Protein AF-A0A936WGW0-F1 (afdb_monomer)

Solvent-accessible surface area (backbone atoms only — not comparable to full-atom values): 24560 Å² total; per-residue (Å²): 115,57,63,68,59,52,54,52,54,49,52,51,48,50,52,50,53,52,50,50,52,50,53,50,52,52,54,49,51,54,50,50,53,49,38,53,50,50,30,50,14,31,48,48,33,37,50,52,53,52,55,37,49,55,25,51,56,49,25,54,51,22,50,56,47,21,72,75,66,71,40,69,67,31,50,50,48,23,54,50,24,55,48,48,34,53,50,51,53,53,50,47,51,52,33,22,75,69,69,52,22,66,56,85,60,52,68,60,52,49,53,34,51,48,58,44,49,55,52,51,50,57,35,50,55,28,46,76,70,68,39,51,73,56,25,52,50,42,38,66,74,49,37,53,57,40,42,54,54,29,49,54,55,46,52,54,53,48,52,50,38,49,52,46,29,51,52,32,48,52,49,37,54,51,49,54,52,53,49,52,52,50,50,52,51,50,52,50,50,52,51,50,54,51,49,55,47,52,51,51,46,42,64,71,51,51,48,56,51,52,53,52,50,56,48,51,60,38,50,76,71,64,60,81,81,78,79,84,83,74,90,65,81,40,66,68,43,54,51,53,49,56,52,51,54,51,53,52,59,72,67,50,76,79,74,75,76,75,84,79,77,81,82,77,88,80,89,88,90,87,84,88,86,90,83,85,87,86,81,86,81,85,87,88,80,85,85,89,85,86,83,89,85,87,89,81,88,81,90,82,87,83,92,80,84,92,78,83,93,78,88,85,83,88,84,81,89,87,86,85,88,83,88,86,84,88,90,81,89,86,82,84,85,85,90,80,88,81,88,80,84,88,83,82,85,85,90,84,88,81,89,78,93,77,79,92,72,78,89,72,90,84,74,69,61,69,58,56,53,48,55,48,52,53,50,55,50,52,53,52,51,50,62,71,70,68,70,78,72,76,89,79,71,90,132

pLDDT: mean 75.12, std 25.22, range [26.78, 98.44]

Foldseek 3Di:
DAPVVVVVVVVVVVVVLVVVVVVVVVVLVVVLVVLVQQLQQLVLQLVLLVQLLVLLVQLLVLLVCCLVVVDVVSVVSNVVSLVSNVVSLVVQVVCCVVSRYPCPCSVLSVVLSCLQVVLSVVLVVCVVVVVSVVSVVSCVPRRVVSNVVSSVSSVVVSVVSVVSSVVSVVVSVVSVVVVVVVVVVSVVVVVVVVVVVVVVCCVQPVVLVVVLVVVVVCVVVVVPDDDDDDDDDYVSVVVSVVVSVVSVVVPPPPPPPDPPDDDDDDDDDDDDDDDDDDDDDDDDDDDDDDDDDDDDDDDDDDDDDDDDDDDDDDDDDDDDDDDDDDDDDDDDDDDDDDDDDDDDDDDDDDDDDDDDDDDDDDDPPVVVVVVVVVVVVVVVVCVVPPDPDPVPPDD

Structure (mmCIF, N/CA/C/O backbone):
data_AF-A0A936WGW0-F1
#
_entry.id   AF-A0A936WGW0-F1
#
loop_
_atom_site.group_PDB
_atom_site.id
_atom_site.type_symbol
_atom_site.label_atom_id
_atom_site.label_alt_id
_atom_site.label_comp_id
_atom_site.label_asym_id
_atom_site.label_entity_id
_atom_site.label_seq_id
_atom_site.pdbx_PDB_ins_code
_atom_site.Cartn_x
_atom_site.Cartn_y
_atom_site.Cartn_z
_atom_site.occupancy
_atom_site.B_iso_or_equiv
_atom_site.auth_seq_id
_atom_site.auth_comp_id
_atom_site.auth_asym_id
_atom_site.auth_atom_id
_atom_site.pdbx_PDB_model_num
ATOM 1 N N . MET A 1 1 ? -27.033 -12.754 50.956 1.00 59.34 1 MET A N 1
ATOM 2 C CA . MET A 1 1 ? -25.653 -12.461 50.491 1.00 59.34 1 MET A CA 1
ATOM 3 C C . MET A 1 1 ? -25.267 -11.071 50.980 1.00 59.34 1 MET A C 1
ATOM 5 O O . MET A 1 1 ? -26.002 -10.135 50.679 1.00 59.34 1 MET A O 1
ATOM 9 N N . LYS A 1 2 ? -24.173 -10.951 51.744 1.00 83.25 2 LYS A N 1
ATOM 10 C CA . LYS A 1 2 ? -23.702 -9.690 52.349 1.00 83.25 2 LYS A CA 1
ATOM 11 C C . LYS A 1 2 ? -23.397 -8.627 51.271 1.00 83.25 2 LYS A C 1
ATOM 13 O O . LYS A 1 2 ? -22.813 -8.977 50.245 1.00 83.25 2 LYS A O 1
ATOM 18 N N . ILE A 1 3 ? -23.752 -7.354 51.473 1.00 78.00 3 ILE A N 1
ATOM 19 C CA . ILE A 1 3 ? -23.468 -6.194 50.600 1.00 78.00 3 ILE A CA 1
ATOM 20 C C . ILE A 1 3 ? -21.987 -6.175 50.216 1.00 78.00 3 ILE A C 1
ATOM 22 O O . ILE A 1 3 ? -21.664 -5.992 49.045 1.00 78.00 3 ILE A O 1
ATOM 26 N N . ARG A 1 4 ? -21.089 -6.472 51.166 1.00 81.75 4 ARG A N 1
ATOM 27 C CA . ARG A 1 4 ? -19.643 -6.574 50.901 1.00 81.75 4 ARG A CA 1
ATOM 28 C C . ARG A 1 4 ? -19.311 -7.597 49.809 1.00 81.75 4 ARG A C 1
ATOM 30 O O . ARG A 1 4 ? -18.519 -7.305 48.923 1.00 81.75 4 ARG A O 1
ATOM 37 N N . SER A 1 5 ? -19.953 -8.767 49.831 1.00 86.00 5 SER A N 1
ATOM 38 C CA . SER A 1 5 ? -19.748 -9.812 48.816 1.00 86.00 5 SER A CA 1
ATOM 39 C C . SER A 1 5 ? -20.253 -9.373 47.441 1.00 86.00 5 SER A C 1
ATOM 41 O O . SER A 1 5 ? -19.589 -9.638 46.442 1.00 86.00 5 SER A O 1
ATOM 43 N N . LYS A 1 6 ? -21.369 -8.632 47.385 1.00 80.75 6 LYS A N 1
ATOM 44 C CA . LYS A 1 6 ? -21.875 -8.063 46.128 1.00 80.75 6 LYS A CA 1
ATOM 45 C C . LYS A 1 6 ? -20.893 -7.051 45.542 1.00 80.75 6 LYS A C 1
ATOM 47 O O . LYS A 1 6 ? -20.550 -7.162 44.374 1.00 80.75 6 LYS A O 1
ATOM 52 N N . VAL A 1 7 ? -20.404 -6.109 46.352 1.00 83.94 7 VAL A N 1
ATOM 53 C CA . VAL A 1 7 ? -19.451 -5.080 45.899 1.00 83.94 7 VAL A CA 1
ATOM 54 C C . VAL A 1 7 ? -18.168 -5.709 45.348 1.00 83.94 7 VAL A C 1
ATOM 56 O O . VAL A 1 7 ? -17.718 -5.311 44.279 1.00 83.94 7 VAL A O 1
ATOM 59 N N . VAL A 1 8 ? -17.617 -6.727 46.019 1.00 89.75 8 VAL A N 1
ATOM 60 C CA . VAL A 1 8 ? -16.411 -7.431 45.545 1.00 89.75 8 VAL A CA 1
ATOM 61 C C . VAL A 1 8 ? -16.667 -8.175 44.231 1.00 89.75 8 VAL A C 1
ATOM 63 O O . VAL A 1 8 ? -15.878 -8.037 43.300 1.00 89.75 8 VAL A O 1
ATOM 66 N N . LEU A 1 9 ? -17.775 -8.917 44.117 1.00 86.94 9 LEU A N 1
ATOM 67 C CA . LEU A 1 9 ? -18.131 -9.608 42.871 1.00 86.94 9 LEU A CA 1
ATOM 68 C C . LEU A 1 9 ? -18.316 -8.627 41.708 1.00 86.94 9 LEU A C 1
ATOM 70 O O . LEU A 1 9 ? -17.852 -8.897 40.604 1.00 86.94 9 LEU A O 1
ATOM 74 N N . PHE A 1 10 ? -18.934 -7.470 41.956 1.00 84.44 10 PHE A N 1
ATOM 75 C CA . PHE A 1 10 ? -19.078 -6.432 40.939 1.00 84.44 10 PHE A CA 1
ATOM 76 C C . PHE A 1 10 ? -17.739 -5.813 40.543 1.00 84.44 10 PHE A C 1
ATOM 78 O O . PHE A 1 10 ? -17.486 -5.647 39.355 1.00 84.44 10 PHE A O 1
ATOM 85 N N . ALA A 1 11 ? -16.863 -5.511 41.502 1.00 87.81 11 ALA A N 1
ATOM 86 C CA . ALA A 1 11 ? -15.533 -4.987 41.201 1.00 87.81 11 ALA A CA 1
ATOM 87 C C . ALA A 1 11 ? -14.718 -5.973 40.348 1.00 87.81 11 ALA A C 1
ATOM 89 O O . ALA A 1 11 ? -14.113 -5.572 39.356 1.00 87.81 11 ALA A O 1
ATOM 90 N N . LEU A 1 12 ? -14.766 -7.268 40.680 1.00 92.88 12 LEU A N 1
ATOM 91 C CA . LEU A 1 12 ? -14.130 -8.323 39.888 1.00 92.88 12 LEU A CA 1
ATOM 92 C C . LEU A 1 12 ? -14.744 -8.439 38.490 1.00 92.88 12 LEU A C 1
ATOM 94 O O . LEU A 1 12 ? -14.009 -8.562 37.514 1.00 92.88 12 LEU A O 1
ATOM 98 N N . PHE A 1 13 ? -16.071 -8.345 38.376 1.00 87.88 13 PHE A N 1
ATOM 99 C CA . PHE A 1 13 ? -16.754 -8.341 37.085 1.00 87.88 13 PHE A CA 1
ATOM 100 C C . PHE A 1 13 ? -16.302 -7.165 36.210 1.00 87.88 13 PHE A C 1
ATOM 102 O O . PHE A 1 13 ? -15.922 -7.371 35.061 1.00 87.88 13 PHE A O 1
ATOM 109 N N . PHE A 1 14 ? -16.266 -5.943 36.748 1.00 86.50 14 PHE A N 1
ATOM 110 C CA . PHE A 1 14 ? -15.797 -4.771 36.004 1.00 86.50 14 PHE A CA 1
ATOM 111 C C . PHE A 1 14 ? -14.318 -4.868 35.628 1.00 86.50 14 PHE A C 1
ATOM 113 O O . PHE A 1 14 ? -13.963 -4.526 34.501 1.00 86.50 14 PHE A O 1
ATOM 120 N N . ALA A 1 15 ? -13.463 -5.362 36.526 1.00 90.69 15 ALA A N 1
ATOM 121 C CA . ALA A 1 15 ? -12.054 -5.596 36.224 1.00 90.69 15 ALA A CA 1
ATOM 122 C C . ALA A 1 15 ? -11.889 -6.610 35.081 1.00 90.69 15 ALA A C 1
ATOM 124 O O . ALA A 1 15 ? -11.104 -6.384 34.161 1.00 90.69 15 ALA A O 1
ATOM 125 N N . TRP A 1 16 ? -12.678 -7.687 35.093 1.00 92.75 16 TRP A N 1
ATOM 126 C CA . TRP A 1 16 ? -12.665 -8.705 34.047 1.00 92.75 16 TRP A CA 1
ATOM 127 C C . TRP A 1 16 ? -13.190 -8.182 32.703 1.00 92.75 16 TRP A C 1
ATOM 129 O O . TRP A 1 16 ? -12.548 -8.394 31.674 1.00 92.75 16 TRP A O 1
ATOM 139 N N . VAL A 1 17 ? -14.311 -7.451 32.697 1.00 88.44 17 VAL A N 1
ATOM 140 C CA . VAL A 1 17 ? -14.865 -6.834 31.479 1.00 88.44 17 VAL A CA 1
ATOM 141 C C . VAL A 1 17 ? -13.883 -5.815 30.904 1.00 88.44 17 VAL A C 1
ATOM 143 O O . VAL A 1 17 ? -13.577 -5.867 29.716 1.00 88.44 17 VAL A O 1
ATOM 146 N N . SER A 1 18 ? -13.336 -4.931 31.742 1.00 87.50 18 SER A N 1
ATOM 147 C CA . SER A 1 18 ? -12.353 -3.924 31.327 1.00 87.50 18 SER A CA 1
ATOM 148 C C . SER A 1 18 ? -11.084 -4.569 30.764 1.00 87.50 18 SER A C 1
ATOM 150 O O . SER A 1 18 ? -10.633 -4.205 29.679 1.00 87.50 18 SER A O 1
ATOM 152 N N . GLY A 1 19 ? -10.553 -5.597 31.436 1.00 92.75 19 GLY A N 1
ATOM 153 C CA . GLY A 1 19 ? -9.396 -6.354 30.956 1.00 92.75 19 GLY A CA 1
ATOM 154 C C . GLY A 1 19 ? -9.662 -7.065 29.627 1.00 92.75 19 GLY A C 1
ATOM 155 O O . GLY A 1 19 ? -8.819 -7.027 28.734 1.00 92.75 19 GLY A O 1
ATOM 156 N N . SER A 1 20 ? -10.851 -7.647 29.458 1.00 90.81 20 SER A N 1
ATOM 157 C CA . SER A 1 20 ? -11.252 -8.325 28.218 1.00 90.81 20 SER A CA 1
ATOM 158 C C . SER A 1 20 ? -11.384 -7.348 27.049 1.00 90.81 20 SER A C 1
ATOM 160 O O . SER A 1 20 ? -10.883 -7.622 25.959 1.00 90.81 20 SER A O 1
ATOM 162 N N . VAL A 1 21 ? -11.997 -6.181 27.275 1.00 88.88 21 VAL A N 1
ATOM 163 C CA . VAL A 1 21 ? -12.092 -5.109 26.271 1.00 88.88 21 VAL A CA 1
ATOM 164 C C . VAL A 1 21 ? -10.703 -4.559 25.937 1.00 88.88 21 VAL A C 1
ATOM 166 O O . VAL A 1 21 ? -10.387 -4.384 24.764 1.00 88.88 21 VAL A O 1
ATOM 169 N N . GLY A 1 22 ? -9.841 -4.352 26.935 1.00 90.50 22 GLY A N 1
ATOM 170 C CA . GLY A 1 22 ? -8.461 -3.909 26.729 1.00 90.50 22 GLY A CA 1
ATOM 171 C C . GLY A 1 22 ? -7.640 -4.896 25.894 1.00 90.50 22 GLY A C 1
ATOM 172 O O . GLY A 1 22 ? -6.998 -4.495 24.923 1.00 90.50 22 GLY A O 1
ATOM 173 N N . ALA A 1 23 ? -7.712 -6.191 26.214 1.00 93.94 23 ALA A N 1
ATOM 174 C CA . ALA A 1 23 ? -7.054 -7.248 25.447 1.00 93.94 23 ALA A CA 1
ATOM 175 C C . ALA A 1 23 ? -7.590 -7.332 24.008 1.00 93.94 23 ALA A C 1
ATOM 177 O O . ALA A 1 23 ? -6.812 -7.456 23.062 1.00 93.94 23 ALA A O 1
ATOM 178 N N . TRP A 1 24 ? -8.908 -7.206 23.826 1.00 91.00 24 TRP A N 1
ATOM 179 C CA . TRP A 1 24 ? -9.540 -7.159 22.508 1.00 91.00 24 TRP A CA 1
ATOM 180 C C . TRP A 1 24 ? -9.057 -5.964 21.673 1.00 91.00 24 TRP A C 1
ATOM 182 O O . TRP A 1 24 ? -8.637 -6.142 20.529 1.00 91.00 24 TRP A O 1
ATOM 192 N N . CYS A 1 25 ? -9.049 -4.758 22.252 1.00 90.38 25 CYS A N 1
ATOM 193 C CA . CYS A 1 25 ? -8.537 -3.554 21.597 1.00 90.38 25 CYS A CA 1
ATOM 194 C C . CYS A 1 25 ? -7.062 -3.706 21.212 1.00 90.38 25 CYS A C 1
ATOM 196 O O . CYS A 1 25 ? -6.691 -3.380 20.087 1.00 90.38 25 CYS A O 1
ATOM 198 N N . PHE A 1 26 ? -6.232 -4.259 22.100 1.00 93.44 26 PHE A N 1
ATOM 199 C CA . PHE A 1 26 ? -4.817 -4.500 21.817 1.00 93.44 26 PHE A CA 1
ATOM 200 C C . PHE A 1 26 ? -4.613 -5.453 20.629 1.00 93.44 26 PHE A C 1
ATOM 202 O O . PHE A 1 26 ? -3.806 -5.174 19.741 1.00 93.44 26 PHE A O 1
ATOM 209 N N . LEU A 1 27 ? -5.369 -6.554 20.568 1.00 93.56 27 LEU A N 1
ATOM 210 C CA . LEU A 1 27 ? -5.305 -7.498 19.448 1.00 93.56 27 LEU A CA 1
ATOM 211 C C . LEU A 1 27 ? -5.770 -6.872 18.127 1.00 93.56 27 LEU A C 1
ATOM 213 O O . LEU A 1 27 ? -5.180 -7.153 17.085 1.00 93.56 27 LEU A O 1
ATOM 217 N N . ASN A 1 28 ? -6.793 -6.015 18.155 1.00 91.38 28 ASN A N 1
ATOM 218 C CA . ASN A 1 28 ? -7.254 -5.309 16.960 1.00 91.38 28 ASN A CA 1
ATOM 219 C C . ASN A 1 28 ? -6.239 -4.274 16.467 1.00 91.38 28 ASN A C 1
ATOM 221 O O . ASN A 1 28 ? -5.962 -4.255 15.272 1.00 91.38 28 ASN A O 1
ATOM 225 N N . ILE A 1 29 ? -5.615 -3.501 17.363 1.00 90.75 29 ILE A N 1
ATOM 226 C CA . ILE A 1 29 ? -4.543 -2.558 16.999 1.00 90.75 29 ILE A CA 1
ATOM 227 C C . ILE A 1 29 ? -3.386 -3.302 16.324 1.00 90.75 29 ILE A C 1
ATOM 229 O O . ILE A 1 29 ? -2.906 -2.882 15.277 1.00 90.75 29 ILE A O 1
ATOM 233 N N . ARG A 1 30 ? -2.980 -4.461 16.861 1.00 94.38 30 ARG A N 1
ATOM 234 C CA . ARG A 1 30 ? -1.929 -5.293 16.250 1.00 94.38 30 ARG A CA 1
ATOM 235 C C . ARG A 1 30 ? -2.290 -5.795 14.850 1.00 94.38 30 ARG A C 1
ATOM 237 O O . ARG A 1 30 ? -1.411 -5.884 13.997 1.00 94.38 30 ARG A O 1
ATOM 244 N N . ARG A 1 31 ? -3.560 -6.136 14.610 1.00 92.75 31 ARG A N 1
ATOM 245 C CA . ARG A 1 31 ? -4.045 -6.543 13.279 1.00 92.75 31 ARG A CA 1
ATOM 246 C C . ARG A 1 31 ? -4.036 -5.372 12.302 1.00 92.75 31 ARG A C 1
ATOM 248 O O . ARG A 1 31 ? -3.501 -5.522 11.211 1.00 92.75 31 ARG A O 1
ATOM 255 N N . GLU A 1 32 ? -4.519 -4.206 12.729 1.00 91.75 32 GLU A N 1
ATOM 256 C CA . GLU A 1 32 ? -4.470 -2.987 11.915 1.00 91.75 32 GLU A CA 1
ATOM 257 C C . GLU A 1 32 ? -3.032 -2.622 11.554 1.00 91.75 32 GLU A C 1
ATOM 259 O O . GLU A 1 32 ? -2.738 -2.400 10.384 1.00 91.75 32 GLU A O 1
ATOM 264 N N . GLU A 1 33 ? -2.112 -2.621 12.524 1.00 94.00 33 GLU A N 1
ATOM 265 C CA . GLU A 1 33 ? -0.687 -2.368 12.283 1.00 94.00 33 GLU A CA 1
ATOM 266 C C . GLU A 1 33 ? -0.112 -3.301 11.207 1.00 94.00 33 GLU A C 1
ATOM 268 O O . GLU A 1 33 ? 0.629 -2.842 10.331 1.00 94.00 33 GLU A O 1
ATOM 273 N N . ALA A 1 34 ? -0.472 -4.589 11.241 1.00 94.38 34 ALA A N 1
ATOM 274 C CA . ALA A 1 34 ? -0.043 -5.570 10.249 1.00 94.38 34 ALA A CA 1
ATOM 275 C C . ALA A 1 34 ? -0.642 -5.287 8.861 1.00 94.38 34 ALA A C 1
ATOM 277 O O . ALA A 1 34 ? 0.107 -5.219 7.885 1.00 94.38 34 ALA A O 1
ATOM 278 N N . ALA A 1 35 ? -1.948 -5.026 8.766 1.00 93.81 35 ALA A N 1
ATOM 279 C CA . ALA A 1 35 ? -2.602 -4.690 7.500 1.00 93.81 35 ALA A CA 1
ATOM 280 C C . ALA A 1 35 ? -2.087 -3.372 6.896 1.00 93.81 35 ALA A C 1
ATOM 282 O O . ALA A 1 35 ? -1.879 -3.277 5.685 1.00 93.81 35 ALA A O 1
ATOM 283 N N . PHE A 1 36 ? -1.800 -2.365 7.727 1.00 95.00 36 PHE A N 1
ATOM 284 C CA . PHE A 1 36 ? -1.158 -1.120 7.298 1.00 95.00 36 PHE A CA 1
ATOM 285 C C . PHE A 1 36 ? 0.288 -1.336 6.848 1.00 95.00 36 PHE A C 1
ATOM 287 O O . PHE A 1 36 ? 0.758 -0.657 5.933 1.00 95.00 36 PHE A O 1
ATOM 294 N N . ALA A 1 37 ? 1.035 -2.231 7.498 1.00 95.69 37 ALA A N 1
ATOM 295 C CA . ALA A 1 37 ? 2.377 -2.588 7.051 1.00 95.69 37 ALA A CA 1
ATOM 296 C C . ALA A 1 37 ? 2.330 -3.282 5.680 1.00 95.69 37 ALA A C 1
ATOM 298 O O . ALA A 1 37 ? 3.083 -2.893 4.789 1.00 95.69 37 ALA A O 1
ATOM 299 N N . ASP A 1 38 ? 1.410 -4.227 5.485 1.00 95.62 38 ASP A N 1
ATOM 300 C CA . ASP A 1 38 ? 1.210 -4.927 4.211 1.00 95.62 38 ASP A CA 1
ATOM 301 C C . ASP A 1 38 ? 0.791 -3.983 3.083 1.00 95.62 38 ASP A C 1
ATOM 303 O O . ASP A 1 38 ? 1.423 -3.974 2.028 1.00 95.62 38 ASP A O 1
ATOM 307 N N . SER A 1 39 ? -0.201 -3.123 3.323 1.00 95.62 39 SER A N 1
ATOM 308 C CA . SER A 1 39 ? -0.642 -2.114 2.352 1.00 95.62 39 SER A CA 1
ATOM 309 C C . SER A 1 39 ? 0.494 -1.156 1.964 1.00 95.62 39 SER A C 1
ATOM 311 O O . SER A 1 39 ? 0.738 -0.911 0.782 1.00 95.62 39 SER A O 1
ATOM 313 N N . ARG A 1 40 ? 1.288 -0.680 2.938 1.00 96.69 40 ARG A N 1
ATOM 314 C CA . ARG A 1 40 ? 2.461 0.170 2.658 1.00 96.69 40 ARG A CA 1
ATOM 315 C C . ARG A 1 40 ? 3.525 -0.548 1.829 1.00 96.69 40 ARG A C 1
ATOM 317 O O . ARG A 1 40 ? 4.119 0.081 0.953 1.00 96.69 40 ARG A O 1
ATOM 324 N N . ARG A 1 41 ? 3.767 -1.838 2.086 1.00 97.19 41 ARG A N 1
ATOM 325 C CA . ARG A 1 41 ? 4.691 -2.654 1.284 1.00 97.19 41 ARG A CA 1
ATOM 326 C C . ARG A 1 41 ? 4.214 -2.796 -0.156 1.00 97.19 41 ARG A C 1
ATOM 328 O O . ARG A 1 41 ? 5.011 -2.583 -1.069 1.00 97.19 41 ARG A O 1
ATOM 335 N N . ALA A 1 42 ? 2.941 -3.128 -0.356 1.00 96.75 42 ALA A N 1
ATOM 336 C CA . ALA A 1 42 ? 2.357 -3.275 -1.686 1.00 96.75 42 ALA A CA 1
ATOM 337 C C . ALA A 1 42 ? 2.413 -1.947 -2.463 1.00 96.75 42 ALA A C 1
ATOM 339 O O . ALA A 1 42 ? 2.871 -1.913 -3.602 1.00 96.75 42 ALA A O 1
ATOM 340 N N . MET A 1 43 ? 2.084 -0.827 -1.810 1.00 97.12 43 MET A N 1
ATOM 341 C CA . MET A 1 43 ? 2.187 0.516 -2.394 1.00 97.12 43 MET A CA 1
ATOM 342 C C . MET A 1 43 ? 3.616 0.893 -2.802 1.00 97.12 43 MET A C 1
ATOM 344 O O . MET A 1 43 ? 3.832 1.362 -3.919 1.00 97.12 43 MET A O 1
ATOM 348 N N . LYS A 1 44 ? 4.610 0.661 -1.931 1.00 96.94 44 LYS A N 1
ATOM 349 C CA . LYS A 1 44 ? 6.030 0.895 -2.258 1.00 96.94 44 LYS A CA 1
ATOM 350 C C . LYS A 1 44 ? 6.495 0.036 -3.437 1.00 96.94 44 LYS A C 1
ATOM 352 O O . LYS A 1 44 ? 7.249 0.516 -4.278 1.00 96.94 44 LYS A O 1
ATOM 357 N N . THR A 1 45 ? 6.034 -1.211 -3.503 1.00 97.50 45 THR A N 1
ATOM 358 C CA . THR A 1 45 ? 6.360 -2.151 -4.587 1.00 97.50 45 THR A CA 1
ATOM 359 C C . THR A 1 45 ? 5.767 -1.681 -5.910 1.00 97.50 45 THR A C 1
ATOM 361 O O . THR A 1 45 ? 6.491 -1.559 -6.893 1.00 97.50 45 THR A O 1
ATOM 364 N N . HIS A 1 46 ? 4.480 -1.330 -5.924 1.00 97.75 46 HIS A N 1
ATOM 365 C CA . HIS A 1 46 ? 3.812 -0.784 -7.103 1.00 97.75 46 HIS A CA 1
ATOM 366 C C . HIS A 1 46 ? 4.505 0.486 -7.617 1.00 97.75 46 HIS A C 1
ATOM 368 O O . HIS A 1 46 ? 4.721 0.634 -8.821 1.00 97.75 46 HIS A O 1
ATOM 374 N N . ALA A 1 47 ? 4.868 1.408 -6.718 1.00 97.81 47 ALA A N 1
ATOM 375 C CA . ALA A 1 47 ? 5.589 2.624 -7.086 1.00 97.81 47 ALA A CA 1
ATOM 376 C C . ALA A 1 47 ? 6.947 2.302 -7.733 1.00 97.81 47 ALA A C 1
ATOM 378 O O . ALA A 1 47 ? 7.238 2.809 -8.811 1.00 97.81 47 ALA A O 1
ATOM 379 N N . ALA A 1 48 ? 7.729 1.394 -7.138 1.00 97.81 48 ALA A N 1
ATOM 380 C CA . ALA A 1 48 ? 9.010 0.969 -7.700 1.00 97.81 48 ALA A CA 1
ATOM 381 C C . ALA A 1 48 ? 8.862 0.331 -9.092 1.00 97.81 48 ALA A C 1
ATOM 383 O O . ALA A 1 48 ? 9.640 0.639 -9.991 1.00 97.81 48 ALA A O 1
ATOM 384 N N . VAL A 1 49 ? 7.854 -0.525 -9.289 1.00 98.06 49 VAL A N 1
ATOM 385 C CA . VAL A 1 49 ? 7.566 -1.142 -10.594 1.00 98.06 49 VAL A CA 1
ATOM 386 C C . VAL A 1 49 ? 7.162 -0.085 -11.625 1.00 98.06 49 VAL A C 1
ATOM 388 O O . VAL A 1 49 ? 7.665 -0.107 -12.743 1.00 98.06 49 VAL A O 1
ATOM 391 N N . THR A 1 50 ? 6.324 0.883 -11.254 1.00 98.00 50 THR A N 1
ATOM 392 C CA . THR A 1 50 ? 5.903 1.964 -12.165 1.00 98.00 50 THR A CA 1
ATOM 393 C C . THR A 1 50 ? 7.082 2.855 -12.574 1.00 98.00 50 THR A C 1
ATOM 395 O O . THR A 1 50 ? 7.232 3.183 -13.750 1.00 98.00 50 THR A O 1
ATOM 398 N N . ASP A 1 51 ? 7.964 3.199 -11.630 1.00 97.81 51 ASP A N 1
ATOM 399 C CA . ASP A 1 51 ? 9.176 3.976 -11.918 1.00 97.81 51 ASP A CA 1
ATOM 400 C C . ASP A 1 51 ? 10.114 3.224 -12.875 1.00 97.81 51 ASP A C 1
ATOM 402 O O . ASP A 1 51 ? 10.674 3.814 -13.799 1.00 97.81 51 ASP A O 1
ATOM 406 N N . ILE A 1 52 ? 10.287 1.913 -12.673 1.00 98.25 52 ILE A N 1
ATOM 407 C CA . ILE A 1 52 ? 11.123 1.073 -13.539 1.00 98.25 52 ILE A CA 1
ATOM 408 C C . ILE A 1 52 ? 10.541 0.996 -14.956 1.00 98.25 52 ILE A C 1
ATOM 410 O O . ILE A 1 52 ? 11.292 1.136 -15.918 1.00 98.25 52 ILE A O 1
ATOM 414 N N . GLU A 1 53 ? 9.224 0.823 -15.097 1.00 97.81 53 GLU A N 1
ATOM 415 C CA . GLU A 1 53 ? 8.544 0.817 -16.401 1.00 97.81 53 GLU A CA 1
ATOM 416 C C . GLU A 1 53 ? 8.843 2.085 -17.199 1.00 97.81 53 GLU A C 1
ATOM 418 O O . GLU A 1 53 ? 9.212 2.019 -18.370 1.00 97.81 53 GLU A O 1
ATOM 423 N N . TYR A 1 54 ? 8.726 3.239 -16.539 1.00 98.12 54 TYR A N 1
ATOM 424 C CA . TYR A 1 54 ? 8.970 4.535 -17.153 1.00 98.12 54 TYR A CA 1
ATOM 425 C C . TYR A 1 54 ? 10.383 4.623 -17.744 1.00 98.12 54 TYR A C 1
ATOM 427 O O . TYR A 1 54 ? 10.552 5.029 -18.896 1.00 98.12 54 TYR A O 1
ATOM 435 N N . PHE A 1 55 ? 11.405 4.203 -16.989 1.00 98.19 55 PHE A N 1
ATOM 436 C CA . PHE A 1 55 ? 12.784 4.229 -17.478 1.00 98.19 55 PHE A CA 1
ATOM 437 C C . PHE A 1 55 ? 13.068 3.163 -18.538 1.00 98.19 55 PHE A C 1
ATOM 439 O O . PHE A 1 55 ? 13.825 3.450 -19.462 1.00 98.19 55 PHE A O 1
ATOM 446 N N . LEU A 1 56 ? 12.434 1.988 -18.474 1.00 97.88 56 LEU A N 1
ATOM 447 C CA . LEU A 1 56 ? 12.543 0.969 -19.522 1.00 97.88 56 LEU A CA 1
ATOM 448 C C . LEU A 1 56 ? 11.968 1.466 -20.854 1.00 97.88 56 LEU A C 1
ATOM 450 O O . LEU A 1 56 ? 12.634 1.375 -21.881 1.00 97.88 56 LEU A O 1
ATOM 454 N N . VAL A 1 57 ? 10.770 2.056 -20.845 1.00 97.81 57 VAL A N 1
ATOM 455 C CA . VAL A 1 57 ? 10.160 2.630 -22.058 1.00 97.81 57 VAL A CA 1
ATOM 456 C C . VAL A 1 57 ? 11.012 3.777 -22.603 1.00 97.81 57 VAL A C 1
ATOM 458 O O . VAL A 1 57 ? 11.208 3.885 -23.814 1.00 97.81 57 VAL A O 1
ATOM 461 N N . ARG A 1 58 ? 11.570 4.616 -21.720 1.00 97.88 58 ARG A N 1
ATOM 462 C CA . ARG A 1 58 ? 12.492 5.684 -22.122 1.00 97.88 58 ARG A CA 1
ATOM 463 C C . ARG A 1 58 ? 13.777 5.137 -22.747 1.00 97.88 58 ARG A C 1
ATOM 465 O O . ARG A 1 58 ? 14.239 5.703 -23.730 1.00 97.88 58 ARG A O 1
ATOM 472 N N . GLN A 1 59 ? 14.330 4.054 -22.205 1.00 97.50 59 GLN A N 1
ATOM 473 C CA . GLN A 1 59 ? 15.523 3.389 -22.732 1.00 97.50 59 GLN A CA 1
ATOM 474 C C . GLN A 1 59 ? 15.280 2.859 -24.152 1.00 97.50 59 GLN A C 1
ATOM 476 O O . GLN A 1 59 ? 16.092 3.107 -25.037 1.00 97.50 59 GLN A O 1
ATOM 481 N N . VAL A 1 60 ? 14.143 2.192 -24.380 1.00 97.94 60 VAL A N 1
ATOM 482 C CA . VAL A 1 60 ? 13.763 1.669 -25.705 1.00 97.94 60 VAL A CA 1
ATOM 483 C C . VAL A 1 60 ? 13.672 2.796 -26.735 1.00 97.94 60 VAL A C 1
ATOM 485 O O . VAL A 1 60 ? 14.332 2.728 -27.768 1.00 97.94 60 VAL A O 1
ATOM 488 N N . ARG A 1 61 ? 12.946 3.875 -26.415 1.00 98.00 61 ARG A N 1
ATOM 489 C CA . ARG A 1 61 ? 12.796 5.032 -27.315 1.00 98.00 61 ARG A CA 1
ATOM 490 C C . ARG A 1 61 ? 14.124 5.738 -27.603 1.00 98.00 61 ARG A C 1
ATOM 492 O O . ARG A 1 61 ? 14.376 6.111 -28.742 1.00 98.00 61 ARG A O 1
ATOM 499 N N . ALA A 1 62 ? 14.968 5.917 -26.586 1.00 97.75 62 ALA A N 1
ATOM 500 C CA . ALA A 1 62 ? 16.264 6.573 -26.748 1.00 97.75 62 ALA A CA 1
ATOM 501 C C . ALA A 1 62 ? 17.208 5.766 -27.653 1.00 97.75 62 ALA A C 1
ATOM 503 O O . ALA A 1 62 ? 17.919 6.357 -28.460 1.00 97.75 62 ALA A O 1
ATOM 504 N N . LEU A 1 63 ? 17.196 4.428 -27.573 1.00 97.94 63 LEU A N 1
ATOM 505 C CA . LEU A 1 63 ? 18.000 3.594 -28.474 1.00 97.94 63 LEU A CA 1
ATOM 506 C C . LEU A 1 63 ? 17.519 3.705 -29.924 1.00 97.94 63 LEU A C 1
ATOM 508 O O . LEU A 1 63 ? 18.336 3.892 -30.824 1.00 97.94 63 LEU A O 1
ATOM 512 N N . GLU A 1 64 ? 16.207 3.614 -30.151 1.00 96.69 64 GLU A N 1
ATOM 513 C CA . GLU A 1 64 ? 15.622 3.756 -31.489 1.00 96.69 64 GLU A CA 1
ATOM 514 C C . GLU A 1 64 ? 15.983 5.123 -32.093 1.00 96.69 64 GLU A C 1
ATOM 516 O O . GLU A 1 64 ? 16.519 5.191 -33.200 1.00 96.69 64 GLU A O 1
ATOM 521 N N . ASN A 1 65 ? 15.813 6.207 -31.330 1.00 97.19 65 ASN A N 1
ATOM 522 C CA . ASN A 1 65 ? 16.208 7.550 -31.753 1.00 97.19 65 ASN A CA 1
ATOM 523 C C . ASN A 1 65 ? 17.717 7.677 -31.990 1.00 97.19 65 ASN A C 1
ATOM 525 O O . ASN A 1 65 ? 18.126 8.296 -32.971 1.00 97.19 65 ASN A O 1
ATOM 529 N N . TYR A 1 66 ? 18.556 7.086 -31.135 1.00 97.56 66 TYR A N 1
ATOM 530 C CA . TYR A 1 66 ? 20.009 7.143 -31.290 1.00 97.56 66 TYR A CA 1
ATOM 531 C C . TYR A 1 66 ? 20.456 6.495 -32.604 1.00 97.56 66 TYR A C 1
ATOM 533 O O . TYR A 1 66 ? 21.248 7.073 -33.343 1.00 97.56 66 TYR A O 1
ATOM 541 N N . VAL A 1 67 ? 19.879 5.351 -32.972 1.00 97.44 67 VAL A N 1
ATOM 542 C CA . VAL A 1 67 ? 20.194 4.660 -34.232 1.00 97.44 67 VAL A CA 1
ATOM 543 C C . VAL A 1 67 ? 19.748 5.484 -35.459 1.00 97.44 67 VAL A C 1
ATOM 545 O O . VAL A 1 67 ? 20.449 5.546 -36.482 1.00 97.44 67 VAL A O 1
ATOM 548 N N . LEU A 1 68 ? 18.604 6.171 -35.361 1.00 96.25 68 LEU A N 1
ATOM 549 C CA . LEU A 1 68 ? 18.000 6.962 -36.446 1.00 96.25 68 LEU A CA 1
ATOM 550 C C . LEU A 1 68 ? 18.581 8.365 -36.617 1.00 96.25 68 LEU A C 1
ATOM 552 O O . LEU A 1 68 ? 18.624 8.876 -37.735 1.00 96.25 68 LEU A O 1
ATOM 556 N N . LEU A 1 69 ? 19.032 8.991 -35.538 1.00 96.44 69 LEU A N 1
ATOM 557 C CA . LEU A 1 69 ? 19.529 10.367 -35.558 1.00 96.44 69 LEU A CA 1
ATOM 558 C C . LEU A 1 69 ? 21.051 10.425 -35.435 1.00 96.44 69 LEU A C 1
ATOM 560 O O . LEU A 1 69 ? 21.658 11.379 -35.912 1.00 96.44 69 LEU A O 1
ATOM 564 N N . ASN A 1 70 ? 21.671 9.387 -34.863 1.00 95.69 70 ASN A N 1
ATOM 565 C CA . ASN A 1 70 ? 23.089 9.353 -34.509 1.00 95.69 70 ASN A CA 1
ATOM 566 C C . ASN A 1 70 ? 23.506 10.571 -33.662 1.00 95.69 70 ASN A C 1
ATOM 568 O O . ASN A 1 70 ? 24.586 11.131 -33.846 1.00 95.69 70 ASN A O 1
ATOM 572 N N . ASP A 1 71 ? 22.612 11.002 -32.769 1.00 96.44 71 ASP A N 1
ATOM 573 C CA . ASP A 1 71 ? 22.814 12.138 -31.873 1.00 96.44 71 ASP A CA 1
ATOM 574 C C . ASP A 1 71 ? 23.370 11.663 -30.520 1.00 96.44 71 ASP A C 1
ATOM 576 O O . ASP A 1 71 ? 22.796 10.795 -29.857 1.00 96.44 71 ASP A O 1
ATOM 580 N N . GLU A 1 72 ? 24.477 12.264 -30.084 1.00 95.62 72 GLU A N 1
ATOM 581 C CA . GLU A 1 72 ? 25.098 12.022 -28.777 1.00 95.62 72 GLU A CA 1
ATOM 582 C C . GLU A 1 72 ? 24.156 12.349 -27.607 1.00 95.62 72 GLU A C 1
ATOM 584 O O . GLU A 1 72 ? 24.252 11.740 -26.537 1.00 95.62 72 GLU A O 1
ATOM 589 N N . ALA A 1 73 ? 23.206 13.271 -27.794 1.00 97.25 73 ALA A N 1
ATOM 590 C CA . ALA A 1 73 ? 22.200 13.558 -26.777 1.00 97.25 73 ALA A CA 1
ATOM 591 C C . ALA A 1 73 ? 21.319 12.330 -26.484 1.00 97.25 73 ALA A C 1
ATOM 593 O O . ALA A 1 73 ? 21.037 12.042 -25.318 1.00 97.25 73 ALA A O 1
ATOM 594 N N . GLU A 1 74 ? 20.925 11.572 -27.510 1.00 97.25 74 GLU A N 1
ATOM 595 C CA . GLU A 1 74 ? 20.121 10.352 -27.356 1.00 97.25 74 GLU A CA 1
ATOM 596 C C . GLU A 1 74 ? 20.944 9.213 -26.743 1.00 97.25 74 GLU A C 1
ATOM 598 O O . GLU A 1 74 ? 20.455 8.521 -25.846 1.00 97.25 74 GLU A O 1
ATOM 603 N N . LYS A 1 75 ? 22.230 9.091 -27.108 1.00 97.12 75 LYS A N 1
ATOM 604 C CA . LYS A 1 75 ? 23.172 8.173 -26.441 1.00 97.12 75 LYS A CA 1
ATOM 605 C C . LYS A 1 75 ? 23.258 8.450 -24.939 1.00 97.12 75 LYS A C 1
ATOM 607 O O . LYS A 1 75 ? 23.177 7.537 -24.114 1.00 97.12 75 LYS A O 1
ATOM 612 N N . LEU A 1 76 ? 23.384 9.722 -24.560 1.00 97.25 76 LEU A N 1
ATOM 613 C CA . LEU A 1 76 ? 23.422 10.118 -23.155 1.00 97.25 76 LEU A CA 1
ATOM 614 C C . LEU A 1 76 ? 22.101 9.791 -22.444 1.00 97.25 76 LEU A C 1
ATOM 616 O O . LEU A 1 76 ? 22.121 9.293 -21.316 1.00 97.25 76 LEU A O 1
ATOM 620 N N . GLN A 1 77 ? 20.957 10.040 -23.085 1.00 97.19 77 GLN A N 1
ATOM 621 C CA . GLN A 1 77 ? 19.647 9.700 -22.526 1.00 97.19 77 GLN A CA 1
ATOM 622 C C . GLN A 1 77 ? 19.474 8.193 -22.318 1.00 97.19 77 GLN A C 1
ATOM 624 O O . GLN A 1 77 ? 18.964 7.781 -21.272 1.00 97.19 77 GLN A O 1
ATOM 629 N N . LEU A 1 78 ? 19.931 7.380 -23.270 1.00 97.44 78 LEU A N 1
ATOM 630 C CA . LEU A 1 78 ? 19.931 5.924 -23.185 1.00 97.44 78 LEU A CA 1
ATOM 631 C C . LEU A 1 78 ? 20.742 5.442 -21.975 1.00 97.44 78 LEU A C 1
ATOM 633 O O . LEU A 1 78 ? 20.223 4.713 -21.123 1.00 97.44 78 LEU A O 1
ATOM 637 N N . ALA A 1 79 ? 21.978 5.930 -21.838 1.00 97.62 79 ALA A N 1
ATOM 638 C CA . ALA A 1 79 ? 22.852 5.602 -20.716 1.00 97.62 79 ALA A CA 1
ATOM 639 C C . ALA A 1 79 ? 22.251 6.034 -19.364 1.00 97.62 79 ALA A C 1
ATOM 641 O O . ALA A 1 79 ? 22.283 5.275 -18.388 1.00 97.62 79 ALA A O 1
ATOM 642 N N . GLN A 1 80 ? 21.659 7.233 -19.299 1.00 98.06 80 GLN A N 1
ATOM 643 C CA . GLN A 1 80 ? 20.988 7.738 -18.099 1.00 98.06 80 GLN A CA 1
ATOM 644 C C . GLN A 1 80 ? 19.765 6.897 -17.723 1.00 98.06 80 GLN A C 1
ATOM 646 O O . GLN A 1 80 ? 19.606 6.554 -16.550 1.00 98.06 80 GLN A O 1
ATOM 651 N N . ALA A 1 81 ? 18.918 6.535 -18.690 1.00 97.88 81 ALA A N 1
ATOM 652 C CA . ALA A 1 81 ? 17.750 5.690 -18.456 1.00 97.88 81 ALA A CA 1
ATOM 653 C C . ALA A 1 81 ? 18.169 4.302 -17.947 1.00 97.88 81 ALA A C 1
ATOM 655 O O . ALA A 1 81 ? 17.677 3.858 -16.910 1.00 97.88 81 ALA A O 1
ATOM 656 N N . ALA A 1 82 ? 19.160 3.667 -18.581 1.00 98.00 82 ALA A N 1
ATOM 657 C CA . ALA A 1 82 ? 19.696 2.376 -18.147 1.00 98.00 82 ALA A CA 1
ATOM 658 C C . ALA A 1 82 ? 20.327 2.431 -16.739 1.00 98.00 82 ALA A C 1
ATOM 660 O O . ALA A 1 82 ? 20.231 1.481 -15.953 1.00 98.00 82 ALA A O 1
ATOM 661 N N . ALA A 1 83 ? 20.994 3.536 -16.390 1.00 98.06 83 ALA A N 1
ATOM 662 C CA . ALA A 1 83 ? 21.523 3.753 -15.045 1.00 98.06 83 ALA A CA 1
ATOM 663 C C . ALA A 1 83 ? 20.398 3.923 -14.008 1.00 98.06 83 ALA A C 1
ATOM 665 O O . ALA A 1 83 ? 20.447 3.293 -12.949 1.00 98.06 83 ALA A O 1
ATOM 666 N N . GLN A 1 84 ? 19.364 4.711 -14.325 1.00 98.31 84 GLN A N 1
ATOM 667 C CA . GLN A 1 84 ? 18.190 4.904 -13.468 1.00 98.31 84 GLN A CA 1
ATOM 668 C C . GLN A 1 84 ? 17.444 3.585 -13.236 1.00 98.31 84 GLN A C 1
ATOM 670 O O . GLN A 1 84 ? 17.170 3.253 -12.085 1.00 98.31 84 GLN A O 1
ATOM 675 N N . THR A 1 85 ? 17.197 2.782 -14.275 1.00 98.25 85 THR A N 1
ATOM 676 C CA . THR A 1 85 ? 16.557 1.461 -14.148 1.00 98.25 85 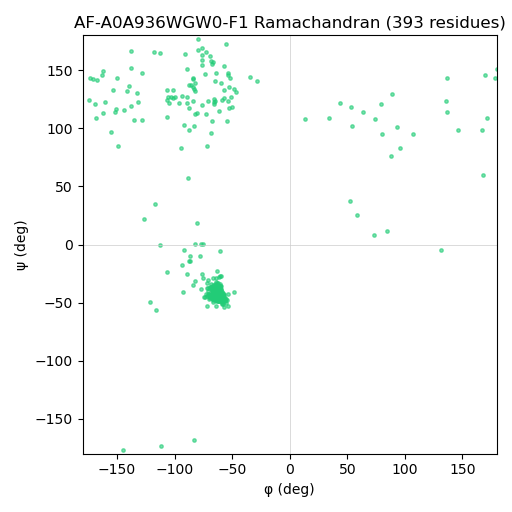THR A CA 1
ATOM 677 C C . THR A 1 85 ? 17.308 0.567 -13.158 1.00 98.25 85 THR A C 1
ATOM 679 O O . THR A 1 85 ? 16.719 0.052 -12.203 1.00 98.25 85 THR A O 1
ATOM 682 N N . ARG A 1 86 ? 18.635 0.442 -13.312 1.00 98.31 86 ARG A N 1
ATOM 683 C CA . ARG A 1 86 ? 19.484 -0.352 -12.404 1.00 98.31 86 ARG A CA 1
ATOM 684 C C . ARG A 1 86 ? 19.482 0.196 -10.980 1.00 98.31 86 ARG A C 1
ATOM 686 O O . ARG A 1 86 ? 19.394 -0.575 -10.024 1.00 98.31 86 ARG A O 1
ATOM 693 N N . GLN A 1 87 ? 19.546 1.518 -10.827 1.00 98.31 87 GLN A N 1
ATOM 694 C CA . GLN A 1 87 ? 19.485 2.176 -9.525 1.00 98.31 87 GLN A CA 1
ATOM 695 C C . GLN A 1 87 ? 18.149 1.902 -8.820 1.00 98.31 87 GLN A C 1
ATOM 697 O O . GLN A 1 87 ? 18.149 1.555 -7.638 1.00 98.31 87 GLN A O 1
ATOM 702 N N . ARG A 1 88 ? 17.018 2.027 -9.525 1.00 98.19 88 ARG A N 1
ATOM 703 C CA . ARG A 1 88 ? 15.678 1.769 -8.974 1.00 98.19 88 ARG A CA 1
ATOM 704 C C . ARG A 1 88 ? 15.489 0.304 -8.605 1.00 98.19 88 ARG A C 1
ATOM 706 O O . ARG A 1 88 ? 14.990 0.023 -7.518 1.00 98.19 88 ARG A O 1
ATOM 713 N N . LEU A 1 89 ? 15.979 -0.617 -9.432 1.00 98.44 89 LEU A N 1
ATOM 714 C CA . LEU A 1 89 ? 15.967 -2.045 -9.121 1.00 98.44 89 LEU A CA 1
ATOM 715 C C . LEU A 1 89 ? 16.790 -2.361 -7.859 1.00 98.44 89 LEU A C 1
ATOM 717 O O . LEU A 1 89 ? 16.307 -3.053 -6.966 1.00 98.44 89 LEU A O 1
ATOM 721 N N . ALA A 1 90 ? 17.993 -1.793 -7.725 1.00 98.31 90 ALA A N 1
ATOM 722 C CA . ALA A 1 90 ? 18.831 -1.973 -6.537 1.00 98.31 90 ALA A CA 1
ATOM 723 C C . ALA A 1 90 ? 18.211 -1.355 -5.267 1.00 98.31 90 ALA A C 1
ATOM 725 O O . ALA A 1 90 ? 18.308 -1.921 -4.174 1.00 98.31 90 ALA A O 1
ATOM 726 N N . GLN A 1 91 ? 17.552 -0.197 -5.393 1.00 98.25 91 GLN A N 1
ATOM 727 C CA . GLN A 1 91 ? 16.802 0.421 -4.296 1.00 98.25 91 GLN A CA 1
ATOM 728 C C . GLN A 1 91 ? 15.636 -0.465 -3.855 1.00 98.25 91 GLN A C 1
ATOM 730 O O . GLN A 1 91 ? 15.481 -0.714 -2.659 1.00 98.25 91 GLN A O 1
ATOM 735 N N . TRP A 1 92 ? 14.863 -0.989 -4.807 1.00 98.31 92 TRP A N 1
ATOM 736 C CA . TRP A 1 92 ? 13.763 -1.902 -4.523 1.00 98.31 92 TRP A CA 1
ATOM 737 C C . TRP A 1 92 ? 14.255 -3.185 -3.839 1.00 98.31 92 TRP A C 1
ATOM 739 O O . TRP A 1 92 ? 13.693 -3.585 -2.821 1.00 98.31 92 TRP A O 1
ATOM 749 N N . GLU A 1 93 ? 15.371 -3.763 -4.288 1.00 98.31 93 GLU A N 1
ATOM 750 C CA . GLU A 1 93 ? 16.019 -4.902 -3.623 1.00 98.31 93 GLU A CA 1
ATOM 751 C C . GLU A 1 93 ? 16.417 -4.615 -2.180 1.00 98.31 93 GLU A C 1
ATOM 753 O O . GLU A 1 93 ? 16.208 -5.448 -1.292 1.00 98.31 93 GLU A O 1
ATOM 758 N N . LYS A 1 94 ? 16.978 -3.432 -1.919 1.00 98.31 94 LYS A N 1
ATOM 759 C CA . LYS A 1 94 ? 17.323 -3.009 -0.560 1.00 98.31 94 LYS A CA 1
ATOM 760 C C . LYS A 1 94 ? 16.070 -2.891 0.312 1.00 98.31 94 LYS A C 1
ATOM 762 O O . LYS A 1 94 ? 16.068 -3.399 1.434 1.00 98.31 94 LYS A O 1
ATOM 767 N N . SER A 1 95 ? 15.001 -2.283 -0.202 1.00 97.44 95 SER A N 1
ATOM 768 C CA . SER A 1 95 ? 13.717 -2.171 0.503 1.00 97.44 95 SER A CA 1
ATOM 769 C C . SER A 1 95 ? 13.053 -3.530 0.738 1.00 97.44 95 SER A C 1
ATOM 771 O O . SER A 1 95 ? 12.486 -3.753 1.807 1.00 97.44 95 SER A O 1
ATOM 773 N N . ALA A 1 96 ? 13.165 -4.468 -0.205 1.00 97.62 96 ALA A N 1
ATOM 774 C CA . ALA A 1 96 ? 12.668 -5.830 -0.043 1.00 97.62 96 ALA A CA 1
ATOM 775 C C . ALA A 1 96 ? 13.434 -6.589 1.054 1.00 97.62 96 ALA A C 1
ATOM 777 O O . ALA A 1 96 ? 12.818 -7.194 1.932 1.00 97.62 96 ALA A O 1
ATOM 778 N N . LYS A 1 97 ? 14.772 -6.478 1.090 1.00 97.50 97 LYS A N 1
ATOM 779 C CA . LYS A 1 97 ? 15.609 -7.047 2.167 1.00 97.50 97 LYS A CA 1
ATOM 780 C C . LYS A 1 97 ? 15.268 -6.464 3.542 1.00 97.50 97 LYS A C 1
ATOM 782 O O . LYS A 1 97 ? 15.266 -7.192 4.531 1.00 97.50 97 LYS A O 1
ATOM 787 N N . ALA A 1 98 ? 14.922 -5.178 3.600 1.00 97.62 98 ALA A N 1
ATOM 788 C CA . ALA A 1 98 ? 14.463 -4.502 4.814 1.00 97.62 98 ALA A CA 1
ATOM 789 C C . ALA A 1 98 ? 12.999 -4.814 5.197 1.00 97.62 98 ALA A C 1
ATOM 791 O O . ALA A 1 98 ? 12.508 -4.296 6.197 1.00 97.62 98 ALA A O 1
ATOM 792 N N . ARG A 1 99 ? 12.288 -5.660 4.430 1.00 96.38 99 ARG A N 1
ATOM 793 C CA . ARG A 1 99 ? 10.850 -5.961 4.588 1.00 96.38 99 ARG A CA 1
ATOM 794 C C . ARG A 1 99 ? 9.940 -4.731 4.480 1.00 96.38 99 ARG A C 1
ATOM 796 O O . ARG A 1 99 ? 8.831 -4.735 5.019 1.00 96.38 99 ARG A O 1
ATOM 803 N N . GLU A 1 100 ? 10.391 -3.699 3.771 1.00 95.69 100 GLU A N 1
ATOM 804 C CA . GLU A 1 100 ? 9.633 -2.478 3.485 1.00 95.69 100 GLU A CA 1
ATOM 805 C C . GLU A 1 100 ? 8.890 -2.519 2.147 1.00 95.69 100 GLU A C 1
ATOM 807 O O . GLU A 1 100 ? 7.975 -1.727 1.938 1.00 95.69 100 GLU A O 1
ATOM 812 N N . ALA A 1 101 ? 9.276 -3.426 1.253 1.00 96.06 101 ALA A N 1
ATOM 813 C CA . ALA A 1 101 ? 8.625 -3.705 -0.021 1.00 96.06 101 ALA A CA 1
ATOM 814 C C . ALA A 1 101 ? 8.563 -5.225 -0.237 1.00 96.06 101 ALA A C 1
ATOM 816 O O . ALA A 1 101 ? 9.227 -5.989 0.468 1.00 96.06 101 ALA A O 1
ATOM 817 N N . GLN A 1 102 ? 7.762 -5.667 -1.196 1.00 95.44 102 GLN A N 1
ATOM 818 C CA . GLN A 1 102 ? 7.697 -7.063 -1.618 1.00 95.44 102 GLN A CA 1
ATOM 819 C C . GLN A 1 102 ? 8.811 -7.337 -2.625 1.00 95.44 102 GLN A C 1
ATOM 821 O O . GLN A 1 102 ? 9.147 -6.471 -3.429 1.00 95.44 102 GLN A O 1
ATOM 826 N N . GLY A 1 103 ? 9.413 -8.524 -2.552 1.00 95.06 103 GLY A N 1
ATOM 827 C CA . GLY A 1 103 ? 10.565 -8.896 -3.380 1.00 95.06 103 GLY A CA 1
ATOM 828 C C . GLY A 1 103 ? 10.294 -9.988 -4.412 1.00 95.06 103 GLY A C 1
ATOM 829 O O . GLY A 1 103 ? 11.213 -10.357 -5.135 1.00 95.06 103 GLY A O 1
ATOM 830 N N . GLU A 1 104 ? 9.071 -10.520 -4.473 1.00 96.69 104 GLU A N 1
ATOM 831 C CA . GLU A 1 104 ? 8.740 -11.712 -5.271 1.00 96.69 104 GLU A CA 1
ATOM 832 C C . GLU A 1 104 ? 8.958 -11.495 -6.775 1.00 96.69 104 GLU A C 1
ATOM 834 O O . GLU A 1 104 ? 9.452 -12.380 -7.468 1.00 96.69 104 GLU A O 1
ATOM 839 N N . GLU A 1 105 ? 8.671 -10.288 -7.263 1.00 97.06 105 GLU A N 1
ATOM 840 C CA . GLU A 1 105 ? 8.721 -9.952 -8.690 1.00 97.06 105 GLU A CA 1
ATOM 841 C C . GLU A 1 105 ? 10.085 -9.393 -9.153 1.00 97.06 105 GLU A C 1
ATOM 843 O O . GLU A 1 105 ? 10.316 -9.200 -10.349 1.00 97.06 105 GLU A O 1
ATOM 848 N N . ILE A 1 106 ? 11.034 -9.174 -8.234 1.00 98.06 106 ILE A N 1
ATOM 849 C CA . ILE A 1 106 ? 12.364 -8.619 -8.549 1.00 98.06 106 ILE A CA 1
ATOM 850 C C . ILE A 1 106 ? 13.118 -9.459 -9.597 1.00 98.06 106 ILE A C 1
ATOM 852 O O . ILE A 1 106 ? 13.644 -8.877 -10.551 1.00 98.06 106 ILE A O 1
ATOM 856 N N . PRO A 1 107 ? 13.179 -10.805 -9.501 1.00 98.31 107 PRO A N 1
ATOM 857 C CA . PRO A 1 107 ? 13.878 -11.613 -10.498 1.00 98.31 107 PRO A CA 1
ATOM 858 C C . PRO A 1 107 ? 13.245 -11.527 -11.891 1.00 98.31 107 PRO A C 1
ATOM 860 O O . PRO A 1 107 ? 13.958 -11.611 -12.890 1.00 98.31 107 PRO A O 1
ATOM 863 N N . ALA A 1 108 ? 11.921 -11.359 -11.974 1.00 97.56 108 ALA A N 1
ATOM 864 C CA . ALA A 1 108 ? 11.222 -11.202 -13.245 1.00 97.56 108 ALA A CA 1
ATOM 865 C C . ALA A 1 108 ? 11.567 -9.855 -13.895 1.00 97.56 108 ALA A C 1
ATOM 867 O O . ALA A 1 108 ? 11.934 -9.818 -15.068 1.00 97.56 108 ALA A O 1
ATOM 868 N N . VAL A 1 109 ? 11.546 -8.769 -13.117 1.00 98.12 109 VAL A N 1
ATOM 869 C CA . VAL A 1 109 ? 11.928 -7.430 -13.593 1.00 98.12 109 VAL A CA 1
ATOM 870 C C . VAL A 1 109 ? 13.399 -7.365 -14.003 1.00 98.12 109 VAL A C 1
ATOM 872 O O . VAL A 1 109 ? 13.725 -6.759 -15.021 1.00 98.12 109 VAL A O 1
ATOM 875 N N . ARG A 1 110 ? 14.289 -8.042 -13.270 1.00 98.44 110 ARG A N 1
ATOM 876 C CA . ARG A 1 110 ? 15.703 -8.166 -13.645 1.00 98.44 110 ARG A CA 1
ATOM 877 C C . ARG A 1 110 ? 15.869 -8.820 -15.018 1.00 98.44 110 ARG A C 1
ATOM 879 O O . ARG A 1 110 ? 16.540 -8.257 -15.870 1.00 98.44 110 ARG A O 1
ATOM 886 N N . LYS A 1 111 ? 15.188 -9.945 -15.260 1.00 97.94 111 LYS A N 1
ATOM 887 C CA . LYS A 1 111 ? 15.211 -10.620 -16.568 1.00 97.94 111 LYS A CA 1
ATOM 888 C C . LYS A 1 111 ? 14.705 -9.727 -17.702 1.00 97.94 111 LYS A C 1
ATOM 890 O O . LYS A 1 111 ? 15.261 -9.782 -18.790 1.00 97.94 111 LYS A O 1
ATOM 895 N N . VAL A 1 112 ? 13.674 -8.913 -17.459 1.00 98.00 112 VAL A N 1
ATOM 896 C CA . VAL A 1 112 ? 13.182 -7.928 -18.441 1.00 98.00 112 VAL A CA 1
ATOM 897 C C . VAL A 1 112 ? 14.253 -6.882 -18.744 1.00 98.00 112 VAL A C 1
ATOM 899 O O . VAL A 1 112 ? 14.515 -6.606 -19.911 1.00 98.00 112 VAL A O 1
ATOM 902 N N . ASN A 1 113 ? 14.882 -6.319 -17.710 1.00 98.06 113 ASN A N 1
ATOM 903 C CA . ASN A 1 113 ? 15.956 -5.343 -17.876 1.00 98.06 113 ASN A CA 1
ATOM 904 C C . ASN A 1 113 ? 17.131 -5.927 -18.671 1.00 98.06 113 ASN A C 1
ATOM 906 O O . ASN A 1 113 ? 17.623 -5.280 -19.588 1.00 98.06 113 ASN A O 1
ATOM 910 N N . ASP A 1 114 ? 17.555 -7.148 -18.349 1.00 97.81 114 ASP A N 1
ATOM 911 C CA . ASP A 1 114 ? 18.685 -7.800 -19.014 1.00 97.81 114 ASP A CA 1
ATOM 912 C C . ASP A 1 114 ? 18.352 -8.118 -20.485 1.00 97.81 114 ASP A C 1
ATOM 914 O O . ASP A 1 114 ? 19.160 -7.841 -21.369 1.00 97.81 114 ASP A O 1
ATOM 918 N N . ALA A 1 115 ? 17.118 -8.559 -20.770 1.00 97.31 115 ALA A N 1
ATOM 919 C CA . ALA A 1 115 ? 16.633 -8.807 -22.132 1.00 97.31 115 ALA A CA 1
ATOM 920 C C . ALA A 1 115 ? 16.584 -7.550 -23.023 1.00 97.31 115 ALA A C 1
ATOM 922 O O . ALA A 1 115 ? 16.589 -7.673 -24.246 1.00 97.31 115 ALA A O 1
ATOM 923 N N . ILE A 1 116 ? 16.522 -6.356 -22.427 1.00 97.44 116 ILE A N 1
ATOM 924 C CA . ILE A 1 116 ? 16.585 -5.070 -23.140 1.00 97.44 116 ILE A CA 1
ATOM 925 C C . ILE A 1 116 ? 18.031 -4.563 -23.207 1.00 97.44 116 ILE A C 1
ATOM 927 O O . ILE A 1 116 ? 18.460 -4.046 -24.235 1.00 97.44 116 ILE A O 1
ATOM 931 N N . ALA A 1 117 ? 18.797 -4.709 -22.125 1.00 97.31 117 ALA A N 1
ATOM 932 C CA . ALA A 1 117 ? 20.150 -4.177 -22.019 1.00 97.31 117 ALA A CA 1
ATOM 933 C C . ALA A 1 117 ? 21.166 -4.918 -22.902 1.00 97.31 117 ALA A C 1
ATOM 935 O O . ALA A 1 117 ? 22.057 -4.273 -23.452 1.00 97.31 117 ALA A O 1
ATOM 936 N N . GLU A 1 118 ? 21.051 -6.243 -23.049 1.00 96.50 118 GLU A N 1
ATOM 937 C CA . GLU A 1 118 ? 22.004 -7.026 -23.849 1.00 96.50 118 GLU A CA 1
ATOM 938 C C . GLU A 1 118 ? 21.979 -6.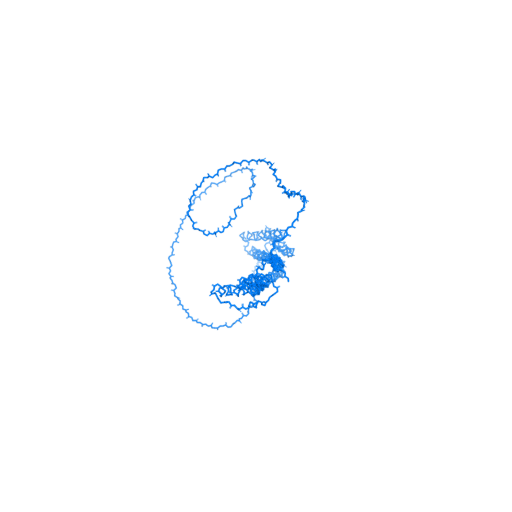654 -25.342 1.00 96.50 118 GLU A C 1
ATOM 940 O O . GLU A 1 118 ? 23.038 -6.295 -25.864 1.00 96.50 118 GLU A O 1
ATOM 945 N N . PRO A 1 119 ? 20.825 -6.642 -26.046 1.00 97.50 119 PRO A N 1
ATOM 946 C CA . PRO A 1 119 ? 20.821 -6.264 -27.457 1.00 97.50 119 PRO A CA 1
ATOM 947 C C . PRO A 1 119 ? 21.088 -4.766 -27.650 1.00 97.50 119 PRO A C 1
ATOM 949 O O . PRO A 1 119 ? 21.720 -4.391 -28.635 1.00 97.50 119 PRO A O 1
ATOM 952 N N . ALA A 1 120 ? 20.682 -3.912 -26.698 1.00 97.44 120 ALA A N 1
ATOM 953 C CA . ALA A 1 120 ? 21.005 -2.485 -26.736 1.00 97.44 120 ALA A CA 1
ATOM 954 C C . ALA A 1 120 ? 22.519 -2.244 -26.768 1.00 97.44 120 ALA A C 1
ATOM 956 O O . ALA A 1 120 ? 22.996 -1.470 -27.593 1.00 97.44 120 ALA A O 1
ATOM 957 N N . LYS A 1 121 ? 23.281 -2.964 -25.937 1.00 97.75 121 LYS A N 1
ATOM 958 C CA . LYS A 1 121 ? 24.742 -2.870 -25.926 1.00 97.75 121 LYS A CA 1
ATOM 959 C C . LYS A 1 121 ? 25.359 -3.301 -27.259 1.00 97.75 121 LYS A C 1
ATOM 961 O O . LYS A 1 121 ? 26.224 -2.608 -27.777 1.00 97.75 121 LYS A O 1
ATOM 966 N N . ASN A 1 122 ? 24.887 -4.404 -27.843 1.00 97.56 122 ASN A N 1
ATOM 967 C CA . ASN A 1 122 ? 25.379 -4.854 -29.150 1.00 97.56 122 ASN A CA 1
ATOM 968 C C . ASN A 1 122 ? 25.133 -3.800 -30.246 1.00 97.56 122 ASN A C 1
ATOM 970 O O . ASN A 1 122 ? 25.964 -3.619 -31.135 1.00 97.56 122 ASN A O 1
ATOM 974 N N . ILE A 1 123 ? 23.999 -3.096 -30.186 1.00 97.88 123 ILE A N 1
ATOM 975 C CA . ILE A 1 123 ? 23.665 -2.012 -31.119 1.00 97.88 123 ILE A CA 1
ATOM 976 C C . ILE A 1 123 ? 24.552 -0.784 -30.882 1.00 97.88 123 ILE A C 1
ATOM 978 O O . ILE A 1 123 ? 25.038 -0.205 -31.853 1.00 97.88 123 ILE A O 1
ATOM 982 N N . GLU A 1 124 ? 24.800 -0.408 -29.624 1.00 97.12 124 GLU A N 1
ATOM 983 C CA . GLU A 1 124 ? 25.760 0.648 -29.273 1.00 97.12 124 GLU A CA 1
ATOM 984 C C . GLU A 1 124 ? 27.156 0.331 -29.838 1.00 97.12 124 GLU A C 1
ATOM 986 O O . GLU A 1 124 ? 27.728 1.171 -30.532 1.00 97.12 124 GLU A O 1
ATOM 991 N N . ASP A 1 125 ? 27.655 -0.897 -29.653 1.00 97.81 125 ASP A N 1
ATOM 992 C CA . ASP A 1 125 ? 28.960 -1.341 -30.166 1.00 97.81 125 ASP A CA 1
ATOM 993 C C . ASP A 1 125 ? 29.034 -1.250 -31.712 1.00 97.81 125 ASP A C 1
ATOM 995 O O . ASP A 1 125 ? 30.058 -0.856 -32.280 1.00 97.81 125 ASP A O 1
ATOM 999 N N . LEU A 1 126 ? 27.942 -1.569 -32.425 1.00 97.94 126 LEU A N 1
ATOM 1000 C CA . LEU A 1 126 ? 27.857 -1.425 -33.888 1.00 97.94 126 LEU A CA 1
ATOM 1001 C C . LEU A 1 126 ? 27.870 0.042 -34.338 1.00 97.94 126 LEU A C 1
ATOM 1003 O O . LEU A 1 126 ? 28.492 0.361 -35.356 1.00 97.94 126 LEU A O 1
ATOM 1007 N N . LEU A 1 127 ? 27.194 0.929 -33.605 1.00 97.19 127 LEU A N 1
ATOM 1008 C CA . LEU A 1 127 ? 27.191 2.364 -33.889 1.00 97.19 127 LEU A CA 1
ATOM 1009 C C . LEU A 1 127 ? 28.565 2.989 -33.635 1.00 97.19 127 LEU A C 1
ATOM 1011 O O . LEU A 1 127 ? 29.042 3.749 -34.477 1.00 97.19 127 LEU A O 1
ATOM 1015 N N . GLU A 1 128 ? 29.239 2.617 -32.544 1.00 96.25 128 GLU A N 1
ATOM 1016 C CA . GLU A 1 128 ? 30.605 3.067 -32.244 1.00 96.25 128 GLU A CA 1
ATOM 1017 C C . GLU A 1 128 ? 31.619 2.588 -33.292 1.00 96.25 128 GLU A C 1
ATOM 1019 O O . GLU A 1 128 ? 32.546 3.316 -33.645 1.00 96.25 128 GLU A O 1
ATOM 1024 N N . ALA A 1 129 ? 31.402 1.403 -33.869 1.00 97.62 129 ALA A N 1
ATOM 1025 C CA . ALA A 1 129 ? 32.184 0.894 -34.994 1.00 97.62 129 ALA A CA 1
ATOM 1026 C C . ALA A 1 129 ? 31.839 1.551 -36.352 1.00 97.62 129 ALA A C 1
ATOM 1028 O O . ALA A 1 129 ? 32.393 1.159 -37.380 1.00 97.62 129 ALA A O 1
ATOM 1029 N N . GLY A 1 130 ? 30.904 2.509 -36.397 1.00 97.31 130 GLY A N 1
ATOM 1030 C CA . GLY A 1 130 ? 30.446 3.168 -37.625 1.00 97.31 130 GLY A CA 1
ATOM 1031 C C . GLY A 1 130 ? 29.555 2.297 -38.524 1.00 97.31 130 GLY A C 1
ATOM 1032 O O . GLY A 1 130 ? 29.217 2.695 -39.640 1.00 97.31 130 GLY A O 1
ATOM 1033 N N . ARG A 1 131 ? 29.130 1.113 -38.062 1.00 98.00 131 ARG A N 1
ATOM 1034 C CA . ARG A 1 131 ? 28.347 0.120 -38.826 1.00 98.00 131 ARG A CA 1
ATOM 1035 C C . ARG A 1 131 ? 26.847 0.380 -38.708 1.00 98.00 131 ARG A C 1
ATOM 1037 O O . ARG A 1 131 ? 26.057 -0.476 -38.312 1.00 98.00 131 ARG A O 1
ATOM 1044 N N . ARG A 1 132 ? 26.429 1.584 -39.090 1.00 96.88 132 ARG A N 1
ATOM 1045 C CA . ARG A 1 132 ? 25.062 2.077 -38.865 1.00 96.88 132 ARG A CA 1
ATOM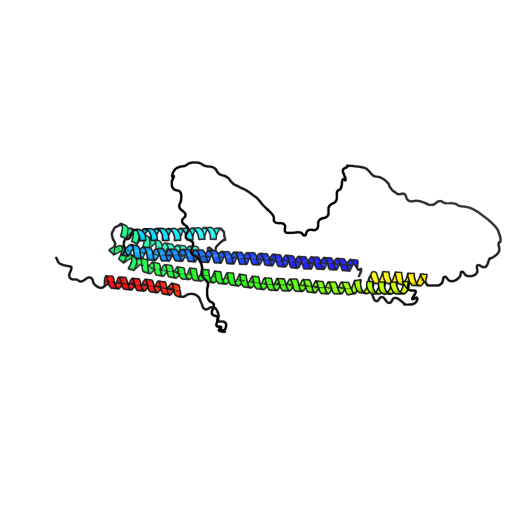 1046 C C . ARG A 1 132 ? 23.967 1.251 -39.548 1.00 96.88 132 ARG A C 1
ATOM 1048 O O . ARG A 1 132 ? 22.924 1.008 -38.951 1.00 96.88 132 ARG A O 1
ATOM 1055 N N . SER A 1 133 ? 24.201 0.800 -40.782 1.00 96.88 133 SER A N 1
ATOM 1056 C CA . SER A 1 133 ? 23.232 -0.039 -41.507 1.00 96.88 133 SER A CA 1
ATOM 1057 C C . SER A 1 133 ? 22.988 -1.374 -40.801 1.00 96.88 133 SER A C 1
ATOM 1059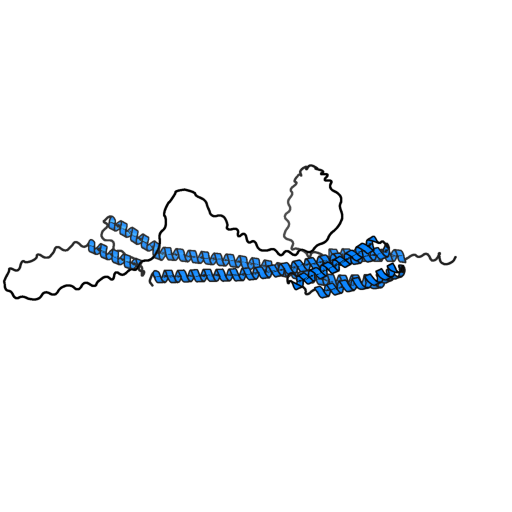 O O . SER A 1 133 ? 21.880 -1.901 -40.845 1.00 96.88 133 SER A O 1
ATOM 1061 N N . GLU A 1 134 ? 24.012 -1.921 -40.149 1.00 97.88 134 GLU A N 1
ATOM 1062 C CA . GLU A 1 134 ? 23.895 -3.167 -39.398 1.00 97.88 134 GLU A CA 1
ATOM 1063 C C . GLU A 1 134 ? 23.207 -2.943 -38.056 1.00 97.88 134 GLU A C 1
ATOM 1065 O O . GLU A 1 134 ? 22.358 -3.742 -37.678 1.00 97.88 134 GLU A O 1
ATOM 1070 N N . ALA A 1 135 ? 23.496 -1.821 -37.387 1.00 97.94 135 ALA A N 1
ATOM 1071 C CA . ALA A 1 135 ? 22.791 -1.401 -36.180 1.00 97.94 135 ALA A CA 1
ATOM 1072 C C . ALA A 1 135 ? 21.278 -1.248 -36.425 1.00 97.94 135 ALA A C 1
ATOM 1074 O O . ALA A 1 135 ? 20.485 -1.779 -35.656 1.00 97.94 135 ALA A O 1
ATOM 1075 N N . MET A 1 136 ? 20.864 -0.604 -37.526 1.00 97.44 136 MET A N 1
ATOM 1076 C CA . MET A 1 136 ? 19.444 -0.520 -37.911 1.00 97.44 136 MET A CA 1
ATOM 1077 C C . MET A 1 136 ? 18.827 -1.904 -38.139 1.00 97.44 136 MET A C 1
ATOM 1079 O O . MET A 1 136 ? 17.745 -2.192 -37.631 1.00 97.44 136 MET A O 1
ATOM 1083 N N . GLY A 1 137 ? 19.536 -2.785 -38.854 1.00 97.38 137 GLY A N 1
ATOM 1084 C CA . GLY A 1 137 ? 19.083 -4.159 -39.071 1.00 97.38 137 GLY A CA 1
ATOM 1085 C C . GLY A 1 137 ? 18.950 -4.957 -37.769 1.00 97.38 137 GLY A C 1
ATOM 1086 O O . GLY A 1 137 ? 18.007 -5.733 -37.626 1.00 97.38 137 GLY A O 1
ATOM 1087 N N . ALA A 1 138 ? 19.859 -4.752 -36.812 1.00 97.81 138 ALA A N 1
ATOM 1088 C CA . ALA A 1 138 ? 19.808 -5.365 -35.488 1.00 97.81 138 ALA A CA 1
ATOM 1089 C C . ALA A 1 138 ? 18.654 -4.808 -34.637 1.00 97.81 138 ALA A C 1
ATOM 1091 O O . ALA A 1 138 ? 17.994 -5.576 -33.934 1.00 97.81 138 ALA A O 1
ATOM 1092 N N . VAL A 1 139 ? 18.348 -3.506 -34.741 1.00 97.75 139 VAL A N 1
ATOM 1093 C CA . VAL A 1 139 ? 17.169 -2.919 -34.086 1.00 97.75 139 VAL A CA 1
ATOM 1094 C C . VAL A 1 139 ? 15.898 -3.628 -34.543 1.00 97.75 139 VAL A C 1
ATOM 1096 O O . VAL A 1 139 ? 15.148 -4.142 -33.720 1.00 97.75 139 VAL A O 1
ATOM 1099 N N . GLU A 1 140 ? 15.687 -3.710 -35.855 1.00 97.19 140 GLU A N 1
ATOM 1100 C CA . GLU A 1 140 ? 14.459 -4.262 -36.427 1.00 97.19 140 GLU A CA 1
ATOM 1101 C C . GLU A 1 140 ? 14.313 -5.771 -36.174 1.00 97.19 140 GLU A C 1
ATOM 1103 O O . GLU A 1 140 ? 13.234 -6.248 -35.815 1.00 97.19 140 GLU A O 1
ATOM 1108 N N . LYS A 1 141 ? 15.398 -6.535 -36.356 1.00 97.25 141 LYS A N 1
ATOM 1109 C CA . LYS A 1 141 ? 15.356 -8.004 -36.303 1.00 97.25 141 LYS A CA 1
ATOM 1110 C C . LYS A 1 141 ? 15.447 -8.563 -34.889 1.00 97.25 141 LYS A C 1
ATOM 1112 O O . LYS A 1 141 ? 14.846 -9.601 -34.618 1.00 97.25 141 LYS A O 1
ATOM 1117 N N . GLU A 1 142 ? 16.202 -7.913 -34.009 1.00 95.50 142 GLU A N 1
ATOM 1118 C CA . GLU A 1 142 ? 16.538 -8.456 -32.690 1.00 95.50 142 GLU A CA 1
ATOM 1119 C C . GLU A 1 142 ? 15.949 -7.605 -31.565 1.00 95.50 142 GLU A C 1
ATOM 1121 O O . GLU A 1 142 ? 15.175 -8.117 -30.752 1.00 95.50 142 GLU A O 1
ATOM 1126 N N . PHE A 1 143 ? 16.262 -6.307 -31.525 1.00 97.31 143 PHE A N 1
ATOM 1127 C CA . PHE A 1 143 ? 15.916 -5.463 -30.380 1.00 97.31 143 PHE A CA 1
ATOM 1128 C C . PHE A 1 143 ? 14.423 -5.162 -30.272 1.00 97.31 143 PHE A C 1
ATOM 1130 O O . PHE A 1 143 ? 13.851 -5.423 -29.218 1.00 97.31 143 PHE A O 1
ATOM 1137 N N . SER A 1 144 ? 13.761 -4.650 -31.314 1.00 96.81 144 SER A N 1
ATOM 1138 C CA . SER A 1 144 ? 12.344 -4.267 -31.228 1.00 96.81 144 SER A CA 1
ATOM 1139 C C . SER A 1 144 ? 11.441 -5.463 -30.870 1.00 96.81 144 SER A C 1
ATOM 1141 O O . SER A 1 144 ? 10.631 -5.334 -29.946 1.00 96.81 144 SER A O 1
ATOM 1143 N N . PRO A 1 145 ? 11.595 -6.665 -31.472 1.00 97.44 145 PRO A N 1
ATOM 1144 C CA . PRO A 1 145 ? 10.846 -7.847 -31.041 1.00 97.44 145 PRO A CA 1
ATOM 1145 C C . PRO A 1 145 ? 11.150 -8.262 -29.593 1.00 97.44 145 PRO A C 1
ATOM 1147 O O . PRO A 1 145 ? 10.232 -8.624 -28.847 1.00 97.44 145 PRO A O 1
ATOM 1150 N N . ALA A 1 146 ? 12.419 -8.199 -29.172 1.00 96.75 146 ALA A N 1
ATOM 1151 C CA . ALA A 1 146 ? 12.819 -8.516 -27.803 1.00 96.75 146 ALA A CA 1
ATOM 1152 C C . ALA A 1 146 ? 12.241 -7.515 -26.790 1.00 96.75 146 ALA A C 1
ATOM 1154 O O . ALA A 1 146 ? 11.688 -7.936 -25.774 1.00 96.75 146 ALA A O 1
ATOM 1155 N N . ALA A 1 147 ? 12.287 -6.216 -27.090 1.00 96.94 147 ALA A N 1
ATOM 1156 C CA . ALA A 1 147 ? 11.758 -5.139 -26.263 1.00 96.94 147 ALA A CA 1
ATOM 1157 C C . ALA A 1 147 ? 10.238 -5.253 -26.098 1.00 96.94 147 ALA A C 1
ATOM 1159 O O . ALA A 1 147 ? 9.747 -5.218 -24.971 1.00 96.94 147 ALA A O 1
ATOM 1160 N N . VAL A 1 148 ? 9.490 -5.492 -27.183 1.00 97.56 148 VAL A N 1
ATOM 1161 C CA . VAL A 1 148 ? 8.035 -5.725 -27.122 1.00 97.56 148 VAL A CA 1
ATOM 1162 C C . VAL A 1 148 ? 7.715 -6.930 -26.235 1.00 97.56 148 VAL A C 1
ATOM 1164 O O . VAL A 1 148 ? 6.855 -6.851 -25.357 1.00 97.56 148 VAL A O 1
ATOM 1167 N N . LYS A 1 149 ? 8.438 -8.045 -26.404 1.00 97.50 149 LYS A N 1
ATOM 1168 C CA . LYS A 1 149 ? 8.251 -9.243 -25.573 1.00 97.50 149 LYS A CA 1
ATOM 1169 C C . LYS A 1 149 ? 8.590 -8.980 -24.102 1.00 97.50 149 LYS A C 1
ATOM 1171 O O . LYS A 1 149 ? 7.859 -9.427 -23.218 1.00 97.50 149 LYS A O 1
ATOM 1176 N N . ALA A 1 150 ? 9.673 -8.257 -23.830 1.00 97.19 150 ALA A N 1
ATOM 1177 C CA . ALA A 1 150 ? 10.126 -7.923 -22.485 1.00 97.19 150 ALA A CA 1
ATOM 1178 C C . ALA A 1 150 ? 9.137 -6.980 -21.773 1.00 97.19 150 ALA A C 1
ATOM 1180 O O . ALA A 1 150 ? 8.743 -7.251 -20.637 1.00 97.19 150 ALA A O 1
ATOM 1181 N N . LEU A 1 151 ? 8.652 -5.937 -22.455 1.00 96.88 151 LEU A N 1
ATOM 1182 C CA . LEU A 1 151 ? 7.632 -5.020 -21.935 1.00 96.88 151 LEU A CA 1
ATOM 1183 C C . LEU A 1 151 ? 6.278 -5.713 -21.736 1.00 96.88 151 LEU A C 1
ATOM 1185 O O . LEU A 1 151 ? 5.595 -5.448 -20.748 1.00 96.88 151 LEU A O 1
ATOM 1189 N N . ALA A 1 152 ? 5.909 -6.669 -22.593 1.00 97.50 152 ALA A N 1
ATOM 1190 C CA . ALA A 1 152 ? 4.719 -7.489 -22.375 1.00 97.50 152 ALA A CA 1
ATOM 1191 C C . ALA A 1 152 ? 4.831 -8.314 -21.080 1.00 97.50 152 ALA A C 1
ATOM 1193 O O . ALA A 1 152 ? 3.901 -8.317 -20.272 1.00 97.50 152 ALA A O 1
ATOM 1194 N N . VAL A 1 153 ? 5.978 -8.954 -20.823 1.00 96.81 153 VAL A N 1
ATOM 1195 C CA . VAL A 1 153 ? 6.234 -9.648 -19.545 1.00 96.81 153 VAL A CA 1
ATOM 1196 C C . VAL A 1 153 ? 6.175 -8.671 -18.369 1.00 96.81 153 VAL A C 1
ATOM 1198 O O . VAL A 1 153 ? 5.565 -8.980 -17.345 1.00 96.81 153 VAL A O 1
ATOM 1201 N N . PHE A 1 154 ? 6.744 -7.475 -18.524 1.00 97.44 154 PHE A N 1
ATOM 1202 C CA . PHE A 1 154 ? 6.697 -6.434 -17.501 1.00 97.44 154 PHE A CA 1
ATOM 1203 C C . PHE A 1 154 ? 5.263 -5.991 -17.178 1.00 97.44 154 PHE A C 1
ATOM 1205 O O . PHE A 1 154 ? 4.910 -5.856 -16.009 1.00 97.44 154 PHE A O 1
ATOM 1212 N N . SER A 1 155 ? 4.403 -5.838 -18.189 1.00 97.12 155 SER A N 1
ATOM 1213 C CA . SER A 1 155 ? 2.995 -5.467 -17.997 1.00 97.12 155 SER A CA 1
ATOM 1214 C C . SER A 1 155 ? 2.229 -6.494 -17.151 1.00 97.12 155 SER A C 1
ATOM 1216 O O . SER A 1 155 ? 1.395 -6.123 -16.326 1.00 97.12 155 SER A O 1
ATOM 1218 N N . VAL A 1 156 ? 2.570 -7.785 -17.271 1.00 97.75 156 VAL A N 1
ATOM 1219 C CA . VAL A 1 156 ? 2.005 -8.850 -16.426 1.00 97.75 156 VAL A CA 1
ATOM 1220 C C . VAL A 1 156 ? 2.467 -8.693 -14.977 1.00 97.75 156 VAL A C 1
ATOM 1222 O O . VAL A 1 156 ? 1.653 -8.826 -14.063 1.00 97.75 156 VAL A O 1
ATOM 1225 N N . VAL A 1 157 ? 3.748 -8.383 -14.755 1.00 97.25 157 VAL A N 1
ATOM 1226 C CA . VAL A 1 157 ? 4.290 -8.109 -13.413 1.00 97.25 157 VAL A CA 1
ATOM 1227 C C . VAL A 1 157 ? 3.598 -6.896 -12.785 1.00 97.25 157 VAL A C 1
ATOM 1229 O O . VAL A 1 157 ? 3.147 -6.958 -11.641 1.00 97.25 157 VAL A O 1
ATOM 1232 N N . LYS A 1 158 ? 3.441 -5.809 -13.544 1.00 97.25 158 LYS A N 1
ATOM 1233 C CA . LYS A 1 158 ? 2.706 -4.617 -13.111 1.00 97.25 158 LYS A CA 1
ATOM 1234 C C . LYS A 1 158 ? 1.257 -4.942 -12.745 1.00 97.25 158 LYS A C 1
ATOM 1236 O O . LYS A 1 158 ? 0.821 -4.593 -11.655 1.00 97.25 158 LYS A O 1
ATOM 1241 N N . GLY A 1 159 ? 0.548 -5.695 -13.585 1.00 97.12 159 GLY A N 1
ATOM 1242 C CA . GLY A 1 159 ? -0.827 -6.108 -13.298 1.00 97.12 159 GLY A CA 1
ATOM 1243 C C . GLY A 1 159 ? -0.956 -6.938 -12.015 1.00 97.12 159 GLY A C 1
ATOM 1244 O O . GLY A 1 159 ? -1.925 -6.788 -11.272 1.00 97.12 159 GLY A O 1
ATOM 1245 N N . ARG A 1 160 ? 0.032 -7.787 -11.695 1.00 97.12 160 ARG A N 1
ATOM 1246 C CA . ARG A 1 160 ? 0.051 -8.531 -10.423 1.00 97.12 160 ARG A CA 1
ATOM 1247 C C . ARG A 1 160 ? 0.283 -7.621 -9.223 1.00 97.12 160 ARG A C 1
ATOM 1249 O O . ARG A 1 160 ? -0.439 -7.759 -8.237 1.00 97.12 160 ARG A O 1
ATOM 1256 N N . THR A 1 161 ? 1.239 -6.695 -9.306 1.00 96.75 161 THR A N 1
ATOM 1257 C CA . THR A 1 161 ? 1.526 -5.771 -8.196 1.00 96.75 161 THR A CA 1
ATOM 1258 C C . THR A 1 161 ? 0.386 -4.780 -7.962 1.00 96.75 161 THR A C 1
ATOM 1260 O O . THR A 1 161 ? 0.070 -4.467 -6.815 1.00 96.75 161 THR A O 1
ATOM 1263 N N . GLU A 1 162 ? -0.308 -4.353 -9.016 1.00 97.50 162 GLU A N 1
ATOM 1264 C CA . GLU A 1 162 ? -1.534 -3.556 -8.927 1.00 97.50 162 GLU A CA 1
ATOM 1265 C C . GLU A 1 162 ? -2.691 -4.340 -8.299 1.00 97.50 162 GLU A C 1
ATOM 1267 O O . GLU A 1 162 ? -3.308 -3.873 -7.339 1.00 97.50 162 GLU A O 1
ATOM 1272 N N . ALA A 1 163 ? -2.928 -5.577 -8.743 1.00 96.56 163 ALA A N 1
ATOM 1273 C CA . ALA A 1 163 ? -3.938 -6.437 -8.133 1.00 96.56 163 ALA A CA 1
ATOM 1274 C C . ALA A 1 163 ? -3.641 -6.716 -6.649 1.00 96.56 163 ALA A C 1
ATOM 1276 O O . ALA A 1 163 ? -4.560 -6.819 -5.833 1.00 96.56 163 ALA A O 1
ATOM 1277 N N . GLU A 1 164 ? -2.371 -6.847 -6.272 1.00 94.94 164 GLU A N 1
ATOM 1278 C CA . GLU A 1 164 ? -1.961 -7.031 -4.883 1.00 94.94 164 GLU A CA 1
ATOM 1279 C C . GLU A 1 164 ? -2.141 -5.766 -4.035 1.00 94.94 164 GLU A C 1
ATOM 1281 O O . GLU A 1 164 ? -2.679 -5.844 -2.924 1.00 94.94 164 GLU A O 1
ATOM 1286 N N . LYS A 1 165 ? -1.781 -4.596 -4.570 1.00 96.69 165 LYS A N 1
ATOM 1287 C CA . LYS A 1 165 ? -2.100 -3.298 -3.965 1.00 96.69 165 LYS A CA 1
ATOM 1288 C C . LYS A 1 165 ? -3.602 -3.185 -3.701 1.00 96.69 165 LYS A C 1
ATOM 1290 O O . LYS A 1 165 ? -4.005 -2.962 -2.563 1.00 96.69 165 LYS A O 1
ATOM 1295 N N . GLU A 1 166 ? -4.445 -3.425 -4.702 1.00 97.00 166 GLU A N 1
ATOM 1296 C CA . GLU A 1 166 ? -5.897 -3.354 -4.512 1.00 97.00 166 GLU A CA 1
ATOM 1297 C C . GLU A 1 166 ? -6.403 -4.361 -3.471 1.00 97.00 166 GLU A C 1
ATOM 1299 O O . GLU A 1 166 ? -7.262 -4.044 -2.645 1.00 97.00 166 GLU A O 1
ATOM 1304 N N . ARG A 1 167 ? -5.884 -5.597 -3.487 1.00 96.12 167 ARG A N 1
ATOM 1305 C CA . ARG A 1 167 ? -6.258 -6.629 -2.508 1.00 96.12 167 ARG A CA 1
ATOM 1306 C C . ARG A 1 167 ? -5.898 -6.208 -1.086 1.00 96.12 167 ARG A C 1
ATOM 1308 O O . ARG A 1 167 ? -6.707 -6.413 -0.181 1.00 96.12 167 ARG A O 1
ATOM 1315 N N . THR A 1 168 ? -4.711 -5.644 -0.877 1.00 94.31 168 THR A N 1
ATOM 1316 C CA . THR A 1 168 ? -4.248 -5.203 0.448 1.00 94.31 168 THR A CA 1
ATOM 1317 C C . THR A 1 168 ? -5.001 -3.962 0.929 1.00 94.31 168 THR A C 1
ATOM 1319 O O . THR A 1 168 ? -5.433 -3.939 2.081 1.00 94.31 168 THR A O 1
ATOM 1322 N N . GLU A 1 169 ? -5.286 -2.995 0.055 1.00 94.75 169 GLU A N 1
ATOM 1323 C CA . GLU A 1 169 ? -6.139 -1.840 0.369 1.00 94.75 169 GLU A CA 1
ATOM 1324 C C . GLU A 1 169 ? -7.566 -2.264 0.748 1.00 94.75 169 GLU A C 1
ATOM 1326 O O . GLU A 1 169 ? -8.101 -1.829 1.772 1.00 94.75 169 GLU A O 1
ATOM 1331 N N . ARG A 1 170 ? -8.185 -3.172 -0.021 1.00 95.25 170 ARG A N 1
ATOM 1332 C CA . ARG A 1 170 ? -9.527 -3.692 0.294 1.00 95.25 170 ARG A CA 1
ATOM 1333 C C . ARG A 1 170 ? -9.550 -4.448 1.622 1.00 95.25 170 ARG A C 1
ATOM 1335 O O . ARG A 1 170 ? -10.504 -4.285 2.383 1.00 95.25 170 ARG A O 1
ATOM 1342 N N . ARG A 1 171 ? -8.517 -5.245 1.926 1.00 94.00 171 ARG A N 1
ATOM 1343 C CA . ARG A 1 171 ? -8.375 -5.921 3.230 1.00 94.00 171 ARG A CA 1
ATOM 1344 C C . ARG A 1 171 ? -8.249 -4.913 4.369 1.00 94.00 171 ARG A C 1
ATOM 1346 O O . ARG A 1 171 ? -8.989 -5.026 5.338 1.00 94.00 171 ARG A O 1
ATOM 1353 N N . MET A 1 172 ? -7.408 -3.892 4.211 1.00 94.31 172 MET A N 1
ATOM 1354 C CA . MET A 1 172 ? -7.243 -2.817 5.192 1.00 94.31 172 MET A CA 1
ATOM 1355 C C . MET A 1 172 ? -8.576 -2.108 5.480 1.00 94.31 172 MET A C 1
ATOM 1357 O O . MET A 1 172 ? -8.962 -1.954 6.636 1.00 94.31 172 MET A O 1
ATOM 1361 N N . LEU A 1 173 ? -9.329 -1.731 4.440 1.00 94.50 173 LEU A N 1
ATOM 1362 C CA . LEU A 1 173 ? -10.642 -1.092 4.596 1.00 94.50 173 LEU A CA 1
ATOM 1363 C C . LEU A 1 173 ? -11.676 -2.018 5.251 1.00 94.50 173 LEU A C 1
ATOM 1365 O O . LEU A 1 173 ? -12.489 -1.562 6.059 1.00 94.50 173 LEU A O 1
ATOM 1369 N N . ALA A 1 174 ? -11.665 -3.308 4.913 1.00 92.62 174 ALA A N 1
ATOM 1370 C CA . ALA A 1 174 ? -12.545 -4.292 5.533 1.00 92.62 174 ALA A CA 1
ATOM 1371 C C . ALA A 1 174 ? -12.226 -4.478 7.025 1.00 92.62 174 ALA A C 1
ATOM 1373 O O . ALA A 1 174 ? -13.149 -4.543 7.841 1.00 92.62 174 ALA A O 1
ATOM 1374 N N . GLU A 1 175 ? -10.945 -4.507 7.394 1.00 91.31 175 GLU A N 1
ATOM 1375 C CA . GLU A 1 175 ? -10.501 -4.587 8.787 1.00 91.31 175 GLU A CA 1
ATOM 1376 C C . GLU A 1 175 ? -10.864 -3.331 9.576 1.00 91.31 175 GLU A C 1
ATOM 1378 O O . GLU A 1 175 ? -11.470 -3.454 10.637 1.00 91.31 175 GLU A O 1
ATOM 1383 N N . LEU A 1 176 ? -10.632 -2.136 9.024 1.00 90.88 176 LEU A N 1
ATOM 1384 C CA . LEU A 1 176 ? -11.057 -0.866 9.626 1.00 90.88 176 LEU A CA 1
ATOM 1385 C C . LEU A 1 176 ? -12.567 -0.839 9.897 1.00 90.88 176 LEU A C 1
ATOM 1387 O O . LEU A 1 176 ? -12.999 -0.498 10.999 1.00 90.88 176 LEU A O 1
ATOM 1391 N N . ARG A 1 177 ? -13.391 -1.247 8.921 1.00 93.38 177 ARG A N 1
ATOM 1392 C CA . ARG A 1 177 ? -14.854 -1.320 9.099 1.00 93.38 177 ARG A CA 1
ATOM 1393 C C . ARG A 1 177 ? -15.242 -2.321 10.183 1.00 93.38 177 ARG A C 1
ATOM 1395 O O . ARG A 1 177 ? -16.068 -2.003 11.040 1.00 93.38 177 ARG A O 1
ATOM 1402 N N . ARG A 1 178 ? -14.648 -3.518 10.166 1.00 90.94 178 ARG A N 1
ATOM 1403 C CA . ARG A 1 178 ? -14.908 -4.564 11.165 1.00 90.94 178 ARG A CA 1
ATOM 1404 C C . ARG A 1 178 ? -14.510 -4.104 12.566 1.00 90.94 178 ARG A C 1
ATOM 1406 O O . ARG A 1 178 ? -15.261 -4.331 13.514 1.00 90.94 178 ARG A O 1
ATOM 1413 N N . ASN A 1 179 ? -13.374 -3.428 12.691 1.00 89.69 179 ASN A N 1
ATOM 1414 C CA . ASN A 1 179 ? -12.873 -2.938 13.965 1.00 89.69 179 ASN A CA 1
ATOM 1415 C C . ASN A 1 179 ? -13.735 -1.798 14.496 1.00 89.69 179 ASN A C 1
ATOM 1417 O O . ASN A 1 179 ? -14.131 -1.857 15.659 1.00 89.69 179 ASN A O 1
ATOM 1421 N N . HIS A 1 180 ? -14.138 -0.850 13.646 1.00 90.25 180 HIS A N 1
ATOM 1422 C CA . HIS A 1 180 ? -15.047 0.231 14.028 1.00 90.25 180 HIS A CA 1
ATOM 1423 C C . HIS A 1 180 ? -16.407 -0.298 14.514 1.00 90.25 180 HIS A C 1
ATOM 1425 O O . HIS A 1 180 ? -16.929 0.166 15.528 1.00 90.25 180 HIS A O 1
ATOM 1431 N N . LEU A 1 181 ? -16.973 -1.302 13.834 1.00 92.12 181 LEU A N 1
ATOM 1432 C CA . LEU A 1 181 ? -18.193 -1.986 14.278 1.00 92.12 181 LEU A CA 1
ATOM 1433 C C . LEU A 1 181 ? -17.985 -2.707 15.615 1.00 92.12 181 LEU A C 1
ATOM 1435 O O . LEU A 1 181 ? -18.826 -2.600 16.506 1.00 92.12 181 LEU A O 1
ATOM 1439 N N . SER A 1 182 ? -16.857 -3.403 15.784 1.00 88.31 182 SER A N 1
ATOM 1440 C CA . SER A 1 182 ? -16.550 -4.103 17.037 1.00 88.31 182 SER A CA 1
ATOM 1441 C C . SER A 1 182 ? -16.342 -3.145 18.213 1.00 88.31 182 SER A C 1
ATOM 1443 O O . SER A 1 182 ? -16.759 -3.452 19.326 1.00 88.31 182 SER A O 1
ATOM 1445 N N . LEU A 1 183 ? -15.755 -1.970 17.969 1.00 90.31 183 LEU A N 1
ATOM 1446 C CA . LEU A 1 183 ? -15.516 -0.948 18.982 1.00 90.31 183 LEU A CA 1
ATOM 1447 C C . LEU A 1 183 ? -16.827 -0.278 19.400 1.00 90.31 183 LEU A C 1
ATOM 1449 O O . LEU A 1 183 ? -17.081 -0.152 20.595 1.00 90.31 183 LEU A O 1
ATOM 1453 N N . LEU A 1 184 ? -17.695 0.068 18.442 1.00 93.19 184 LEU A N 1
ATOM 1454 C CA . LEU A 1 184 ? -19.050 0.553 18.732 1.00 93.19 184 LEU A CA 1
ATOM 1455 C C . LEU A 1 184 ? -19.868 -0.487 19.508 1.00 93.19 184 LEU A C 1
ATOM 1457 O O . LEU A 1 184 ? -20.517 -0.142 20.493 1.00 93.19 184 LEU A O 1
ATOM 1461 N N . GLY A 1 185 ? -19.804 -1.759 19.104 1.00 91.38 185 GLY A N 1
ATOM 1462 C CA . GLY A 1 185 ? -20.477 -2.857 19.799 1.00 91.38 185 GLY A CA 1
ATOM 1463 C C . GLY A 1 185 ? -19.954 -3.063 21.223 1.00 91.38 185 GLY A C 1
ATOM 1464 O O . GLY A 1 185 ? -20.744 -3.187 22.156 1.00 91.38 185 GLY A O 1
ATOM 1465 N N . GLY A 1 186 ? -18.631 -3.033 21.410 1.00 88.62 186 GLY A N 1
ATOM 1466 C CA . GLY A 1 186 ? -17.992 -3.133 22.722 1.00 88.62 186 GLY A CA 1
ATOM 1467 C C . GLY A 1 186 ? -18.347 -1.962 23.638 1.00 88.62 186 GLY A C 1
ATOM 1468 O O . GLY A 1 186 ? -18.735 -2.178 24.785 1.00 88.62 186 GLY A O 1
ATOM 1469 N N . LEU A 1 187 ? -18.297 -0.728 23.127 1.00 90.31 187 LEU A N 1
ATOM 1470 C CA . LEU A 1 187 ? -18.699 0.468 23.871 1.00 90.31 187 LEU A CA 1
ATOM 1471 C C . LEU A 1 187 ? -20.185 0.421 24.246 1.00 90.31 187 LEU A C 1
ATOM 1473 O O . LEU A 1 187 ? -20.539 0.705 25.389 1.00 90.31 187 LEU A O 1
ATOM 1477 N N . GLY A 1 188 ? -21.044 0.011 23.309 1.00 92.81 188 GLY A N 1
ATOM 1478 C CA . GLY A 1 188 ? -22.472 -0.180 23.546 1.00 92.81 188 GLY A CA 1
ATOM 1479 C C . GLY A 1 188 ? -22.745 -1.218 24.635 1.00 92.81 188 GLY A C 1
ATOM 1480 O O . GLY A 1 188 ? -23.558 -0.973 25.523 1.00 92.81 188 GLY A O 1
ATOM 1481 N N . LEU A 1 189 ? -22.017 -2.339 24.629 1.00 89.94 189 LEU A N 1
ATOM 1482 C CA . LEU A 1 189 ? -22.129 -3.374 25.657 1.00 89.94 189 LEU A CA 1
ATOM 1483 C C . LEU A 1 189 ? -21.687 -2.866 27.036 1.00 89.94 189 LEU A C 1
ATOM 1485 O O . LEU A 1 189 ? -22.375 -3.111 28.026 1.00 89.94 189 LEU A O 1
ATOM 1489 N N . VAL A 1 190 ? -20.572 -2.131 27.113 1.00 88.88 190 VAL A N 1
ATOM 1490 C CA . VAL A 1 190 ? -20.093 -1.531 28.370 1.00 88.88 190 VAL A CA 1
ATOM 1491 C C . VAL A 1 190 ? -21.094 -0.502 28.900 1.00 88.88 190 VAL A C 1
ATOM 1493 O O . VAL A 1 190 ? -21.419 -0.529 30.086 1.00 88.88 190 VAL A O 1
ATOM 1496 N N . ALA A 1 191 ? -21.633 0.364 28.036 1.00 91.56 191 ALA A N 1
ATOM 1497 C CA . ALA A 1 191 ? -22.650 1.344 28.411 1.00 91.56 191 ALA A CA 1
ATOM 1498 C C . ALA A 1 191 ? -23.939 0.666 28.904 1.00 91.56 191 ALA A C 1
ATOM 1500 O O . ALA A 1 191 ? -24.483 1.050 29.939 1.00 91.56 191 ALA A O 1
ATOM 1501 N N . PHE A 1 192 ? -24.392 -0.382 28.211 1.00 93.50 192 PHE A N 1
ATOM 1502 C CA . PHE A 1 192 ? -25.560 -1.166 28.601 1.00 93.50 192 PHE A CA 1
ATOM 1503 C C . PHE A 1 192 ? -25.364 -1.847 29.963 1.00 93.50 192 PHE A C 1
ATOM 1505 O O . PHE A 1 192 ? -26.207 -1.707 30.849 1.00 93.50 192 PHE A O 1
ATOM 1512 N N . LEU A 1 193 ? -24.231 -2.525 30.174 1.00 89.00 193 LEU A N 1
ATOM 1513 C CA . LEU A 1 193 ? -23.901 -3.153 31.457 1.00 89.00 193 LEU A CA 1
ATOM 1514 C C . LEU A 1 193 ? -23.779 -2.121 32.584 1.00 89.00 193 LEU A C 1
ATOM 1516 O O . LEU A 1 193 ? -24.263 -2.364 33.690 1.00 89.00 193 LEU A O 1
ATOM 1520 N N . GLY A 1 194 ? -23.192 -0.956 32.302 1.00 89.62 194 GLY A N 1
ATOM 1521 C CA . GLY A 1 194 ? -23.130 0.167 33.235 1.00 89.62 194 GLY A CA 1
ATOM 1522 C C . GLY A 1 194 ? -24.516 0.684 33.629 1.00 89.62 194 GLY A C 1
ATOM 1523 O O . GLY A 1 194 ? -24.763 0.933 34.808 1.00 89.62 194 GLY A O 1
ATOM 1524 N N . LEU A 1 195 ? -25.447 0.779 32.675 1.00 94.62 195 LEU A N 1
ATOM 1525 C CA . LEU A 1 195 ? -26.829 1.197 32.927 1.00 94.62 195 LEU A CA 1
ATOM 1526 C C . LEU A 1 195 ? -27.585 0.173 33.786 1.00 94.62 195 LEU A C 1
ATOM 1528 O O . LEU A 1 195 ? -28.214 0.541 34.780 1.00 94.62 195 LEU A O 1
ATOM 1532 N N . VAL A 1 196 ? -27.486 -1.115 33.439 1.00 92.00 196 VAL A N 1
ATOM 1533 C CA . VAL A 1 196 ? -28.076 -2.218 34.218 1.00 92.00 196 VAL A CA 1
ATOM 1534 C C . VAL A 1 196 ? -27.521 -2.220 35.643 1.00 92.00 196 VAL A C 1
ATOM 1536 O O . VAL A 1 196 ? -28.271 -2.378 36.608 1.00 92.00 196 VAL A O 1
ATOM 1539 N N . PHE A 1 197 ? -26.218 -1.981 35.792 1.00 87.69 197 PHE A N 1
ATOM 1540 C CA . PHE A 1 197 ? -25.563 -1.867 37.089 1.00 87.69 197 PHE A CA 1
ATOM 1541 C C . PHE A 1 197 ? -26.074 -0.671 37.902 1.00 87.69 197 PHE A C 1
ATOM 1543 O O . PHE A 1 197 ? -26.436 -0.834 39.070 1.00 87.69 197 PHE A O 1
ATOM 1550 N N . LEU A 1 198 ? -26.159 0.514 37.294 1.00 90.75 198 LEU A N 1
ATOM 1551 C CA . LEU A 1 198 ? -26.662 1.717 37.955 1.00 90.75 198 LEU A CA 1
ATOM 1552 C C . LEU A 1 198 ? -28.112 1.526 38.420 1.00 90.75 198 LEU A C 1
ATOM 1554 O O . LEU A 1 198 ? -28.460 1.889 39.544 1.00 90.75 198 LEU A O 1
ATOM 1558 N N . PHE A 1 199 ? -28.938 0.881 37.594 1.00 93.38 199 PHE A N 1
ATOM 1559 C CA . PHE A 1 199 ? -30.312 0.528 37.936 1.00 93.38 199 PHE A CA 1
ATOM 1560 C C . PHE A 1 199 ? -30.385 -0.468 39.107 1.00 93.38 199 PHE A C 1
ATOM 1562 O O . PHE A 1 199 ? -31.165 -0.279 40.045 1.00 93.38 199 PHE A O 1
ATOM 1569 N N . ALA A 1 200 ? -29.534 -1.498 39.112 1.00 88.62 200 ALA A N 1
ATOM 1570 C CA . ALA A 1 200 ? -29.456 -2.466 40.205 1.00 88.62 200 ALA A CA 1
ATOM 1571 C C . ALA A 1 200 ? -28.990 -1.826 41.528 1.00 88.62 200 ALA A C 1
ATOM 1573 O O . ALA A 1 200 ? -29.533 -2.136 42.595 1.00 88.62 200 ALA A O 1
ATOM 1574 N N . LEU A 1 201 ? -28.022 -0.903 41.484 1.00 87.00 201 LEU A N 1
ATOM 1575 C CA . LEU A 1 201 ? -27.593 -0.122 42.650 1.00 87.00 201 LEU A CA 1
ATOM 1576 C C . LEU A 1 201 ? -28.699 0.800 43.158 1.00 87.00 201 LEU A C 1
ATOM 1578 O O . LEU A 1 201 ? -28.969 0.833 44.361 1.00 87.00 201 LEU A O 1
ATOM 1582 N N . TYR A 1 202 ? -29.373 1.505 42.251 1.00 90.31 202 TYR A N 1
ATOM 1583 C CA . TYR A 1 202 ? -30.487 2.377 42.599 1.00 90.31 202 TYR A CA 1
ATOM 1584 C C . TYR A 1 202 ? -31.576 1.608 43.352 1.00 90.31 202 TYR A C 1
ATOM 1586 O O . TYR A 1 202 ? -31.987 2.007 44.444 1.00 90.31 202 TYR A O 1
ATOM 1594 N N . ARG A 1 203 ? -31.980 0.451 42.817 1.00 89.50 203 ARG A N 1
ATOM 1595 C CA . ARG A 1 203 ? -33.014 -0.389 43.426 1.00 89.50 203 ARG A CA 1
ATOM 1596 C C . ARG A 1 203 ? -32.566 -1.019 44.748 1.00 89.50 203 ARG A C 1
ATOM 1598 O O . ARG A 1 203 ? -33.384 -1.161 45.649 1.00 89.50 203 ARG A O 1
ATOM 1605 N N . SER A 1 204 ? -31.298 -1.415 44.880 1.00 85.06 204 SER A N 1
ATOM 1606 C CA . SER A 1 204 ? -30.827 -2.163 46.058 1.00 85.06 204 SER A CA 1
ATOM 1607 C C . SER A 1 204 ? -30.333 -1.305 47.223 1.00 85.06 204 SER A C 1
ATOM 1609 O O . SER A 1 204 ? -30.362 -1.782 48.359 1.00 85.06 204 SER A O 1
ATOM 1611 N N . VAL A 1 205 ? -29.878 -0.075 46.963 1.00 87.44 205 VAL A N 1
ATOM 1612 C CA . VAL A 1 205 ? -29.269 0.807 47.974 1.00 87.44 205 VAL A CA 1
ATOM 1613 C C . VAL A 1 205 ? -30.029 2.123 48.104 1.00 87.44 205 VAL A C 1
ATOM 1615 O O . VAL A 1 205 ? -30.390 2.509 49.212 1.00 87.44 205 VAL A O 1
ATOM 1618 N N . ILE A 1 206 ? -30.314 2.806 46.992 1.00 88.25 206 ILE A N 1
ATOM 1619 C CA . ILE A 1 206 ? -30.884 4.162 47.037 1.00 88.25 206 ILE A CA 1
ATOM 1620 C C . ILE A 1 206 ? -32.359 4.132 47.454 1.00 88.25 206 ILE A C 1
ATOM 1622 O O . ILE A 1 206 ? -32.745 4.922 48.316 1.00 88.25 206 ILE A O 1
ATOM 1626 N N . SER A 1 207 ? -33.176 3.225 46.900 1.00 88.94 207 SER A N 1
ATOM 1627 C CA . SER A 1 207 ? -34.600 3.125 47.278 1.00 88.94 207 SER A CA 1
ATOM 1628 C C . SER A 1 207 ? -34.787 2.861 48.780 1.00 88.94 207 SER A C 1
ATOM 1630 O O . SER A 1 207 ? -35.447 3.675 49.429 1.00 88.94 207 SER A O 1
ATOM 1632 N N . PRO A 1 208 ? -34.127 1.850 49.388 1.00 86.25 208 PRO A N 1
ATOM 1633 C CA . PRO A 1 208 ? -34.285 1.582 50.819 1.00 86.25 208 PRO A CA 1
ATOM 1634 C C . PRO A 1 208 ? -33.797 2.724 51.717 1.00 86.25 208 PRO A C 1
ATOM 1636 O O . PRO A 1 208 ? -34.401 2.994 52.751 1.00 86.25 208 PRO A O 1
ATOM 1639 N N . ILE A 1 209 ? -32.732 3.439 51.327 1.00 89.31 209 ILE A N 1
ATOM 1640 C CA . ILE A 1 209 ? -32.253 4.610 52.080 1.00 89.31 209 ILE A CA 1
ATOM 1641 C C . ILE A 1 209 ? -33.283 5.743 52.039 1.00 89.31 209 ILE A C 1
ATOM 1643 O O . ILE A 1 209 ? -33.515 6.392 53.059 1.00 89.31 209 ILE A O 1
ATOM 1647 N N . ARG A 1 210 ? -33.917 5.994 50.883 1.00 90.75 210 ARG A N 1
ATOM 1648 C CA . ARG A 1 210 ? -34.973 7.016 50.768 1.00 90.75 210 ARG A CA 1
ATOM 1649 C C . ARG A 1 210 ? -36.193 6.643 51.604 1.00 90.75 210 ARG A C 1
ATOM 1651 O O . ARG A 1 210 ? -36.736 7.508 52.287 1.00 90.75 210 ARG A O 1
ATOM 1658 N N . GLU A 1 211 ? -36.580 5.370 51.597 1.00 89.38 211 GLU A N 1
ATOM 1659 C CA . GLU A 1 211 ? -37.661 4.846 52.435 1.00 89.38 211 GLU A CA 1
ATOM 1660 C C . GLU A 1 211 ? -37.338 5.014 53.927 1.00 89.38 211 GLU A C 1
ATOM 1662 O O . GLU A 1 211 ? -38.143 5.598 54.656 1.00 89.38 211 GLU A O 1
ATOM 1667 N N . LEU A 1 212 ? -36.135 4.616 54.359 1.00 89.25 212 LEU A N 1
ATOM 1668 C CA . LEU A 1 212 ? -35.667 4.759 55.741 1.00 89.25 212 LEU A CA 1
ATOM 1669 C C . LEU A 1 212 ? -35.599 6.219 56.191 1.00 89.25 212 LEU A C 1
ATOM 1671 O O . LEU A 1 212 ? -36.068 6.538 57.281 1.00 89.25 212 LEU A O 1
ATOM 1675 N N . ARG A 1 213 ? -35.085 7.117 55.342 1.00 92.19 213 ARG A N 1
ATOM 1676 C CA . ARG A 1 213 ? -35.079 8.560 55.612 1.00 92.19 213 ARG A CA 1
ATOM 1677 C C . ARG A 1 213 ? -36.499 9.092 55.783 1.00 92.19 213 ARG A C 1
ATOM 1679 O O . ARG A 1 213 ? -36.778 9.771 56.762 1.00 92.19 213 ARG A O 1
ATOM 1686 N N . SER A 1 214 ? -37.405 8.741 54.868 1.00 91.62 214 SER A N 1
ATOM 1687 C CA . SER A 1 214 ? -38.797 9.197 54.936 1.00 91.62 214 SER A CA 1
ATOM 1688 C C . SER A 1 214 ? -39.505 8.717 56.204 1.00 91.62 214 SER A C 1
ATOM 1690 O O . SER A 1 214 ? -40.336 9.435 56.755 1.00 91.62 214 SER A O 1
ATOM 1692 N N . TRP A 1 215 ? -39.184 7.506 56.670 1.00 90.19 215 TRP A N 1
ATOM 1693 C CA . TRP A 1 215 ? -39.718 6.969 57.913 1.00 90.19 215 TRP A CA 1
ATOM 1694 C C . TRP A 1 215 ? -39.139 7.696 59.129 1.00 90.19 215 TRP A C 1
ATOM 1696 O O . TRP A 1 215 ? -39.900 8.108 60.000 1.00 90.19 215 TRP A O 1
ATOM 1706 N N . ALA A 1 216 ? -37.823 7.922 59.161 1.00 89.19 216 ALA A N 1
ATOM 1707 C CA . ALA A 1 216 ? -37.173 8.659 60.241 1.00 89.19 216 ALA A CA 1
ATOM 1708 C C . ALA A 1 216 ? -37.751 10.081 60.386 1.00 89.19 216 ALA A C 1
ATOM 1710 O O . ALA A 1 216 ? -38.071 10.499 61.497 1.00 89.19 216 ALA A O 1
ATOM 1711 N N . ASP A 1 217 ? -37.993 10.775 59.268 1.00 92.44 217 ASP A N 1
ATOM 1712 C CA . ASP A 1 217 ? -38.625 12.103 59.248 1.00 92.44 217 ASP A CA 1
ATOM 1713 C C . ASP A 1 217 ? -40.082 12.081 59.769 1.00 92.44 217 ASP A C 1
ATOM 1715 O O . ASP A 1 217 ? -40.572 13.075 60.309 1.00 92.44 217 ASP A O 1
ATOM 1719 N N . ARG A 1 218 ? -40.814 10.964 59.627 1.00 88.69 218 ARG A N 1
ATOM 1720 C CA . ARG A 1 218 ? -42.160 10.793 60.220 1.00 88.69 218 ARG A CA 1
ATOM 1721 C C . ARG A 1 218 ? -42.091 10.560 61.728 1.00 88.69 218 ARG A C 1
ATOM 1723 O O . ARG A 1 218 ? -42.800 11.224 62.481 1.00 88.69 218 ARG A O 1
ATOM 1730 N N . VAL A 1 219 ? -41.185 9.693 62.178 1.00 87.81 219 VAL A N 1
ATOM 1731 C CA . VAL A 1 219 ? -40.967 9.438 63.612 1.00 87.81 219 VAL A CA 1
ATOM 1732 C C . VAL A 1 219 ? -40.531 10.711 64.339 1.00 87.81 219 VAL A C 1
ATOM 1734 O O . VAL A 1 219 ? -41.059 11.011 65.408 1.00 87.81 219 VAL A O 1
ATOM 1737 N N . ALA A 1 220 ? -39.636 11.502 63.739 1.00 88.12 220 ALA A N 1
ATOM 1738 C CA . ALA A 1 220 ? -39.179 12.777 64.295 1.00 88.12 220 ALA A CA 1
ATOM 1739 C C . ALA A 1 220 ? -40.312 13.806 64.463 1.00 88.12 220 ALA A C 1
ATOM 1741 O O . ALA A 1 220 ? -40.263 14.635 65.368 1.00 88.12 220 ALA A O 1
ATOM 1742 N N . ARG A 1 221 ? -41.361 13.728 63.633 1.00 92.06 221 ARG A N 1
ATOM 1743 C CA . ARG A 1 221 ? -42.568 14.564 63.739 1.00 92.06 221 ARG A CA 1
ATOM 1744 C C . ARG A 1 221 ? -43.587 14.058 64.764 1.00 92.06 221 ARG A C 1
ATOM 1746 O O . ARG A 1 221 ? -44.625 14.685 64.945 1.00 92.06 221 ARG A O 1
ATOM 1753 N N . GLY A 1 222 ? -43.302 12.955 65.455 1.00 88.75 222 GLY A N 1
ATOM 1754 C CA . GLY A 1 222 ? -44.171 12.408 66.495 1.00 88.75 222 GLY A CA 1
ATOM 1755 C C . GLY A 1 222 ? -45.296 11.507 65.980 1.00 88.75 222 GLY A C 1
ATOM 1756 O O . GLY A 1 222 ? -46.168 11.138 66.765 1.00 88.75 222 GLY A O 1
ATOM 1757 N N . GLU A 1 223 ? -45.273 11.104 64.704 1.00 86.94 223 GLU A N 1
ATOM 1758 C CA . GLU A 1 223 ? -46.201 10.108 64.152 1.00 86.94 223 GLU A CA 1
ATOM 1759 C C . GLU A 1 223 ? -45.851 8.708 64.698 1.00 86.94 223 GLU A C 1
ATOM 1761 O O . GLU A 1 223 ? -45.094 7.939 64.101 1.00 86.94 223 GLU A O 1
ATOM 1766 N N . LYS A 1 224 ? -46.369 8.383 65.888 1.00 76.25 224 LYS A N 1
ATOM 1767 C CA . LYS A 1 224 ? -46.155 7.095 66.566 1.00 76.25 224 LYS A CA 1
ATOM 1768 C C . LYS A 1 224 ? -47.149 6.056 66.031 1.00 76.25 224 LYS A C 1
ATOM 1770 O O . LYS A 1 224 ? -48.352 6.268 66.121 1.00 76.25 224 LYS A O 1
ATOM 1775 N N . GLY A 1 225 ? -46.663 4.924 65.507 1.00 72.06 225 GLY A N 1
ATOM 1776 C CA . GLY A 1 225 ? -47.505 3.748 65.211 1.00 72.06 225 GLY A CA 1
ATOM 1777 C C . GLY A 1 225 ? -47.361 3.109 63.826 1.00 72.06 225 GLY A C 1
ATOM 1778 O O . GLY A 1 225 ? -47.954 2.060 63.590 1.00 72.06 225 GLY A O 1
ATOM 1779 N N . GLN A 1 226 ? -46.571 3.670 62.906 1.00 72.81 226 GLN A N 1
ATOM 1780 C CA . GLN A 1 226 ? -46.333 3.008 61.618 1.00 72.81 226 GLN A CA 1
ATOM 1781 C C . GLN A 1 226 ? -45.263 1.921 61.743 1.00 72.81 226 GLN A C 1
ATOM 1783 O O . GLN A 1 226 ? -44.083 2.210 61.952 1.00 72.81 226 GLN A O 1
ATOM 1788 N N . ALA A 1 227 ? -45.682 0.666 61.573 1.00 71.94 227 ALA A N 1
ATOM 1789 C CA . ALA A 1 227 ? -44.770 -0.459 61.445 1.00 71.94 227 ALA A CA 1
ATOM 1790 C C . ALA A 1 227 ? -43.949 -0.318 60.155 1.00 71.94 227 ALA A C 1
ATOM 1792 O O . ALA A 1 227 ? -44.496 -0.215 59.055 1.00 71.94 227 ALA A O 1
ATOM 1793 N N . LEU A 1 228 ? -42.625 -0.324 60.293 1.00 73.38 228 LEU A N 1
ATOM 1794 C CA . LEU A 1 228 ? -41.711 -0.390 59.162 1.00 73.38 228 LEU A CA 1
ATOM 1795 C C . LEU A 1 228 ? -41.825 -1.745 58.475 1.00 73.38 228 LEU A C 1
ATOM 1797 O O . LEU A 1 228 ? -41.314 -2.747 58.971 1.00 73.38 228 LEU A O 1
ATOM 1801 N N . GLN A 1 229 ? -42.448 -1.768 57.303 1.00 77.56 229 GLN A N 1
ATOM 1802 C CA . GLN A 1 229 ? -42.364 -2.911 56.405 1.00 77.56 229 GLN A CA 1
ATOM 1803 C C . GLN A 1 229 ? -41.240 -2.671 55.401 1.00 77.56 229 GLN A C 1
ATOM 1805 O O . GLN A 1 229 ? -41.470 -2.218 54.286 1.00 77.56 229 GLN A O 1
ATOM 1810 N N . PHE A 1 230 ? -40.003 -2.970 55.797 1.00 78.44 230 PHE A N 1
ATOM 1811 C CA . PHE A 1 230 ? -38.926 -3.098 54.819 1.00 78.44 230 PHE A CA 1
ATOM 1812 C C . PHE A 1 230 ? -38.971 -4.494 54.202 1.00 78.44 230 PHE A C 1
ATOM 1814 O O . PHE A 1 230 ? -38.682 -5.489 54.872 1.00 78.44 230 PHE A O 1
ATOM 1821 N N . SER A 1 231 ? -39.307 -4.579 52.915 1.00 72.19 231 SER A N 1
ATOM 1822 C CA . SER A 1 231 ? -39.149 -5.820 52.158 1.00 72.19 231 SER A CA 1
ATOM 1823 C C . SER A 1 231 ? -37.703 -5.921 51.661 1.00 72.19 231 SER A C 1
ATOM 1825 O O . SER A 1 231 ? -37.319 -5.257 50.697 1.00 72.19 231 SER A O 1
ATOM 1827 N N . GLY A 1 232 ? -36.873 -6.735 52.313 1.00 78.38 232 GLY A N 1
ATOM 1828 C CA . GLY A 1 232 ? -35.482 -6.913 51.896 1.00 78.38 232 GLY A CA 1
ATOM 1829 C C . GLY A 1 232 ? -34.686 -7.884 52.768 1.00 78.38 232 GLY A C 1
ATOM 1830 O O . GLY A 1 232 ? -34.961 -8.056 53.951 1.00 78.38 232 GLY A O 1
ATOM 1831 N N . GLY A 1 233 ? -33.690 -8.540 52.164 1.00 80.94 233 GLY A N 1
ATOM 1832 C CA . GLY A 1 233 ? -32.779 -9.490 52.824 1.00 80.94 233 GLY A CA 1
ATOM 1833 C C . GLY A 1 233 ? -31.314 -9.035 52.823 1.00 80.94 233 GLY A C 1
ATOM 1834 O O . GLY A 1 233 ? -30.420 -9.853 52.604 1.00 80.94 233 GLY A O 1
ATOM 1835 N N . ASN A 1 234 ? -31.057 -7.729 52.943 1.00 84.56 234 ASN A N 1
ATOM 1836 C CA . ASN A 1 234 ? -29.709 -7.140 52.977 1.00 84.56 234 ASN A CA 1
ATOM 1837 C C . ASN A 1 234 ? -29.385 -6.539 54.360 1.00 84.56 234 ASN A C 1
ATOM 1839 O O . ASN A 1 234 ? -30.297 -6.304 55.152 1.00 84.56 234 ASN A O 1
ATOM 1843 N N . GLU A 1 235 ? -28.102 -6.251 54.637 1.00 85.88 235 GLU A N 1
ATOM 1844 C CA . GLU A 1 235 ? -27.686 -5.692 55.940 1.00 85.88 235 GLU A CA 1
ATOM 1845 C C . GLU A 1 235 ? -28.352 -4.341 56.233 1.00 85.88 235 GLU A C 1
ATOM 1847 O O . GLU A 1 235 ? -28.556 -3.986 57.388 1.00 85.88 235 GLU A O 1
ATOM 1852 N N . LEU A 1 236 ? -28.726 -3.588 55.192 1.00 86.75 236 LEU A N 1
ATOM 1853 C CA . LEU A 1 236 ? -29.438 -2.322 55.353 1.00 86.75 236 LEU A CA 1
ATOM 1854 C C . LEU A 1 236 ? -30.850 -2.529 55.915 1.00 86.75 236 LEU A C 1
ATOM 1856 O O . LEU A 1 236 ? -31.279 -1.767 56.773 1.00 86.75 236 LEU A O 1
ATOM 1860 N N . THR A 1 237 ? -31.552 -3.571 55.462 1.00 84.50 237 THR A N 1
ATOM 1861 C CA . THR A 1 237 ? -32.879 -3.936 55.980 1.00 84.50 237 THR A CA 1
ATOM 1862 C C . THR A 1 237 ? -32.784 -4.460 57.410 1.00 84.50 237 THR A C 1
ATOM 1864 O O . THR A 1 237 ? -33.645 -4.169 58.234 1.00 84.50 237 THR A O 1
ATOM 1867 N N . GLU A 1 238 ? -31.725 -5.207 57.718 1.00 87.56 238 GLU A N 1
ATOM 1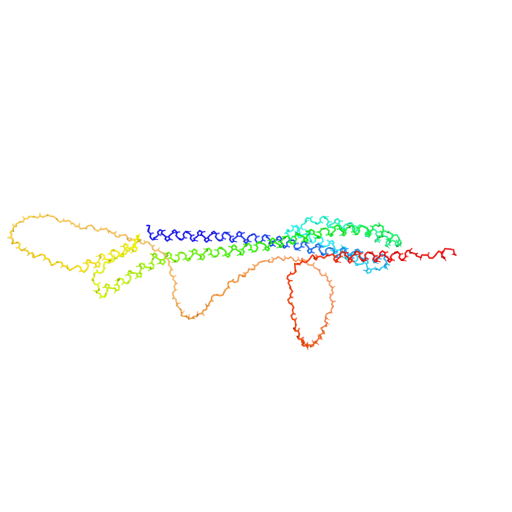868 C CA . GLU A 1 238 ? -31.455 -5.709 59.067 1.00 87.56 238 GLU A CA 1
ATOM 1869 C C . GLU A 1 238 ? -31.166 -4.563 60.049 1.00 87.56 238 GLU A C 1
ATOM 1871 O O . GLU A 1 238 ? -31.787 -4.495 61.108 1.00 87.56 238 GLU A O 1
ATOM 1876 N N . LEU A 1 239 ? -30.333 -3.595 59.651 1.00 89.00 239 LEU A N 1
ATOM 1877 C CA . LEU A 1 239 ? -30.087 -2.368 60.414 1.00 89.00 239 LEU A CA 1
ATOM 1878 C C . LEU A 1 239 ? -31.366 -1.542 60.592 1.00 89.00 239 LEU A C 1
ATOM 1880 O O . LEU A 1 239 ? -31.661 -1.034 61.672 1.00 89.00 239 LEU A O 1
ATOM 1884 N N . ALA A 1 240 ? -32.145 -1.402 59.526 1.00 86.56 240 ALA A N 1
ATOM 1885 C CA . ALA A 1 240 ? -33.386 -0.655 59.573 1.00 86.56 240 ALA A CA 1
ATOM 1886 C C . ALA A 1 240 ? -34.416 -1.315 60.510 1.00 86.56 240 ALA A C 1
ATOM 1888 O O . ALA A 1 240 ? -35.133 -0.617 61.229 1.00 86.56 240 ALA A O 1
ATOM 1889 N N . ARG A 1 241 ? -34.434 -2.655 60.572 1.00 86.56 241 ARG A N 1
ATOM 1890 C CA . ARG A 1 241 ? -35.235 -3.427 61.530 1.00 86.56 241 ARG A CA 1
ATOM 1891 C C . ARG A 1 241 ? -34.759 -3.215 62.967 1.00 86.56 241 ARG A C 1
ATOM 1893 O O . ARG A 1 241 ? -35.593 -2.908 63.812 1.00 86.56 241 ARG A O 1
ATOM 1900 N N . SER A 1 242 ? -33.451 -3.282 63.238 1.00 89.25 242 SER A N 1
ATOM 1901 C CA . SER A 1 242 ? -32.926 -3.055 64.595 1.00 89.25 242 SER A CA 1
ATOM 1902 C C . SER A 1 242 ? -33.197 -1.631 65.096 1.00 89.25 242 SER A C 1
ATOM 1904 O O . SER A 1 242 ? -33.525 -1.431 66.263 1.00 89.25 242 SER A O 1
ATOM 1906 N N . ILE A 1 243 ? -33.108 -0.629 64.210 1.00 87.50 243 ILE A N 1
ATOM 1907 C CA . ILE A 1 243 ? -33.476 0.761 64.527 1.00 87.50 243 ILE A CA 1
ATOM 1908 C C . ILE A 1 243 ? -34.981 0.870 64.806 1.00 87.50 243 ILE A C 1
ATOM 1910 O O . ILE A 1 243 ? -35.382 1.524 65.768 1.00 87.50 243 ILE A O 1
ATOM 1914 N N . GLY A 1 244 ? -35.816 0.213 63.995 1.00 84.69 244 GLY A N 1
ATOM 1915 C CA . GLY A 1 244 ? -37.264 0.172 64.199 1.00 84.69 244 GLY A CA 1
ATOM 1916 C C . GLY A 1 244 ? -37.655 -0.434 65.550 1.00 84.69 244 GLY A C 1
ATOM 1917 O O . GLY A 1 244 ? -38.464 0.145 66.272 1.00 84.69 244 GLY A O 1
ATOM 1918 N N . GLU A 1 245 ? -37.041 -1.554 65.935 1.00 85.81 245 GLU A N 1
ATOM 1919 C CA . GLU A 1 245 ? -37.267 -2.203 67.233 1.00 85.81 245 GLU A CA 1
ATOM 1920 C C . GLU A 1 245 ? -36.859 -1.305 68.408 1.00 85.81 245 GLU A C 1
ATOM 1922 O O . GLU A 1 245 ? -37.602 -1.186 69.384 1.00 85.81 245 GLU A O 1
ATOM 1927 N N . MET A 1 246 ? -35.724 -0.610 68.295 1.00 85.38 246 MET A N 1
ATOM 1928 C CA . MET A 1 246 ? -35.263 0.343 69.308 1.00 85.38 246 MET A CA 1
ATOM 1929 C C . MET A 1 246 ? -36.225 1.529 69.460 1.00 85.38 246 MET A C 1
ATOM 1931 O O . MET A 1 246 ? -36.570 1.908 70.580 1.00 85.38 246 MET A O 1
ATOM 1935 N N . ALA A 1 247 ? -36.712 2.088 68.347 1.00 83.88 247 ALA A N 1
ATOM 1936 C CA . ALA A 1 247 ? -37.695 3.169 68.369 1.00 83.88 247 ALA A CA 1
ATOM 1937 C C . ALA A 1 247 ? -39.002 2.734 69.057 1.00 83.88 247 ALA A C 1
ATOM 1939 O O . ALA A 1 247 ? -39.547 3.477 69.874 1.00 83.88 247 ALA A O 1
ATOM 1940 N N . ILE A 1 248 ? -39.466 1.503 68.799 1.00 81.75 248 ILE A N 1
ATOM 1941 C CA . ILE A 1 248 ? -40.644 0.932 69.467 1.00 81.75 248 ILE A CA 1
ATOM 1942 C C . ILE A 1 248 ? -40.406 0.806 70.979 1.00 81.75 248 ILE A C 1
ATOM 1944 O O . ILE A 1 248 ? -41.269 1.209 71.762 1.00 81.75 248 ILE A O 1
ATOM 1948 N N . GLN A 1 249 ? -39.240 0.306 71.405 1.00 83.50 249 GLN A N 1
ATOM 1949 C CA . GLN A 1 249 ? -38.895 0.181 72.828 1.00 83.50 249 GLN A CA 1
ATOM 1950 C C . GLN A 1 249 ? -38.865 1.534 73.551 1.00 83.50 249 GLN A C 1
ATOM 1952 O O . GLN A 1 249 ? -39.380 1.629 74.661 1.00 83.50 249 GLN A O 1
ATOM 1957 N N . LEU A 1 250 ? -38.345 2.587 72.913 1.00 81.12 250 LEU A N 1
ATOM 1958 C CA . LEU A 1 250 ? -38.344 3.946 73.472 1.00 81.12 250 LEU A CA 1
ATOM 1959 C C . LEU A 1 250 ? -39.752 4.545 73.591 1.00 81.12 250 LEU A C 1
ATOM 1961 O O . LEU A 1 250 ? -40.000 5.377 74.461 1.00 81.12 250 LEU A O 1
ATOM 1965 N N . THR A 1 251 ? -40.681 4.136 72.725 1.00 75.50 251 THR A N 1
ATOM 1966 C CA . THR A 1 251 ? -42.076 4.598 72.785 1.00 75.50 251 THR A CA 1
ATOM 1967 C C . THR A 1 251 ? -42.973 3.785 73.713 1.00 75.50 251 THR A C 1
ATOM 1969 O O . THR A 1 251 ? -44.062 4.264 74.034 1.00 75.50 251 THR A O 1
ATOM 1972 N N . ARG A 1 252 ? -42.556 2.592 74.169 1.00 77.81 252 ARG A N 1
ATOM 1973 C CA . ARG A 1 252 ? -43.326 1.852 75.176 1.00 77.81 252 ARG A CA 1
ATOM 1974 C C . ARG A 1 252 ? -43.305 2.648 76.485 1.00 77.81 252 ARG A C 1
ATOM 1976 O O . ARG A 1 252 ? -42.219 2.891 77.013 1.00 77.81 252 ARG A O 1
ATOM 1983 N N . PRO A 1 253 ? -44.468 3.057 77.025 1.00 67.69 253 PRO A N 1
ATOM 1984 C CA . PRO A 1 253 ? -44.514 3.724 78.317 1.00 67.69 253 PRO A CA 1
ATOM 1985 C C . PRO A 1 253 ? -43.869 2.799 79.349 1.00 67.69 253 PRO A C 1
ATOM 1987 O O . PRO A 1 253 ? -44.224 1.623 79.442 1.00 67.69 253 PRO A O 1
ATOM 1990 N N . LYS A 1 254 ? -42.872 3.322 80.071 1.00 60.97 254 LYS A N 1
ATOM 1991 C CA . LYS A 1 254 ? -42.201 2.618 81.163 1.00 60.97 254 LYS A CA 1
ATOM 1992 C C . LYS A 1 254 ? -43.300 2.187 82.133 1.00 60.97 254 LYS A C 1
ATOM 1994 O O . LYS A 1 254 ? -43.903 3.046 82.770 1.00 60.97 254 LYS A O 1
ATOM 1999 N N . ALA A 1 255 ? -43.624 0.894 82.160 1.00 55.62 255 ALA A N 1
ATOM 2000 C CA . ALA A 1 255 ? -44.595 0.363 83.103 1.00 55.62 255 ALA A CA 1
ATOM 2001 C C . ALA A 1 255 ? -44.144 0.805 84.497 1.00 55.62 255 ALA A C 1
ATOM 2003 O O . ALA A 1 255 ? -42.980 0.596 84.856 1.00 55.62 255 ALA A O 1
ATOM 2004 N N . SER A 1 256 ? -45.023 1.505 85.217 1.00 50.16 256 SER A N 1
ATOM 2005 C CA . SER A 1 256 ? -44.761 1.934 86.585 1.00 50.16 256 SER A CA 1
ATOM 2006 C C . SER A 1 256 ? -44.229 0.739 87.376 1.00 50.16 256 SER A C 1
ATOM 2008 O O . SER A 1 256 ? -44.781 -0.356 87.223 1.00 50.16 256 SER A O 1
ATOM 2010 N N . PRO A 1 257 ? -43.154 0.904 88.169 1.00 57.84 257 PRO A N 1
ATOM 2011 C CA . PRO A 1 257 ? -42.686 -0.181 89.014 1.00 57.84 257 PRO A CA 1
ATOM 2012 C C . PRO A 1 257 ? -43.874 -0.679 89.851 1.00 57.84 257 PRO A C 1
ATOM 2014 O O . PRO A 1 257 ? -44.649 0.157 90.335 1.00 57.84 257 PRO A O 1
ATOM 2017 N N . PRO A 1 258 ? -44.068 -2.004 89.988 1.00 65.38 258 PRO A N 1
ATOM 2018 C CA . PRO A 1 258 ? -45.058 -2.513 90.922 1.00 65.38 258 PRO A CA 1
ATOM 2019 C C . PRO A 1 258 ? -44.772 -1.904 92.304 1.00 65.38 258 PRO A C 1
ATOM 2021 O O . PRO A 1 258 ? -43.601 -1.648 92.612 1.00 65.38 258 PRO A O 1
ATOM 2024 N N . PRO A 1 259 ? -45.807 -1.627 93.117 1.00 53.94 259 PRO A N 1
ATOM 2025 C CA . PRO A 1 259 ? -45.620 -1.142 94.475 1.00 53.94 259 PRO A CA 1
ATOM 2026 C C . PRO A 1 259 ? -44.623 -2.059 95.174 1.00 53.94 259 PRO A C 1
ATOM 2028 O O . PRO A 1 259 ? -44.851 -3.263 95.277 1.00 53.94 259 PRO A O 1
ATOM 2031 N N . VAL A 1 260 ? -43.487 -1.504 95.591 1.00 52.53 260 VAL A N 1
ATOM 2032 C CA . VAL A 1 260 ? -42.583 -2.208 96.491 1.00 52.53 260 VAL A CA 1
ATOM 2033 C C . VAL A 1 260 ? -43.337 -2.295 97.809 1.00 52.53 260 VAL A C 1
ATOM 2035 O O . VAL A 1 260 ? -43.380 -1.335 98.576 1.00 52.53 260 VAL A O 1
ATOM 2038 N N . GLU A 1 261 ? -44.003 -3.428 98.021 1.00 49.28 261 GLU A N 1
ATOM 2039 C CA . GLU A 1 261 ? -44.339 -3.894 99.355 1.00 49.28 261 GLU A CA 1
ATOM 2040 C C . GLU A 1 261 ? -43.047 -3.860 100.170 1.00 49.28 261 GLU A C 1
ATOM 2042 O O . GLU A 1 261 ? -42.005 -4.355 99.738 1.00 49.28 261 GLU A O 1
ATOM 2047 N N . ILE A 1 262 ? -43.111 -3.192 101.316 1.00 52.03 262 ILE A N 1
ATOM 2048 C CA . ILE A 1 262 ? -42.054 -3.152 102.314 1.00 52.03 262 ILE A CA 1
ATOM 2049 C C . ILE A 1 262 ? -42.303 -4.369 103.215 1.00 52.03 262 ILE A C 1
ATOM 2051 O O . ILE A 1 262 ? -43.164 -4.275 104.089 1.00 52.03 262 ILE A O 1
ATOM 2055 N N . PRO A 1 263 ? -41.618 -5.516 103.048 1.00 48.88 263 PRO A N 1
ATOM 2056 C CA . PRO A 1 263 ? -41.543 -6.484 104.118 1.00 48.88 263 PRO A CA 1
ATOM 2057 C C . PRO A 1 263 ? -40.550 -5.973 105.157 1.00 48.88 263 PRO A C 1
ATOM 2059 O O . PRO A 1 263 ? -39.375 -5.695 104.906 1.00 48.88 263 PRO A O 1
ATOM 2062 N N . GLU A 1 264 ? -41.120 -5.813 106.332 1.00 41.34 264 GLU A N 1
ATOM 2063 C CA . GLU A 1 264 ? -40.522 -5.464 107.594 1.00 41.34 264 GLU A CA 1
ATOM 2064 C C . GLU A 1 264 ? -39.328 -6.365 107.954 1.00 41.34 264 GLU A C 1
ATOM 2066 O O . GLU A 1 264 ? -39.276 -7.567 107.696 1.00 41.34 264 GLU A O 1
ATOM 2071 N N . SER A 1 265 ? -38.353 -5.712 108.570 1.00 45.38 265 SER A N 1
ATOM 2072 C CA . SER A 1 265 ? -37.141 -6.233 109.189 1.00 45.38 265 SER A CA 1
ATOM 2073 C C . SER A 1 265 ? -37.364 -7.445 110.102 1.00 45.38 265 SER A C 1
ATOM 2075 O O . SER A 1 265 ? -38.117 -7.351 111.068 1.00 45.38 265 SER A O 1
ATOM 2077 N N . THR A 1 266 ? -36.573 -8.516 109.940 1.00 39.38 266 THR A N 1
ATOM 2078 C CA . THR A 1 266 ? -35.976 -9.208 111.103 1.00 39.38 266 THR A CA 1
ATOM 2079 C C . THR A 1 266 ? -34.684 -9.982 110.762 1.00 39.38 266 THR A C 1
ATOM 2081 O O . THR A 1 266 ? -34.701 -11.124 110.331 1.00 39.38 266 THR A O 1
ATOM 2084 N N . LYS A 1 267 ? -33.546 -9.321 111.028 1.00 38.25 267 LYS A N 1
ATOM 2085 C CA . LYS A 1 267 ? -32.489 -9.750 111.975 1.00 38.25 267 LYS A CA 1
ATOM 2086 C C . LYS A 1 267 ? -31.701 -11.063 111.727 1.00 38.25 267 LYS A C 1
ATOM 2088 O O . LYS A 1 267 ? -32.164 -12.147 112.054 1.00 38.25 267 LYS A O 1
ATOM 2093 N N . GLY A 1 268 ? -30.398 -10.903 111.457 1.00 39.44 268 GLY A N 1
ATOM 2094 C CA . GLY A 1 268 ? -29.337 -11.662 112.155 1.00 39.44 268 GLY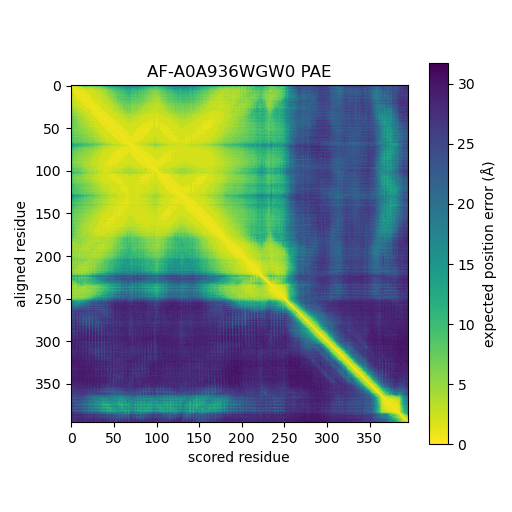 A CA 1
ATOM 2095 C C . GLY A 1 268 ? -28.196 -12.234 111.287 1.00 39.44 268 GLY A C 1
ATOM 2096 O O . GLY A 1 268 ? -28.470 -12.642 110.170 1.00 39.44 268 GLY A O 1
ATOM 2097 N N . PRO A 1 269 ? -26.924 -12.256 111.758 1.00 58.53 269 PRO A N 1
ATOM 2098 C CA . PRO A 1 269 ? -25.740 -12.002 110.920 1.00 58.53 269 PRO A CA 1
ATOM 2099 C C . PRO A 1 269 ? -24.734 -13.171 110.797 1.00 58.53 269 PRO A C 1
ATOM 2101 O O . PRO A 1 269 ? -24.711 -14.076 111.625 1.00 58.53 269 PRO A O 1
ATOM 2104 N N . GLY A 1 270 ? -23.810 -13.080 109.829 1.00 34.53 270 GLY A N 1
ATOM 2105 C CA . GLY A 1 270 ? -22.555 -13.851 109.807 1.00 34.53 270 GLY A CA 1
ATOM 2106 C C . GLY A 1 270 ? -21.692 -13.578 108.554 1.00 34.53 270 GLY A C 1
ATOM 2107 O O . GLY A 1 270 ? -22.278 -13.338 107.503 1.00 34.53 270 GLY A O 1
ATOM 2108 N N . PRO A 1 271 ? -20.340 -13.544 108.632 1.00 60.62 271 PRO A N 1
ATOM 2109 C CA . PRO A 1 271 ? -19.493 -12.740 107.735 1.00 60.62 271 PRO A CA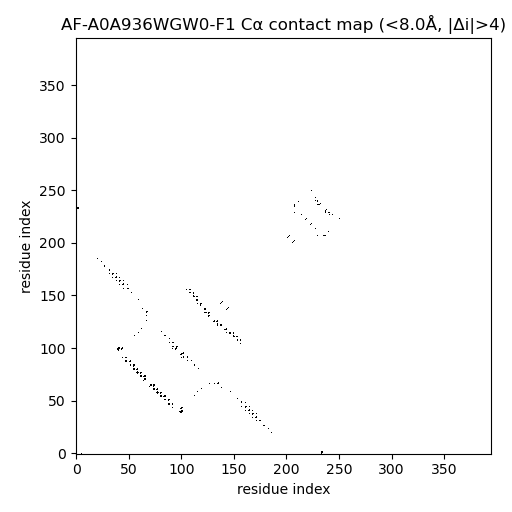 1
ATOM 2110 C C . PRO A 1 271 ? -18.609 -13.548 106.754 1.00 60.62 271 PRO A C 1
ATOM 2112 O O . PRO A 1 271 ? -18.626 -14.775 106.763 1.00 60.62 271 PRO A O 1
ATOM 2115 N N . VAL A 1 272 ? -17.735 -12.812 106.036 1.00 44.16 272 VAL A N 1
ATOM 2116 C CA . VAL A 1 272 ? -16.555 -13.245 105.235 1.00 44.16 272 VAL A CA 1
ATOM 2117 C C . VAL A 1 272 ? -16.943 -13.579 103.770 1.00 44.16 272 VAL A C 1
ATOM 2119 O O . VAL A 1 272 ? -17.926 -14.261 103.544 1.00 44.16 272 VAL A O 1
ATOM 2122 N N . GLN A 1 273 ? -16.320 -13.099 102.682 1.00 44.72 273 GLN A N 1
ATOM 2123 C CA . GLN A 1 273 ? -14.911 -12.797 102.404 1.00 44.72 273 GLN A CA 1
ATOM 2124 C C . GLN A 1 273 ? -14.755 -11.877 101.166 1.00 44.72 273 GLN A C 1
ATOM 2126 O O . GLN A 1 273 ? -15.498 -11.999 100.195 1.00 44.72 273 GLN A O 1
ATOM 2131 N N . SER A 1 274 ? -13.759 -10.993 101.180 1.00 47.53 274 SER A N 1
ATOM 2132 C CA . SER A 1 274 ? -13.374 -10.063 100.109 1.00 47.53 274 SER A CA 1
ATOM 2133 C C . SER A 1 274 ? -12.392 -10.700 99.109 1.00 47.53 274 SER A C 1
ATOM 2135 O O . SER A 1 274 ? -11.418 -11.322 99.527 1.00 47.53 274 SER A O 1
ATOM 2137 N N . ALA A 1 275 ? -12.583 -10.473 97.801 1.00 45.97 275 ALA A N 1
ATOM 2138 C CA . ALA A 1 275 ? -11.569 -10.708 96.764 1.00 45.97 275 ALA A CA 1
ATOM 2139 C C . ALA A 1 275 ? -11.583 -9.569 95.710 1.00 45.97 275 ALA A C 1
ATOM 2141 O O . ALA A 1 275 ? -12.668 -9.129 95.323 1.00 45.97 275 ALA A O 1
ATOM 2142 N N . PRO A 1 276 ? -10.413 -9.053 95.273 1.00 66.25 276 PRO A N 1
ATOM 2143 C CA . PRO A 1 276 ? -10.293 -7.843 94.447 1.00 66.25 276 PRO A CA 1
ATOM 2144 C C . PRO A 1 276 ? -10.298 -8.107 92.921 1.00 66.25 276 PRO A C 1
ATOM 2146 O O . PRO A 1 276 ? -10.071 -9.238 92.489 1.00 66.25 276 PRO A O 1
ATOM 2149 N N . PRO A 1 277 ? -10.516 -7.064 92.087 1.00 60.19 277 PRO A N 1
ATOM 2150 C CA . PRO A 1 277 ? -10.627 -7.198 90.636 1.00 60.19 277 PRO A CA 1
ATOM 2151 C C . PRO A 1 277 ? -9.264 -7.251 89.929 1.00 60.19 277 PRO A C 1
ATOM 2153 O O . PRO A 1 277 ? -8.348 -6.483 90.225 1.00 60.19 277 PRO A O 1
ATOM 2156 N N . THR A 1 278 ? -9.156 -8.135 88.937 1.00 48.81 278 THR A N 1
ATOM 2157 C CA . THR A 1 278 ? -7.991 -8.262 88.055 1.00 48.81 278 THR A CA 1
ATOM 2158 C C . THR A 1 278 ? -8.119 -7.308 86.865 1.00 48.81 278 THR A C 1
ATOM 2160 O O . THR A 1 278 ? -9.032 -7.422 86.051 1.00 48.81 278 THR A O 1
ATOM 2163 N N . VAL A 1 279 ? -7.180 -6.370 86.765 1.00 58.56 279 VAL A N 1
ATOM 2164 C CA . VAL A 1 279 ? -6.924 -5.527 85.588 1.00 58.56 279 VAL A CA 1
ATOM 2165 C C . VAL A 1 279 ? -5.991 -6.291 84.641 1.00 58.56 279 VAL A C 1
ATOM 2167 O O . VAL A 1 279 ? -5.001 -6.840 85.125 1.00 58.56 279 VAL A O 1
ATOM 2170 N N . PRO A 1 280 ? -6.208 -6.289 83.314 1.00 56.91 280 PRO A N 1
ATOM 2171 C CA . PRO A 1 280 ? -5.141 -6.582 82.368 1.00 56.91 280 PRO A CA 1
ATOM 2172 C C . PRO A 1 280 ? -4.563 -5.297 81.775 1.00 56.91 280 PRO A C 1
ATOM 2174 O O . PRO A 1 280 ? -5.258 -4.437 81.234 1.00 56.91 280 PRO A O 1
ATOM 2177 N N . SER A 1 281 ? -3.249 -5.226 81.911 1.00 45.62 281 SER A N 1
ATOM 2178 C CA . SER A 1 281 ? -2.318 -4.173 81.551 1.00 45.62 281 SER A CA 1
ATOM 2179 C C . SER A 1 281 ? -2.225 -3.891 80.050 1.00 45.62 281 SER A C 1
ATOM 2181 O O . SER A 1 281 ? -2.266 -4.793 79.214 1.00 45.62 281 SER A O 1
ATOM 2183 N N . ALA A 1 282 ? -1.972 -2.623 79.730 1.00 45.19 282 ALA A N 1
ATOM 2184 C CA . ALA A 1 282 ? -1.336 -2.207 78.486 1.00 45.19 282 ALA A CA 1
ATOM 2185 C C . ALA A 1 282 ? 0.136 -2.666 78.437 1.00 45.19 282 ALA A C 1
ATOM 2187 O O . ALA A 1 282 ? 0.776 -2.757 79.487 1.00 45.19 282 ALA A O 1
ATOM 2188 N N . PRO A 1 283 ? 0.722 -2.828 77.241 1.00 60.66 283 PRO A N 1
ATOM 2189 C CA . PRO A 1 283 ? 2.155 -2.665 77.059 1.00 60.66 283 PRO A CA 1
ATOM 2190 C C . PRO A 1 283 ? 2.477 -1.348 76.336 1.00 60.66 283 PRO A C 1
ATOM 2192 O O . PRO A 1 283 ? 1.976 -1.061 75.250 1.00 60.66 283 PRO A O 1
ATOM 2195 N N . SER A 1 284 ? 3.358 -0.569 76.962 1.00 46.12 284 SER A N 1
ATOM 2196 C CA . SER A 1 284 ? 4.129 0.517 76.358 1.00 46.12 284 SER A CA 1
ATOM 2197 C C . SER A 1 284 ? 5.543 0.003 76.087 1.00 46.12 284 SER A C 1
ATOM 2199 O O . SER A 1 284 ? 6.186 -0.488 77.012 1.00 46.12 284 SER A O 1
ATOM 2201 N N . ALA A 1 285 ? 6.024 0.127 74.849 1.00 39.75 285 ALA A N 1
ATOM 2202 C CA . ALA A 1 285 ? 7.448 0.223 74.526 1.00 39.75 285 ALA A CA 1
ATOM 2203 C C . ALA A 1 285 ? 7.624 0.794 73.107 1.00 39.75 285 ALA A C 1
ATOM 2205 O O . ALA A 1 285 ? 7.267 0.159 72.116 1.00 39.75 285 ALA A O 1
ATOM 2206 N N . ALA A 1 286 ? 8.184 2.001 73.027 1.00 46.09 286 ALA A N 1
ATOM 2207 C CA . ALA A 1 286 ? 8.877 2.509 71.843 1.00 46.09 286 ALA A CA 1
ATOM 2208 C C . ALA A 1 286 ? 10.282 1.864 71.742 1.00 46.09 286 ALA A C 1
ATOM 2210 O O . ALA A 1 286 ? 10.756 1.284 72.723 1.00 46.09 286 ALA A O 1
ATOM 2211 N N . PRO A 1 287 ? 10.991 2.021 70.606 1.00 53.69 287 PRO A N 1
ATOM 2212 C CA . PRO A 1 287 ? 11.966 3.109 70.607 1.00 53.69 287 PRO A CA 1
ATOM 2213 C C . PRO A 1 287 ? 12.036 3.946 69.318 1.00 53.69 287 PRO A C 1
ATOM 2215 O O . PRO A 1 287 ? 11.773 3.513 68.201 1.00 53.69 287 PRO A O 1
ATOM 2218 N N . SER A 1 288 ? 12.438 5.184 69.577 1.00 43.09 288 SER A N 1
ATOM 2219 C CA . SER A 1 288 ? 12.974 6.275 68.767 1.00 43.09 288 SER A CA 1
ATOM 2220 C C . SER A 1 288 ? 13.769 5.914 67.501 1.00 43.09 288 SER A C 1
ATOM 2222 O O . SER A 1 288 ? 14.680 5.097 67.575 1.00 43.09 288 SER A O 1
ATOM 2224 N N . ALA A 1 289 ? 13.564 6.684 66.419 1.00 35.69 289 ALA A N 1
ATOM 2225 C CA . ALA A 1 289 ? 14.635 7.350 65.655 1.00 35.69 289 ALA A CA 1
ATOM 2226 C C . ALA A 1 289 ? 14.083 8.287 64.551 1.00 35.69 289 ALA A C 1
ATOM 2228 O O . ALA A 1 289 ? 13.391 7.840 63.645 1.00 35.69 289 ALA A O 1
ATOM 2229 N N . GLY A 1 290 ? 14.493 9.564 64.574 1.00 31.66 290 GLY A N 1
ATOM 2230 C CA . GLY A 1 290 ? 14.967 10.236 63.352 1.00 31.66 290 GLY A CA 1
ATOM 2231 C C . GLY A 1 290 ? 14.107 11.304 62.654 1.00 31.66 290 GLY A C 1
ATOM 2232 O O . GLY A 1 290 ? 13.400 11.005 61.707 1.00 31.66 290 GLY A O 1
ATOM 2233 N N . LEU A 1 291 ? 14.389 12.570 63.002 1.00 35.78 291 LEU A N 1
ATOM 2234 C CA . LEU A 1 291 ? 14.645 13.706 62.084 1.00 35.78 291 LEU A CA 1
ATOM 2235 C C . LEU A 1 291 ? 13.483 14.481 61.402 1.00 35.78 291 LEU A C 1
ATOM 2237 O O . LEU A 1 291 ? 13.070 14.204 60.287 1.00 35.78 291 LEU A O 1
ATOM 2241 N N . ARG A 1 292 ? 13.102 15.592 62.060 1.00 35.41 292 ARG A N 1
ATOM 2242 C CA . ARG A 1 292 ? 13.437 16.997 61.695 1.00 35.41 292 ARG A CA 1
ATOM 2243 C C . ARG A 1 292 ? 13.131 17.475 60.255 1.00 35.41 292 ARG A C 1
ATOM 2245 O O . ARG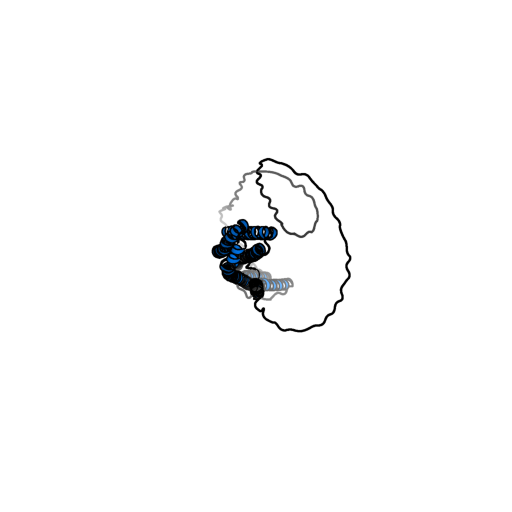 A 1 292 ? 13.857 17.128 59.334 1.00 35.41 292 ARG A O 1
ATOM 2252 N N . GLY A 1 293 ? 12.250 18.482 60.133 1.00 32.69 293 GLY A N 1
ATOM 2253 C CA . GLY A 1 293 ? 12.476 19.590 59.186 1.00 32.69 293 GLY A CA 1
ATOM 2254 C C . GLY A 1 293 ? 11.268 20.239 58.496 1.00 32.69 293 GLY A C 1
ATOM 2255 O O . GLY A 1 293 ? 10.867 19.795 57.435 1.00 32.69 293 GLY A O 1
ATOM 2256 N N . GLN A 1 294 ? 10.842 21.384 59.044 1.00 36.97 294 GLN A N 1
ATOM 2257 C CA . GLN A 1 294 ? 10.344 22.592 58.352 1.00 36.97 294 GLN A CA 1
ATOM 2258 C C . GLN A 1 294 ? 8.949 22.615 57.699 1.00 36.97 294 GLN A C 1
ATOM 2260 O O . GLN A 1 294 ? 8.716 22.153 56.588 1.00 36.97 294 GLN A O 1
ATOM 2265 N N . ALA A 1 295 ? 8.069 23.369 58.366 1.00 34.69 295 ALA A N 1
ATOM 2266 C CA . ALA A 1 295 ? 6.988 24.129 57.758 1.00 34.69 295 ALA A CA 1
ATOM 2267 C C . ALA A 1 295 ? 7.391 25.614 57.678 1.00 34.69 295 ALA A C 1
ATOM 2269 O O . ALA A 1 295 ? 7.832 26.191 58.671 1.00 34.69 295 ALA A O 1
ATOM 2270 N N . ALA A 1 296 ? 7.180 26.229 56.519 1.00 36.38 296 ALA A N 1
ATOM 2271 C CA . ALA A 1 296 ? 6.906 27.653 56.363 1.00 36.38 296 ALA A CA 1
ATOM 2272 C C . ALA A 1 296 ? 6.040 27.785 55.106 1.00 36.38 296 ALA A C 1
ATOM 2274 O O . ALA A 1 296 ? 6.435 27.355 54.025 1.00 36.38 296 ALA A O 1
ATOM 2275 N N . GLY A 1 297 ? 4.808 28.260 55.283 1.00 35.97 297 GLY A N 1
ATOM 2276 C CA . GLY A 1 297 ? 3.821 28.333 54.212 1.00 35.97 297 GLY A CA 1
ATOM 2277 C C . GLY A 1 297 ? 4.010 29.527 53.286 1.00 35.97 297 GLY A C 1
ATOM 2278 O O . GLY A 1 297 ? 4.830 30.398 53.549 1.00 35.97 297 GLY A O 1
ATOM 2279 N N . GLN A 1 298 ? 3.166 29.591 52.256 1.00 33.97 298 GLN A N 1
ATOM 2280 C CA . GLN 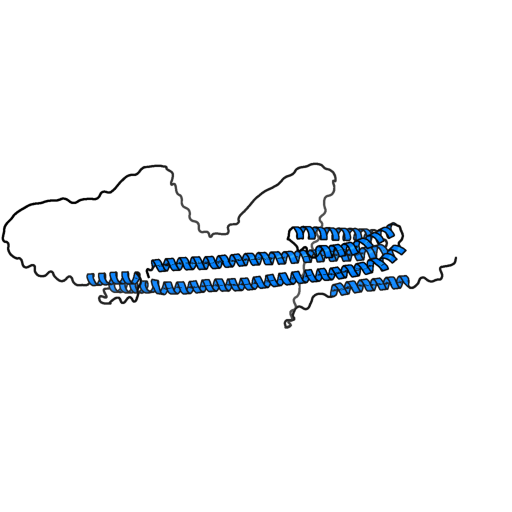A 1 298 ? 2.442 30.798 51.857 1.00 33.97 298 GLN A CA 1
ATOM 2281 C C . GLN A 1 298 ? 1.386 30.474 50.785 1.00 33.97 298 GLN A C 1
ATOM 2283 O O . GLN A 1 298 ? 1.573 29.621 49.923 1.00 33.97 298 GLN A O 1
ATOM 2288 N N . ARG A 1 299 ? 0.255 31.173 50.926 1.00 36.72 299 ARG A N 1
ATOM 2289 C CA . ARG A 1 299 ? -0.848 31.407 49.978 1.00 36.72 299 ARG A CA 1
ATOM 2290 C C . ARG A 1 299 ? -0.414 31.528 48.509 1.00 36.72 299 ARG A C 1
ATOM 2292 O O . ARG A 1 299 ? 0.529 32.260 48.241 1.00 36.72 299 ARG A O 1
ATOM 2299 N N . ALA A 1 300 ? -1.248 31.026 47.595 1.00 32.66 300 ALA A N 1
ATOM 2300 C CA . ALA A 1 300 ? -1.858 31.819 46.516 1.00 32.66 300 ALA A CA 1
ATOM 2301 C C . ALA A 1 300 ? -2.897 30.990 45.737 1.00 32.66 300 ALA A C 1
ATOM 2303 O O . ALA A 1 300 ? -2.744 29.788 45.539 1.00 32.66 300 ALA A O 1
ATOM 2304 N N . GLU A 1 301 ? -3.963 31.674 45.339 1.00 37.47 301 GLU A N 1
ATOM 2305 C CA . GLU A 1 301 ? -5.063 31.236 44.482 1.00 37.47 301 GLU A CA 1
ATOM 2306 C C . GLU A 1 301 ? -4.592 30.963 43.042 1.00 37.47 301 GLU A C 1
ATOM 2308 O O . GLU A 1 301 ? -3.607 31.544 42.588 1.00 37.47 301 GLU A O 1
ATOM 2313 N N . GLY A 1 302 ? -5.324 30.133 42.289 1.00 30.41 302 GLY A N 1
ATOM 2314 C CA . GLY A 1 302 ? -5.096 30.006 40.847 1.00 30.41 302 GLY A CA 1
ATOM 2315 C C . GLY A 1 302 ? -5.783 28.814 40.186 1.00 30.41 302 GLY A C 1
ATOM 2316 O O . GLY A 1 302 ? -5.278 27.697 40.196 1.00 30.41 302 GLY A O 1
ATOM 2317 N N . THR A 1 303 ? -6.930 29.078 39.572 1.00 41.44 303 THR A N 1
ATOM 2318 C CA . THR A 1 303 ? -7.680 28.212 38.654 1.00 41.44 303 THR A CA 1
ATOM 2319 C C . THR A 1 303 ? -6.892 27.973 37.355 1.00 41.44 303 THR A C 1
ATOM 2321 O O . THR A 1 303 ? -6.579 28.948 36.680 1.00 41.44 303 THR A O 1
ATOM 2324 N N . ALA A 1 304 ? -6.630 26.722 36.944 1.00 32.91 304 ALA A N 1
ATOM 2325 C CA . ALA A 1 304 ? -6.377 26.357 35.536 1.00 32.91 304 ALA A CA 1
ATOM 2326 C C . ALA A 1 304 ? -6.415 24.830 35.297 1.00 32.91 304 ALA A C 1
ATOM 2328 O O . ALA A 1 304 ? -5.957 24.041 36.118 1.00 32.91 304 ALA A O 1
ATOM 2329 N N . ALA A 1 305 ? -6.972 24.441 34.148 1.00 35.22 305 ALA A N 1
ATOM 2330 C CA . ALA A 1 305 ? -7.160 23.078 33.641 1.00 35.22 305 ALA A CA 1
ATOM 2331 C C . ALA A 1 305 ? -5.846 22.355 33.247 1.00 35.22 305 ALA A C 1
ATOM 2333 O O . ALA A 1 305 ? -4.847 23.023 32.979 1.00 35.22 305 ALA A O 1
ATOM 2334 N N . PRO A 1 306 ? -5.831 21.010 33.106 1.00 40.69 306 PRO A N 1
ATOM 2335 C CA . PRO A 1 306 ? -4.672 20.302 32.569 1.00 40.69 306 PRO A CA 1
ATOM 2336 C C . PRO A 1 306 ? -4.730 20.165 31.037 1.00 40.69 306 PRO A C 1
ATOM 2338 O O . PRO A 1 306 ? -5.634 19.535 30.488 1.00 40.69 306 PRO A O 1
ATOM 2341 N N . SER A 1 307 ? -3.700 20.691 30.365 1.00 34.25 307 SER A N 1
ATOM 2342 C CA . SER A 1 307 ? -3.331 20.357 28.984 1.00 34.25 307 SER A CA 1
ATOM 2343 C C . SER A 1 307 ? -2.123 19.416 28.960 1.00 34.25 307 SER A C 1
ATOM 2345 O O . SER A 1 307 ? -1.086 19.699 29.552 1.00 34.25 307 SER A O 1
ATOM 2347 N N . SER A 1 308 ? -2.308 18.305 28.243 1.00 34.84 308 SER A N 1
ATOM 2348 C CA . SER A 1 308 ? -1.351 17.544 27.421 1.00 34.84 308 SER A CA 1
ATOM 2349 C C . SER A 1 308 ? 0.124 17.453 27.852 1.00 34.84 308 SER A C 1
ATOM 2351 O O . SER A 1 308 ? 0.923 18.363 27.632 1.00 34.84 308 SER A O 1
ATOM 2353 N N . ALA A 1 309 ? 0.507 16.253 28.294 1.00 32.09 309 ALA A N 1
ATOM 2354 C CA . ALA A 1 309 ? 1.885 15.781 28.360 1.00 32.09 309 ALA A CA 1
ATOM 2355 C C . ALA A 1 309 ? 2.426 15.467 26.949 1.00 32.09 309 ALA A C 1
ATOM 2357 O O . ALA A 1 309 ? 1.984 14.519 26.302 1.00 32.09 309 ALA A O 1
ATOM 2358 N N . GLY A 1 310 ? 3.394 16.259 26.483 1.00 31.23 310 GLY A N 1
ATOM 2359 C CA . GLY A 1 310 ? 4.219 15.975 25.309 1.00 31.23 310 GLY A CA 1
ATOM 2360 C C . GLY A 1 310 ? 5.628 15.583 25.745 1.00 31.23 310 GLY A C 1
ATOM 2361 O O . GLY A 1 310 ? 6.383 16.414 26.245 1.00 31.23 310 GLY A O 1
ATOM 2362 N N . LEU A 1 311 ? 5.966 14.305 25.577 1.00 34.31 311 LEU A N 1
ATOM 2363 C CA . LEU A 1 311 ? 7.283 13.735 25.851 1.00 34.31 311 LEU A CA 1
ATOM 2364 C C . LEU A 1 311 ? 8.307 14.202 24.807 1.00 34.31 311 LEU A C 1
ATOM 2366 O O . LEU A 1 311 ? 8.150 13.985 23.607 1.00 34.31 311 LEU A O 1
ATOM 2370 N N . ARG A 1 312 ? 9.385 14.811 25.305 1.00 35.59 312 ARG A N 1
ATOM 2371 C CA . ARG A 1 312 ? 10.623 15.134 24.595 1.00 35.59 312 ARG A CA 1
ATOM 2372 C C . ARG A 1 312 ? 11.618 14.007 24.887 1.00 35.59 312 ARG A C 1
ATOM 2374 O O . ARG A 1 312 ? 11.929 13.770 26.049 1.00 35.59 312 ARG A O 1
ATOM 2381 N N . GLY A 1 313 ? 12.112 13.329 23.853 1.00 30.38 313 GLY A N 1
ATOM 2382 C CA . GLY A 1 313 ? 13.163 12.315 23.959 1.00 30.38 313 GLY A CA 1
ATOM 2383 C C . GLY A 1 313 ? 14.287 12.604 22.969 1.00 30.38 313 GLY A C 1
ATOM 2384 O O . GLY A 1 313 ? 14.104 12.451 21.766 1.00 30.38 313 GLY A O 1
ATOM 2385 N N . GLN A 1 314 ? 15.425 13.057 23.494 1.00 39.62 314 GLN A N 1
ATOM 2386 C CA . GLN A 1 314 ? 16.729 13.124 22.830 1.00 39.62 314 GLN A CA 1
ATOM 2387 C C . GLN A 1 314 ? 17.440 11.767 22.930 1.00 39.62 314 GLN A C 1
ATOM 2389 O O . GLN A 1 314 ? 17.387 11.149 23.988 1.00 39.62 314 GLN A O 1
ATOM 2394 N N . ALA A 1 315 ? 18.161 11.379 21.874 1.00 33.03 315 ALA A N 1
ATOM 2395 C CA . ALA A 1 315 ? 19.405 10.585 21.854 1.00 33.03 315 ALA A CA 1
ATOM 2396 C C . ALA A 1 315 ? 19.676 10.189 20.388 1.00 33.03 315 ALA A C 1
ATOM 2398 O O . ALA A 1 315 ? 18.732 9.937 19.652 1.00 33.03 315 ALA A O 1
ATOM 2399 N N . ALA A 1 316 ? 20.884 10.070 19.852 1.00 33.16 316 ALA A N 1
ATOM 2400 C CA . ALA A 1 316 ? 22.240 10.394 20.268 1.00 33.16 316 ALA A CA 1
ATOM 2401 C C . ALA A 1 316 ? 23.076 10.389 18.971 1.00 33.16 316 ALA A C 1
ATOM 2403 O O . ALA A 1 316 ? 22.753 9.676 18.020 1.00 33.16 316 ALA A O 1
ATOM 2404 N N . GLY A 1 317 ? 24.121 11.212 18.921 1.00 30.56 317 GLY A N 1
ATOM 2405 C CA . GLY A 1 317 ? 25.004 11.316 17.767 1.00 30.56 317 GLY A CA 1
ATOM 2406 C C . GLY A 1 317 ? 25.982 10.150 17.638 1.00 30.56 317 GLY A C 1
ATOM 2407 O O . GLY A 1 317 ? 26.348 9.516 18.625 1.00 30.56 317 GLY A O 1
ATOM 2408 N N . GLN A 1 318 ? 26.479 9.953 16.419 1.00 34.22 318 GLN A N 1
ATOM 2409 C CA . GLN A 1 318 ? 27.827 9.447 16.190 1.00 34.22 318 GLN A CA 1
ATOM 2410 C C . GLN A 1 318 ? 28.516 10.318 15.142 1.00 34.22 318 GLN A C 1
ATOM 2412 O O . GLN A 1 318 ? 27.961 10.658 14.099 1.00 34.22 318 GLN A O 1
ATOM 2417 N N . ARG A 1 319 ? 29.722 10.723 15.523 1.00 32.06 319 ARG A N 1
ATOM 2418 C CA . ARG A 1 319 ? 30.661 11.619 14.865 1.00 32.06 319 ARG A CA 1
ATOM 2419 C C . ARG A 1 319 ? 31.780 10.730 14.326 1.00 32.06 319 ARG A C 1
ATOM 2421 O O . ARG A 1 319 ? 32.280 9.896 15.075 1.00 32.06 319 ARG A O 1
ATOM 2428 N N . ALA A 1 320 ? 32.175 10.920 13.075 1.00 32.50 320 ALA A N 1
ATOM 2429 C CA . ALA A 1 320 ? 33.446 10.433 12.553 1.00 32.50 320 ALA A CA 1
ATOM 2430 C C . ALA A 1 320 ? 34.046 11.536 11.674 1.00 32.50 320 ALA A C 1
ATOM 2432 O O . ALA A 1 320 ? 33.415 12.010 10.730 1.00 32.50 320 ALA A O 1
ATOM 2433 N N . GLU A 1 321 ? 35.228 11.987 12.078 1.00 33.88 321 GLU A N 1
ATOM 2434 C CA . GLU A 1 321 ? 36.080 12.978 11.423 1.00 33.88 321 GLU A CA 1
ATOM 2435 C C . GLU A 1 321 ? 37.022 12.272 10.431 1.00 33.88 321 GLU A C 1
ATOM 2437 O O . GLU A 1 321 ? 37.389 11.119 10.653 1.00 33.88 321 GLU A O 1
ATOM 2442 N N . GLY A 1 322 ? 37.433 12.958 9.354 1.00 28.22 322 GLY A N 1
ATOM 2443 C CA . GLY A 1 322 ? 38.430 12.423 8.416 1.00 28.22 322 GLY A CA 1
ATOM 2444 C C . GLY A 1 322 ? 38.607 13.170 7.085 1.00 28.22 322 GLY A C 1
ATOM 2445 O O . GLY A 1 322 ? 38.380 12.591 6.036 1.00 28.22 322 GLY A O 1
ATOM 2446 N N . THR A 1 323 ? 38.982 14.450 7.169 1.00 31.06 323 THR A N 1
ATOM 2447 C CA . THR A 1 323 ? 39.986 15.191 6.360 1.00 31.06 323 THR A CA 1
ATOM 2448 C C . THR A 1 323 ? 40.097 15.055 4.821 1.00 31.06 323 THR A C 1
ATOM 2450 O O . THR A 1 323 ? 40.497 14.018 4.309 1.00 31.06 323 THR A O 1
ATOM 2453 N N . ALA A 1 324 ? 39.956 16.212 4.142 1.00 28.08 324 ALA A N 1
ATOM 2454 C CA . ALA A 1 324 ? 40.848 16.821 3.120 1.00 28.08 324 ALA A CA 1
ATOM 2455 C C . ALA A 1 324 ? 40.123 17.390 1.870 1.00 28.08 324 ALA A C 1
ATOM 2457 O O . ALA A 1 324 ? 39.377 16.707 1.179 1.00 28.08 324 ALA A O 1
ATOM 2458 N N . ALA A 1 325 ? 40.367 18.684 1.634 1.00 28.70 325 ALA A N 1
ATOM 2459 C CA . ALA A 1 325 ? 39.850 19.605 0.604 1.00 28.70 325 ALA A CA 1
ATOM 2460 C C . ALA A 1 325 ? 40.636 19.478 -0.746 1.00 28.70 325 ALA A C 1
ATOM 2462 O O . ALA A 1 325 ? 41.465 18.570 -0.807 1.00 28.70 325 ALA A O 1
ATOM 2463 N N . PRO A 1 326 ? 40.528 20.365 -1.783 1.00 46.59 326 PRO A N 1
ATOM 2464 C CA . PRO A 1 326 ? 39.776 21.633 -1.883 1.00 46.59 326 PRO A CA 1
ATOM 2465 C C . PRO A 1 326 ? 39.137 22.000 -3.262 1.00 46.59 326 PRO A C 1
ATOM 2467 O O . PRO A 1 326 ? 39.270 21.300 -4.258 1.00 46.59 326 PRO A O 1
ATOM 2470 N N . SER A 1 327 ? 38.531 23.201 -3.283 1.00 28.89 327 SER A N 1
ATOM 2471 C CA . SER A 1 327 ? 38.437 24.171 -4.402 1.00 28.89 327 SER A CA 1
ATOM 2472 C C . SER A 1 327 ? 37.238 24.168 -5.364 1.00 28.89 327 SER A C 1
ATOM 2474 O O . SER A 1 327 ? 37.204 23.464 -6.366 1.00 28.89 327 SER A O 1
ATOM 2476 N N . SER A 1 328 ? 36.313 25.108 -5.126 1.00 30.31 328 SER A N 1
ATOM 2477 C CA . SER A 1 328 ? 35.925 26.245 -6.007 1.00 30.31 328 SER A CA 1
ATOM 2478 C C . SER A 1 328 ? 34.679 26.906 -5.377 1.00 30.31 328 SER A C 1
ATOM 2480 O O . SER A 1 328 ? 33.684 26.244 -5.122 1.00 30.31 328 SER A O 1
ATOM 2482 N N . ALA A 1 329 ? 34.719 28.110 -4.799 1.00 30.25 329 ALA A N 1
ATOM 2483 C CA . ALA A 1 329 ? 34.905 29.436 -5.394 1.00 30.25 329 ALA A CA 1
ATOM 2484 C C . ALA A 1 329 ? 33.904 29.749 -6.524 1.00 30.25 329 ALA A C 1
ATOM 2486 O O . ALA A 1 329 ? 34.120 29.345 -7.658 1.00 30.25 329 ALA A O 1
ATOM 2487 N N . GLY A 1 330 ? 32.875 30.555 -6.217 1.00 26.78 330 GLY A N 1
ATOM 2488 C CA . GLY A 1 330 ? 32.264 31.452 -7.206 1.00 26.78 330 GLY A CA 1
ATOM 2489 C C . GLY A 1 330 ? 30.733 31.535 -7.251 1.00 26.78 330 GLY A C 1
ATOM 2490 O O . GLY A 1 330 ? 30.077 30.622 -7.723 1.00 26.78 330 GLY A O 1
ATOM 2491 N N . LEU A 1 331 ? 30.223 32.726 -6.904 1.00 29.80 331 LEU A N 1
ATOM 2492 C CA . LEU A 1 331 ? 29.050 33.403 -7.501 1.00 29.80 331 LEU A CA 1
ATOM 2493 C C . LEU A 1 331 ? 27.631 33.120 -6.962 1.00 29.80 331 LEU A C 1
ATOM 2495 O O . LEU A 1 331 ? 26.768 32.514 -7.580 1.00 29.80 331 LEU A O 1
ATOM 2499 N N . ARG A 1 332 ? 27.374 33.723 -5.798 1.00 30.50 332 ARG A N 1
ATOM 2500 C CA . ARG A 1 332 ? 26.469 34.880 -5.594 1.00 30.50 332 ARG A CA 1
ATOM 2501 C C . ARG A 1 332 ? 25.503 35.257 -6.752 1.00 30.50 332 ARG A C 1
ATOM 2503 O O . ARG A 1 332 ? 25.905 35.935 -7.685 1.00 30.50 332 ARG A O 1
ATOM 2510 N N . GLY A 1 333 ? 24.214 34.973 -6.535 1.00 27.41 333 GLY A N 1
ATOM 2511 C CA . GLY A 1 333 ? 23.104 35.945 -6.531 1.00 27.41 333 GLY A CA 1
ATOM 2512 C C . GLY A 1 333 ? 22.515 36.446 -7.857 1.00 27.41 333 GLY A C 1
ATOM 2513 O O . GLY A 1 333 ? 23.166 37.192 -8.567 1.00 27.41 333 GLY A O 1
ATOM 2514 N N . GLN A 1 334 ? 21.211 36.216 -8.060 1.00 32.09 334 GLN A N 1
ATOM 2515 C CA . GLN A 1 334 ? 20.236 37.296 -8.285 1.00 32.09 334 GLN A CA 1
ATOM 2516 C C . GLN A 1 334 ? 18.799 36.765 -8.216 1.00 32.09 334 GLN A C 1
ATOM 2518 O O . GLN A 1 334 ? 18.390 35.876 -8.956 1.00 32.09 334 GLN A O 1
ATOM 2523 N N . ALA A 1 335 ? 18.047 37.342 -7.282 1.00 32.09 335 ALA A N 1
ATOM 2524 C CA . ALA A 1 335 ? 16.602 37.282 -7.218 1.00 32.09 335 ALA A CA 1
ATOM 2525 C C . ALA A 1 335 ? 16.032 38.357 -8.151 1.00 32.09 335 ALA A C 1
ATOM 2527 O O . ALA A 1 335 ? 16.457 39.510 -8.090 1.00 32.09 335 ALA A O 1
ATOM 2528 N N . ALA A 1 336 ? 15.037 37.996 -8.953 1.00 32.88 336 ALA A N 1
ATOM 2529 C CA . ALA A 1 336 ? 14.124 38.941 -9.575 1.00 32.88 336 ALA A CA 1
ATOM 2530 C C . ALA A 1 336 ? 12.715 38.375 -9.413 1.00 32.88 336 ALA A C 1
ATOM 2532 O O . ALA A 1 336 ? 12.358 37.360 -10.007 1.00 32.88 336 ALA A O 1
ATOM 2533 N N . GLY A 1 337 ? 11.946 39.004 -8.527 1.00 29.77 337 GLY A N 1
ATOM 2534 C CA . GLY A 1 337 ? 10.521 38.756 -8.416 1.00 29.77 337 GLY A CA 1
ATOM 2535 C C . GLY A 1 337 ? 9.786 39.379 -9.594 1.00 29.77 337 GLY A C 1
ATOM 2536 O O . GLY A 1 337 ? 10.146 40.465 -10.045 1.00 29.77 337 GLY A O 1
ATOM 2537 N N . GLN A 1 338 ? 8.708 38.733 -10.026 1.00 33.50 338 GLN A N 1
ATOM 2538 C CA . GLN A 1 338 ? 7.598 39.437 -10.646 1.00 33.50 338 GLN A CA 1
ATOM 2539 C C . GLN A 1 338 ? 6.285 38.978 -10.024 1.00 33.50 338 GLN A C 1
ATOM 2541 O O . GLN A 1 338 ? 5.945 37.801 -9.942 1.00 33.50 338 GLN A O 1
ATOM 2546 N N . ARG A 1 339 ? 5.621 40.004 -9.510 1.00 31.27 339 ARG A N 1
ATOM 2547 C CA . ARG A 1 339 ? 4.292 40.094 -8.937 1.00 31.27 339 ARG A CA 1
ATOM 2548 C C . ARG A 1 339 ? 3.335 40.239 -10.122 1.00 31.27 339 ARG A C 1
ATOM 2550 O O . ARG A 1 339 ? 3.588 41.084 -10.975 1.00 31.27 339 ARG A O 1
ATOM 2557 N N . ALA A 1 340 ? 2.261 39.463 -10.167 1.00 32.97 340 ALA A N 1
ATOM 2558 C CA . ALA A 1 340 ? 1.123 39.754 -11.029 1.00 32.97 340 ALA A CA 1
ATOM 2559 C C . ALA A 1 340 ? -0.159 39.406 -10.277 1.00 32.97 340 ALA A C 1
ATOM 2561 O O . ALA A 1 340 ? -0.261 38.386 -9.596 1.00 32.97 340 ALA A O 1
ATOM 2562 N N . GLU A 1 341 ? -1.064 40.365 -10.332 1.00 31.33 341 GLU A N 1
ATOM 2563 C CA . GLU A 1 341 ? -2.260 40.535 -9.533 1.00 31.33 341 GLU A CA 1
ATOM 2564 C C . GLU A 1 341 ? -3.372 39.580 -9.973 1.00 31.33 341 GLU A C 1
ATOM 2566 O O . GLU A 1 341 ? -3.424 39.125 -11.114 1.00 31.33 341 GLU A O 1
ATOM 2571 N N . GLY A 1 342 ? -4.267 39.264 -9.038 1.00 29.34 342 GLY A N 1
ATOM 2572 C CA . GLY A 1 342 ? -5.452 38.468 -9.319 1.00 29.34 342 GLY A CA 1
ATOM 2573 C C . GLY A 1 342 ? -6.539 39.264 -10.034 1.00 29.34 342 GLY A C 1
ATOM 2574 O O . GLY A 1 342 ? -6.594 40.488 -9.959 1.00 29.34 342 GLY A O 1
ATOM 2575 N N . THR A 1 343 ? -7.490 38.557 -10.638 1.00 32.84 343 THR A N 1
ATOM 2576 C CA . THR A 1 343 ? -8.876 39.026 -10.737 1.00 32.84 343 THR A CA 1
ATOM 2577 C C . THR A 1 343 ? -9.816 37.823 -10.759 1.00 32.84 343 THR A C 1
ATOM 2579 O O . THR A 1 343 ? -9.480 36.751 -11.255 1.00 32.84 343 THR A O 1
ATOM 2582 N N . ALA A 1 344 ? -10.955 38.010 -10.101 1.00 31.73 344 ALA A N 1
ATOM 2583 C CA . ALA A 1 344 ? -11.925 37.012 -9.692 1.00 31.73 344 ALA A CA 1
ATOM 2584 C C . ALA A 1 344 ? -12.769 36.408 -10.831 1.00 31.73 344 ALA A C 1
ATOM 2586 O O . ALA A 1 344 ? -12.862 36.937 -11.935 1.00 31.73 344 ALA A O 1
ATOM 2587 N N . ALA A 1 345 ? -13.415 35.297 -10.470 1.00 34.47 345 ALA A N 1
ATOM 2588 C CA . ALA A 1 345 ? -14.411 34.530 -11.211 1.00 34.47 345 ALA A CA 1
ATOM 2589 C C . ALA A 1 345 ? -15.633 35.342 -11.688 1.00 34.47 345 ALA A C 1
ATOM 2591 O O . ALA A 1 345 ? -15.909 36.436 -11.190 1.00 34.47 345 ALA A O 1
ATOM 2592 N N . PRO A 1 346 ? -16.487 34.695 -12.500 1.00 44.44 346 PRO A N 1
ATOM 2593 C CA . PRO A 1 346 ? -17.847 34.514 -12.009 1.00 44.44 346 PRO A CA 1
ATOM 2594 C C . PRO A 1 346 ? -18.362 33.071 -12.081 1.00 44.44 346 PRO A C 1
ATOM 2596 O O . PRO A 1 346 ? -18.036 32.272 -12.955 1.00 44.44 346 PRO A O 1
ATOM 2599 N N . SER A 1 347 ? -19.203 32.795 -11.090 1.00 32.31 347 SER A N 1
ATOM 2600 C CA . SER A 1 347 ? -20.028 31.612 -10.882 1.00 32.31 347 SER A CA 1
ATOM 2601 C C . SER A 1 347 ? -21.096 31.464 -11.967 1.00 32.31 347 SER A C 1
ATOM 2603 O O . SER A 1 347 ? -21.749 32.439 -12.342 1.00 32.31 347 SER A O 1
ATOM 2605 N N . THR A 1 348 ? -21.358 30.236 -12.412 1.00 35.56 348 THR A N 1
ATOM 2606 C CA . THR A 1 348 ? -22.670 29.870 -12.956 1.00 35.56 348 THR A CA 1
ATOM 2607 C C . THR A 1 348 ? -22.997 28.440 -12.554 1.00 35.56 348 THR A C 1
ATOM 2609 O O . THR A 1 348 ? -22.309 27.488 -12.915 1.00 35.56 348 THR A O 1
ATOM 2612 N N . ALA A 1 349 ? -24.053 28.320 -11.758 1.00 33.31 349 ALA A N 1
ATOM 2613 C CA . ALA A 1 349 ? -24.682 27.074 -11.372 1.00 33.31 349 ALA A CA 1
ATOM 2614 C C . ALA A 1 349 ? -25.683 26.639 -12.450 1.00 33.31 349 ALA A C 1
ATOM 2616 O O . ALA A 1 349 ? -26.510 27.441 -12.875 1.00 33.31 349 ALA A O 1
ATOM 2617 N N . MET A 1 350 ? -25.673 25.358 -12.815 1.00 33.72 350 MET A N 1
ATOM 2618 C CA . MET A 1 350 ? -26.888 24.623 -13.167 1.00 33.72 350 MET A CA 1
ATOM 2619 C C . MET A 1 350 ? -26.683 23.135 -12.893 1.00 33.72 350 MET A C 1
ATOM 2621 O O . MET A 1 350 ? -25.636 22.563 -13.185 1.00 33.72 350 MET A O 1
ATOM 2625 N N . GLY A 1 351 ? -27.681 22.552 -12.232 1.00 32.19 351 GLY A N 1
ATOM 2626 C CA . GLY A 1 351 ? -27.656 21.198 -11.704 1.00 32.19 351 GLY A CA 1
ATOM 2627 C C . GLY A 1 351 ? -27.922 20.111 -12.739 1.00 32.19 351 GLY A C 1
ATOM 2628 O O . GLY A 1 351 ? -28.412 20.352 -13.838 1.00 32.19 351 GLY A O 1
ATOM 2629 N N . GLY A 1 352 ? -27.644 18.882 -12.320 1.00 30.61 352 GLY A N 1
ATOM 2630 C CA . GLY A 1 352 ? -28.021 17.670 -13.029 1.00 30.61 352 GLY A CA 1
ATOM 2631 C C . GLY A 1 352 ? -27.806 16.459 -12.133 1.00 30.61 352 GLY A C 1
ATOM 2632 O O . GLY A 1 352 ? -26.675 16.092 -11.832 1.00 30.61 352 GLY A O 1
ATOM 2633 N N . GLN A 1 353 ? -28.911 15.867 -11.680 1.00 40.19 353 GLN A N 1
ATOM 2634 C CA . GLN A 1 353 ? -28.960 14.542 -11.067 1.00 40.19 353 GLN A CA 1
ATOM 2635 C C . GLN A 1 353 ? -28.376 13.501 -12.032 1.00 40.19 353 GLN A C 1
ATOM 2637 O O . GLN A 1 353 ? -28.757 13.453 -13.199 1.00 40.19 353 GLN A O 1
ATOM 2642 N N . GLY A 1 354 ? -27.498 12.631 -11.534 1.00 31.86 354 GLY A N 1
ATOM 2643 C CA . GLY A 1 354 ? -26.953 11.511 -12.294 1.00 31.86 354 GLY A CA 1
ATOM 2644 C C . GLY A 1 354 ? -26.573 10.371 -11.362 1.00 31.86 354 GLY A C 1
ATOM 2645 O O . GLY A 1 354 ? -25.701 10.516 -10.512 1.00 31.86 354 GLY A O 1
ATOM 2646 N N . ALA A 1 355 ? -27.290 9.261 -11.501 1.00 34.47 355 ALA A N 1
ATOM 2647 C CA . ALA A 1 355 ? -27.194 8.053 -10.702 1.00 34.47 355 ALA A CA 1
ATOM 2648 C C . ALA A 1 355 ? -25.791 7.420 -10.695 1.00 34.47 355 ALA A C 1
ATOM 2650 O O . ALA A 1 355 ? -25.014 7.546 -11.642 1.00 34.47 355 ALA A O 1
ATOM 2651 N N . GLY A 1 356 ? -25.508 6.696 -9.609 1.00 42.59 356 GLY A N 1
ATOM 2652 C CA . GLY A 1 356 ? -24.262 5.977 -9.377 1.00 42.59 356 GLY A CA 1
ATOM 2653 C C . GLY A 1 356 ? -23.890 5.047 -10.528 1.00 42.59 356 GLY A C 1
ATOM 2654 O O . GLY A 1 356 ? -24.578 4.068 -10.813 1.00 42.59 356 GLY A O 1
ATOM 2655 N N . ARG A 1 357 ? -22.748 5.343 -11.147 1.00 34.47 357 ARG A N 1
ATOM 2656 C CA . ARG A 1 357 ? -22.041 4.453 -12.061 1.00 34.47 357 ARG A CA 1
ATOM 2657 C C . ARG A 1 357 ? -20.838 3.897 -11.308 1.00 34.47 357 ARG A C 1
ATOM 2659 O O . ARG A 1 357 ? -20.025 4.657 -10.786 1.00 34.47 357 ARG A O 1
ATOM 2666 N N . ALA A 1 358 ? -20.778 2.573 -11.201 1.00 38.88 358 ALA A N 1
ATOM 2667 C CA . ALA A 1 358 ? -19.635 1.856 -10.652 1.00 38.88 358 ALA A CA 1
ATOM 2668 C C . ALA A 1 358 ? -18.337 2.271 -11.377 1.00 38.88 358 ALA A C 1
ATOM 2670 O O . ALA A 1 358 ? -18.395 2.579 -12.573 1.00 38.88 358 ALA A O 1
ATOM 2671 N N . PRO A 1 359 ? -17.179 2.278 -10.691 1.00 38.44 359 PRO A N 1
ATOM 2672 C CA . PRO A 1 359 ? -15.906 2.588 -11.326 1.00 38.44 359 PRO A CA 1
ATOM 2673 C C . PRO A 1 359 ? -15.621 1.544 -12.412 1.00 38.44 359 PRO A C 1
ATOM 2675 O O . PRO A 1 359 ? -15.494 0.353 -12.130 1.00 38.44 359 PRO A O 1
ATOM 2678 N N . GLY A 1 360 ? -15.591 1.998 -13.666 1.00 41.00 360 GLY A N 1
ATOM 2679 C CA . GLY A 1 360 ? -15.098 1.205 -14.786 1.00 41.00 360 GLY A CA 1
ATOM 2680 C C . GLY A 1 360 ? -13.585 0.983 -14.668 1.00 41.00 360 GLY A C 1
ATOM 2681 O O . GLY A 1 360 ? -12.911 1.749 -13.975 1.00 41.00 360 GLY A O 1
ATOM 2682 N N . PRO A 1 361 ? -13.041 -0.055 -15.323 1.00 38.62 361 PRO A N 1
ATOM 2683 C CA . PRO A 1 361 ? -11.614 -0.339 -15.294 1.00 38.62 361 PRO A CA 1
ATOM 2684 C C . PRO A 1 361 ? -10.816 0.781 -15.983 1.00 38.62 361 PRO A C 1
ATOM 2686 O O . PRO A 1 361 ? -11.029 1.099 -17.151 1.00 38.62 361 PRO A O 1
ATOM 2689 N N . VAL A 1 362 ? -9.888 1.360 -15.229 1.00 43.41 362 VAL A N 1
ATOM 2690 C CA . VAL A 1 362 ? -8.750 2.186 -15.664 1.00 43.41 362 VAL A CA 1
ATOM 2691 C C . VAL A 1 362 ? -7.615 1.169 -15.894 1.00 43.41 362 VAL A C 1
ATOM 2693 O O . VAL A 1 362 ? -7.409 0.342 -15.020 1.00 43.41 362 VAL A O 1
ATOM 2696 N N . THR A 1 363 ? -6.878 1.027 -16.999 1.00 44.59 363 THR A N 1
ATOM 2697 C CA . THR A 1 363 ? -6.677 1.782 -18.247 1.00 44.59 363 THR A CA 1
ATOM 2698 C C . THR A 1 363 ? -6.066 0.826 -19.286 1.00 44.59 363 THR A C 1
ATOM 2700 O O . THR A 1 363 ? -4.976 0.306 -19.059 1.00 44.59 363 THR A O 1
ATOM 2703 N N . ALA A 1 364 ? -6.714 0.645 -20.443 1.00 50.22 364 ALA A N 1
ATOM 2704 C CA . ALA A 1 364 ? -6.100 0.087 -21.664 1.00 50.22 364 ALA A CA 1
ATOM 2705 C C . ALA A 1 364 ? -5.232 1.125 -22.419 1.00 50.22 364 ALA A C 1
ATOM 2707 O O . ALA A 1 364 ? -4.442 0.792 -23.295 1.00 50.22 364 ALA A O 1
ATOM 2708 N N . GLN A 1 365 ? -5.319 2.388 -22.000 1.00 44.94 365 GLN A N 1
ATOM 2709 C CA . GLN A 1 365 ? -4.846 3.560 -22.732 1.00 44.94 365 GLN A CA 1
ATOM 2710 C C . GLN A 1 365 ? -3.322 3.615 -22.945 1.00 44.94 365 GLN A C 1
ATOM 2712 O O . GLN A 1 365 ? -2.868 4.062 -23.991 1.00 44.94 365 GLN A O 1
ATOM 2717 N N . GLY A 1 366 ? -2.520 3.116 -21.997 1.00 47.47 366 GLY A N 1
ATOM 2718 C CA . GLY A 1 366 ? -1.056 3.105 -22.141 1.00 47.47 366 GLY A CA 1
ATOM 2719 C C . GLY A 1 366 ? -0.538 2.037 -23.109 1.00 47.47 366 GLY A C 1
ATOM 2720 O O . GLY A 1 366 ? 0.491 2.231 -23.752 1.00 47.47 366 GLY A O 1
ATOM 2721 N N . LYS A 1 367 ? -1.263 0.918 -23.242 1.00 56.12 367 LYS A N 1
ATOM 2722 C CA . LYS A 1 367 ? -0.939 -0.122 -24.222 1.00 56.12 367 LYS A CA 1
ATOM 2723 C C . LYS A 1 367 ? -1.285 0.355 -25.631 1.00 56.12 367 LYS A C 1
ATOM 2725 O O . LYS A 1 367 ? -0.467 0.210 -26.530 1.00 56.12 367 LYS A O 1
ATOM 2730 N N . ASP A 1 368 ? -2.437 1.006 -25.778 1.00 66.50 368 ASP A N 1
ATOM 2731 C CA . ASP A 1 368 ? -2.890 1.549 -27.059 1.00 66.50 368 ASP A CA 1
ATOM 2732 C C . ASP A 1 368 ? -1.963 2.672 -27.568 1.00 66.50 368 ASP A C 1
ATOM 2734 O O . ASP A 1 368 ? -1.654 2.721 -28.757 1.00 66.50 368 ASP A O 1
ATOM 2738 N N . GLU A 1 369 ? -1.444 3.538 -26.685 1.00 59.19 369 GLU A N 1
ATOM 2739 C CA . GLU A 1 369 ? -0.455 4.562 -27.065 1.00 59.19 369 GLU A CA 1
ATOM 2740 C C . GLU A 1 369 ? 0.902 3.971 -27.468 1.00 59.19 369 GLU A C 1
ATOM 2742 O O . GLU A 1 369 ? 1.525 4.453 -28.416 1.00 59.19 369 GLU A O 1
ATOM 2747 N N . PHE A 1 370 ? 1.374 2.929 -26.777 1.00 62.12 370 PHE A N 1
ATOM 2748 C CA . PHE A 1 370 ? 2.630 2.267 -27.132 1.00 62.12 370 PHE A CA 1
ATOM 2749 C C . PHE A 1 370 ? 2.508 1.489 -28.447 1.00 62.12 370 PHE A C 1
ATOM 2751 O O . PHE A 1 370 ? 3.343 1.666 -29.330 1.00 62.12 370 PHE A O 1
ATOM 2758 N N . ASP A 1 371 ? 1.447 0.695 -28.611 1.00 67.50 371 ASP A N 1
ATOM 2759 C CA . ASP A 1 371 ? 1.190 -0.057 -29.842 1.00 67.50 371 ASP A CA 1
ATOM 2760 C C . ASP A 1 371 ? 0.994 0.901 -31.036 1.00 67.50 371 ASP A C 1
ATOM 2762 O O . ASP A 1 371 ? 1.491 0.638 -32.131 1.00 67.50 371 ASP A O 1
ATOM 2766 N N . SER A 1 372 ? 0.354 2.059 -30.824 1.00 76.62 372 SER A N 1
ATOM 2767 C CA . SER A 1 372 ? 0.248 3.131 -31.825 1.00 76.62 372 SER A CA 1
ATOM 2768 C C . SER A 1 372 ? 1.617 3.716 -32.203 1.00 76.62 372 SER A C 1
ATOM 2770 O O . SER A 1 372 ? 1.925 3.835 -33.389 1.00 76.62 372 SER A O 1
ATOM 2772 N N . ALA A 1 373 ? 2.480 4.010 -31.223 1.00 62.25 373 ALA A N 1
ATOM 2773 C CA . ALA A 1 373 ? 3.825 4.534 -31.475 1.00 62.25 373 ALA A CA 1
ATOM 2774 C C . ALA A 1 373 ? 4.729 3.526 -32.211 1.00 62.25 373 ALA A C 1
ATOM 2776 O O . ALA A 1 373 ? 5.441 3.906 -33.140 1.00 62.25 373 ALA A O 1
ATOM 2777 N N . VAL A 1 374 ? 4.670 2.241 -31.845 1.00 67.94 374 VAL A N 1
ATOM 2778 C CA . VAL A 1 374 ? 5.431 1.167 -32.508 1.00 67.94 374 VAL A CA 1
ATOM 2779 C C . VAL A 1 374 ? 4.954 0.957 -33.947 1.00 67.94 374 VAL A C 1
ATOM 2781 O O . VAL A 1 374 ? 5.776 0.784 -34.848 1.00 67.94 374 VAL A O 1
ATOM 2784 N N . ASN A 1 375 ? 3.642 1.002 -34.193 1.00 73.50 375 ASN A N 1
ATOM 2785 C CA . ASN A 1 375 ? 3.104 0.887 -35.549 1.00 73.50 375 ASN A CA 1
ATOM 2786 C C . ASN A 1 375 ? 3.468 2.105 -36.411 1.00 73.50 375 ASN A C 1
ATOM 2788 O O . ASN A 1 375 ? 3.931 1.922 -37.532 1.00 73.50 375 ASN A O 1
ATOM 2792 N N . ALA A 1 376 ? 3.373 3.325 -35.871 1.00 74.81 376 ALA A N 1
ATOM 2793 C CA . ALA A 1 376 ? 3.804 4.533 -36.575 1.00 74.81 376 ALA A CA 1
ATOM 2794 C C . ALA A 1 376 ? 5.298 4.485 -36.941 1.00 74.81 376 ALA A C 1
ATOM 2796 O O . ALA A 1 376 ? 5.687 4.886 -38.037 1.00 74.81 376 ALA A O 1
ATOM 2797 N N . PHE A 1 377 ? 6.140 3.950 -36.053 1.00 62.16 377 PHE A N 1
ATOM 2798 C CA . PHE A 1 377 ? 7.560 3.765 -36.334 1.00 62.16 377 PHE A CA 1
ATOM 2799 C C . PHE A 1 377 ? 7.811 2.734 -37.445 1.00 62.16 377 PHE A C 1
ATOM 2801 O O . PHE A 1 377 ? 8.600 2.989 -38.358 1.00 62.16 377 PHE A O 1
ATOM 2808 N N . ARG A 1 378 ? 7.097 1.600 -37.422 1.00 69.31 378 ARG A N 1
ATOM 2809 C CA . ARG A 1 378 ? 7.157 0.592 -38.492 1.00 69.31 378 ARG A CA 1
ATOM 2810 C C . ARG A 1 378 ? 6.759 1.182 -39.848 1.00 69.31 378 ARG A C 1
ATOM 2812 O O . ARG A 1 378 ? 7.425 0.895 -40.839 1.00 69.31 378 ARG A O 1
ATOM 2819 N N . ASP A 1 379 ? 5.731 2.024 -39.889 1.00 75.31 379 ASP A N 1
ATOM 2820 C CA . ASP A 1 379 ? 5.273 2.671 -41.124 1.00 75.31 379 ASP A CA 1
ATOM 2821 C C . ASP A 1 379 ? 6.312 3.661 -41.679 1.00 75.31 379 ASP A C 1
ATOM 2823 O O . ASP A 1 379 ? 6.544 3.703 -42.889 1.00 75.31 379 ASP A O 1
ATOM 2827 N N . ILE A 1 380 ? 7.005 4.405 -40.807 1.00 70.88 380 ILE A N 1
ATOM 2828 C CA . ILE A 1 380 ? 8.106 5.302 -41.199 1.00 70.88 380 ILE A CA 1
ATOM 2829 C C . ILE A 1 380 ? 9.287 4.502 -41.771 1.00 70.88 380 ILE A C 1
ATOM 2831 O O . ILE A 1 380 ? 9.843 4.876 -42.805 1.00 70.88 380 ILE A O 1
ATOM 2835 N N . LEU A 1 381 ? 9.657 3.380 -41.146 1.00 60.81 381 LEU A N 1
ATOM 2836 C CA . LEU A 1 381 ? 10.710 2.501 -41.668 1.00 60.81 381 LEU A CA 1
ATOM 2837 C C . LEU A 1 381 ? 10.325 1.880 -43.018 1.00 60.81 381 LEU A C 1
ATOM 2839 O O . LEU A 1 381 ? 11.152 1.844 -43.929 1.00 60.81 381 LEU A O 1
ATOM 2843 N N . ALA A 1 382 ? 9.068 1.457 -43.180 1.00 71.81 382 ALA A N 1
ATOM 2844 C CA . ALA A 1 382 ? 8.562 0.931 -44.445 1.00 71.81 382 ALA A CA 1
ATOM 2845 C C . ALA A 1 382 ? 8.595 1.986 -45.565 1.00 71.81 382 ALA A C 1
ATOM 2847 O O . ALA A 1 382 ? 8.960 1.666 -46.696 1.00 71.81 382 ALA A O 1
ATOM 2848 N N . GLN A 1 383 ? 8.292 3.252 -45.256 1.00 74.12 383 GLN A N 1
ATOM 2849 C CA . GLN A 1 383 ? 8.427 4.359 -46.210 1.00 74.12 383 GLN A CA 1
ATOM 2850 C C . GLN A 1 383 ? 9.886 4.652 -46.579 1.00 74.12 383 GLN A C 1
ATOM 2852 O O . GLN A 1 383 ? 10.169 4.944 -47.737 1.00 74.12 383 GLN A O 1
ATOM 2857 N N . MET A 1 384 ? 10.825 4.544 -45.634 1.00 64.81 384 MET A N 1
ATOM 2858 C CA . MET A 1 384 ? 12.250 4.779 -45.909 1.00 64.81 384 MET A CA 1
ATOM 2859 C C . MET A 1 384 ? 12.932 3.616 -46.649 1.00 64.81 384 MET A C 1
ATOM 2861 O O . MET A 1 384 ? 13.915 3.842 -47.351 1.00 64.81 384 MET A O 1
ATOM 2865 N N . GLY A 1 385 ? 12.423 2.387 -46.520 1.00 62.72 385 GLY A N 1
ATOM 2866 C CA . GLY A 1 385 ? 12.926 1.210 -47.240 1.00 62.72 385 GLY A CA 1
ATOM 2867 C C . GLY A 1 385 ? 12.320 0.991 -48.633 1.00 62.72 385 GLY A C 1
ATOM 2868 O O . GLY A 1 385 ? 12.803 0.129 -49.365 1.00 62.72 385 GLY A O 1
ATOM 2869 N N . GLY A 1 386 ? 11.267 1.735 -48.994 1.00 52.97 386 GLY A N 1
ATOM 2870 C CA . GLY A 1 386 ? 10.406 1.453 -50.148 1.00 52.97 386 GLY A CA 1
ATOM 2871 C C . GLY A 1 386 ? 10.825 2.027 -51.505 1.00 52.97 386 GLY A C 1
ATOM 2872 O O . GLY A 1 386 ? 10.305 1.561 -52.508 1.00 52.97 386 GLY A O 1
ATOM 2873 N N . ASP A 1 387 ? 11.759 2.976 -51.580 1.00 49.78 387 ASP A N 1
ATOM 2874 C CA . ASP A 1 387 ? 12.201 3.548 -52.862 1.00 49.78 387 ASP A CA 1
ATOM 2875 C C . ASP A 1 387 ? 13.675 3.972 -52.793 1.00 49.78 387 ASP A C 1
ATOM 2877 O O . ASP A 1 387 ? 14.020 5.128 -52.542 1.00 49.78 387 ASP A O 1
ATOM 2881 N N . VAL A 1 388 ? 14.580 3.022 -53.040 1.00 46.59 388 VAL A N 1
ATOM 2882 C CA . VAL A 1 388 ? 15.908 3.363 -53.564 1.00 46.59 388 VAL A CA 1
ATOM 2883 C C . VAL A 1 388 ? 15.789 3.283 -55.085 1.00 46.59 388 VAL A C 1
ATOM 2885 O O . VAL A 1 388 ? 15.766 2.172 -55.616 1.00 46.59 388 VAL A O 1
ATOM 2888 N N . PRO A 1 389 ? 15.686 4.414 -55.808 1.00 47.72 389 PRO A N 1
ATOM 2889 C CA . PRO A 1 389 ? 15.629 4.383 -57.260 1.00 47.72 389 PRO A CA 1
ATOM 2890 C C . PRO A 1 389 ? 16.891 3.705 -57.799 1.00 47.72 389 PRO A C 1
ATOM 2892 O O . PRO A 1 389 ? 18.018 4.115 -57.509 1.00 47.72 389 PRO A O 1
ATOM 2895 N N . GLU A 1 390 ? 16.690 2.661 -58.602 1.00 49.69 390 GLU A N 1
ATOM 2896 C CA . GLU A 1 390 ? 17.733 1.821 -59.207 1.00 49.69 390 GLU A CA 1
ATOM 2897 C C . GLU A 1 390 ? 18.690 2.602 -60.137 1.00 49.69 390 GLU A C 1
ATOM 2899 O O . GLU A 1 390 ? 19.707 2.081 -60.586 1.00 49.69 390 GLU A O 1
ATOM 2904 N N . SER A 1 391 ? 18.423 3.887 -60.384 1.00 53.88 391 SER A N 1
ATOM 2905 C CA . SER A 1 391 ? 19.157 4.758 -61.305 1.00 53.88 391 SER A CA 1
ATOM 2906 C C . SER A 1 391 ? 20.468 5.348 -60.753 1.00 53.88 391 SER A C 1
ATOM 2908 O O . SER A 1 391 ? 20.949 6.348 -61.277 1.00 53.88 391 SER A O 1
ATOM 2910 N N . ARG A 1 392 ? 21.049 4.786 -59.682 1.00 47.06 392 ARG A N 1
ATOM 2911 C CA . ARG A 1 392 ? 22.372 5.188 -59.142 1.00 47.06 392 ARG A CA 1
ATOM 2912 C C . ARG A 1 392 ? 23.363 4.032 -58.973 1.00 47.06 392 ARG A C 1
ATOM 2914 O O . ARG A 1 392 ? 24.322 4.134 -58.211 1.00 47.06 392 ARG A O 1
ATOM 2921 N N . ARG A 1 393 ? 23.159 2.928 -59.691 1.00 47.00 393 ARG A N 1
ATOM 2922 C CA . ARG A 1 393 ? 24.228 1.964 -59.982 1.00 47.00 393 ARG A CA 1
ATOM 2923 C C . ARG A 1 393 ? 24.601 2.140 -61.449 1.00 47.00 393 ARG A C 1
ATOM 2925 O O . ARG A 1 393 ? 23.724 1.987 -62.287 1.00 47.00 393 ARG A O 1
ATOM 2932 N N . LEU A 1 394 ? 25.883 2.399 -61.707 1.00 50.31 394 LEU A N 1
ATOM 2933 C CA . LEU A 1 394 ? 26.524 2.760 -62.985 1.00 50.31 394 LEU A CA 1
ATOM 2934 C C . LEU A 1 394 ? 26.692 4.274 -63.185 1.00 50.31 394 LEU A C 1
ATOM 2936 O O . LEU A 1 394 ? 25.885 4.913 -63.848 1.00 50.31 394 LEU A O 1
ATOM 2940 N N . GLU A 1 395 ? 27.766 4.812 -62.603 1.00 42.59 395 GLU A N 1
ATOM 2941 C CA . GLU A 1 395 ? 28.873 5.452 -63.339 1.00 42.59 395 GLU A CA 1
ATOM 2942 C C . GLU A 1 395 ? 30.164 5.372 -62.515 1.00 42.59 395 GLU A C 1
ATOM 2944 O O . GLU A 1 395 ? 30.075 5.510 -61.270 1.00 42.59 395 GLU A O 1
#

Secondary structure (DSSP, 8-state):
--HHHHHHHHHHHHHHHHHHHHHHHHHHHHHHHHHHHHHHHHHHHHHHHHHHHHHHHHHHHHHHHHHHH--HHHHHHHHHHHHHHHHHHHHHHHHHHTTSS--TTHHHHHHHHHHHHHHHHHHHHHHHTT-HHHHHHHIIIIIHHHHHHHHHHHHHHHHHHHHHHHHHHHHHHHHHHHHHHHHHHHHHHHHHHHHHHHHHHIIIIIHHHHHHHHHHHHHHTT-TT--------SHHHHHHHHHHHHHHHHHS--PPPPP---PPP----------PPPPPPP----------------------PPP----------------------------------------------------PPP-SHHHHHHHHHHHHHHHHHHHHHS---STTS--

Sequence (395 aa):
MKIRSKVVLFALFFAWVSGSVGAWCFLNIRREEAAFADSRRAMKTHAAVTDIEYFLVRQVRALENYVLLNDEAEKLQLAQAAAQTRQRLAQWEKSAKAREAQGEEIPAVRKVNDAIAEPAKNIEDLLEAGRRSEAMGAVEKEFSPAAVKALAVFSVVKGRTEAEKERTERRMLAELRRNHLSLLGGLGLVAFLGLVFLFALYRSVISPIRELRSWADRVARGEKGQALQFSGGNELTELARSIGEMAIQLTRPKASPPPVEIPESTKGPGPVQSAPPTVPSAPSAAPSAGLRGQAAGQRAEGTAAPSSAGLRGQAAGQRAEGTAAPSSAGLRGQAAGQRAEGTAAPSTAMGGQGAGRAPGPVTAQGKDEFDSAVNAFRDILAQMGGDVPESRRLE

Nearest PDB structures (foldseek):
  8c5v-assembly1_I  TM=6.525E-01  e=1.347E-03  Escherichia coli
  7sqc-assembly1_1F  TM=3.528E-01  e=5.314E+00  Chlamydomonas reinhardtii
  7sqc-assembly1_1X  TM=2.855E-01  e=3.335E+00  Chlamydomonas reinhardtii
  3ja6-assembly1_I  TM=2.269E-01  e=2.856E+00  Escherichia coli

Mean predicted aligned error: 16.77 Å

Radius of gyration: 48.09 Å; Cα contacts (8 Å, |Δi|>4): 160; chains: 1; bounding box: 88×54×176 Å